Protein AF-A0A7I0RZ20-F1 (afdb_monomer)

Foldseek 3Di:
DLLVCLVVLVLQVNLVVLLVCCLVPVPLCSLVDCSNVSNCVPPSSVVSCQLRPFDQDPLLVLLLVLLVLLLVLLVVLQPDPQFANLLSNLVSLLSNLLSVVSNLVSCVSRVVCLVVLLSVCVSLLVLLCNLLSVLVSLCCQEQVDDDDPCSCVSSVSSVVVCVVCVVVNPDDSVVSSSCSSVVVVVVVLVSLVSSLVSLVVSLVSSVVSLVVSCVVDDPPPPDLNVLSVVLSVLSVVLSVLSVVQSVCVVVVNRDPVSVVVNSVSSSCNSVSSSVCCVPPVHSSGHHDVVNVVVVPPPPDDPDDDDDPDDLVVPCPPPPQDVVNLVLLVVQLCCCCVPVVVLLALPDDLQVSCVSSVHHSVSSQSSCCVPVVDGPVLVSLVSLLVVLLVVLLDPPLDDDDSQVSCNRSRHPGDVVNQVSNCVVPVDGPVVVSVVSVVD

Mean predicted aligned error: 14.96 Å

Solvent-accessible surface area (backbone atoms only — not comparable to full-atom values): 24244 Å² total; per-residue (Å²): 108,31,69,59,28,25,75,67,63,37,47,68,62,13,44,51,42,47,53,54,46,31,62,74,69,70,47,59,65,64,78,73,42,73,84,43,60,82,35,54,85,38,72,63,38,46,54,52,45,67,70,56,43,74,46,89,50,72,66,30,53,50,25,40,52,49,12,54,51,23,42,52,43,24,55,56,49,64,72,50,90,77,35,38,66,65,30,21,45,33,52,17,52,47,37,34,53,52,12,53,48,28,38,51,49,20,31,55,74,20,36,47,38,69,80,42,24,76,55,66,70,64,60,57,41,60,53,51,45,51,21,54,34,55,29,51,26,49,41,22,34,64,62,54,56,75,92,53,84,72,59,58,60,69,47,47,63,30,55,54,43,43,62,70,42,44,69,64,72,69,46,55,57,68,58,40,32,46,39,63,67,69,63,63,58,78,63,50,59,59,52,48,52,52,37,45,52,46,36,50,55,29,48,51,52,42,51,55,54,51,56,54,49,60,74,76,44,75,88,81,62,79,61,70,58,52,57,57,49,47,54,50,49,54,49,50,49,41,52,52,54,50,44,54,44,48,56,27,46,79,68,75,62,59,51,71,69,55,57,53,51,53,52,49,44,51,49,53,48,47,52,49,53,48,50,43,52,69,79,40,56,48,66,72,20,48,49,36,64,72,40,61,56,65,74,44,86,70,82,72,80,86,77,84,79,95,79,90,73,73,75,73,71,82,56,78,83,54,93,67,49,69,72,56,44,52,50,49,50,52,50,49,47,46,40,50,75,73,68,38,50,47,36,44,62,83,65,44,66,62,58,53,10,58,76,66,73,54,51,51,68,60,47,52,46,43,38,37,73,75,66,72,31,54,72,69,54,51,38,47,54,53,26,47,54,52,38,54,52,61,74,64,44,95,68,75,88,77,74,53,70,62,57,46,36,46,64,31,18,41,89,47,66,69,63,39,45,53,50,38,24,71,77,65,78,41,43,63,68,58,53,52,53,58,65,74,78,107

Nearest PDB structures (foldseek):
  6k41-assembly1_R  TM=5.000E-01  e=3.229E+00  Bos taurus

Secondary structure (DSSP, 8-state):
-HHHHHHTT-HHHHHHHHHHHHHHH--GGGGG-GGGGGGTTSHHHHHHHHHHS----HHHHHHHHHHHHHHHHHHHHHT-TTS-HHHHHHHHHHHHHHHHHHHHHHHHHTTGGGT-GGGTTTTGGGGGGHHHHHHHHHHHHHH-----GGGGGGGHHHHHHHHHHHHHHTS-HHHHHHHHHHT--TTHHHHHHHHHHHHHHHHHHHHHHHHHHHHHS-TT-TTHHHHHHHHHHHHHHHHHHHHHHHHHHHTT---HHHHHHHHHHHHHHHHHHHHHHHH-TTTTT---HHHHHHHTT-----------SSGGGTTTT-S--HHHHHHHHHHHHHHHHTS-GGG-TT--HHHHHHHHTS-HHHHHHHHHHHHSS-HHHHHHHHHHHHHHHHTTSS-TTS--HHHHHHHTT-S-HHHHHHHHHHHHSS-HHHHHHHHH--

Structure (mmCIF, N/CA/C/O backbone):
data_AF-A0A7I0RZ20-F1
#
_entry.id   AF-A0A7I0RZ20-F1
#
loop_
_atom_site.group_PDB
_atom_site.id
_atom_site.type_symbol
_atom_site.label_atom_id
_atom_site.label_alt_id
_atom_site.label_comp_id
_atom_site.label_asym_id
_atom_site.label_entity_id
_atom_site.label_seq_id
_atom_site.pdbx_PDB_ins_code
_atom_site.Cartn_x
_atom_site.Cartn_y
_atom_site.Cartn_z
_atom_site.occupancy
_atom_site.B_iso_or_equiv
_atom_site.auth_seq_id
_atom_site.auth_comp_id
_atom_site.auth_asym_id
_atom_site.auth_atom_id
_atom_site.pdbx_PDB_model_num
ATOM 1 N N . MET A 1 1 ? -29.928 2.072 39.505 1.00 90.00 1 MET A N 1
ATOM 2 C CA . MET A 1 1 ? -28.701 1.443 40.051 1.00 90.00 1 MET A CA 1
ATOM 3 C C . MET A 1 1 ? -27.445 2.287 39.848 1.00 90.00 1 MET A C 1
ATOM 5 O O . MET A 1 1 ? -26.808 2.582 40.847 1.00 90.00 1 MET A O 1
ATOM 9 N N . ALA A 1 2 ? -27.105 2.728 38.627 1.00 90.81 2 ALA A N 1
ATOM 10 C CA . ALA A 1 2 ? -25.933 3.589 38.373 1.00 90.81 2 ALA A CA 1
ATOM 11 C C . ALA A 1 2 ? -25.833 4.795 39.330 1.00 90.81 2 ALA A C 1
ATOM 13 O O . ALA A 1 2 ? -24.852 4.931 40.055 1.00 90.81 2 ALA A O 1
ATOM 14 N N . LEU A 1 3 ? -26.902 5.597 39.417 1.00 91.06 3 LEU A N 1
ATOM 15 C CA . LEU A 1 3 ? -26.992 6.759 40.315 1.00 91.06 3 LEU A CA 1
ATOM 16 C C . LEU A 1 3 ? -26.842 6.395 41.803 1.00 91.06 3 LEU A C 1
ATOM 18 O O . LEU A 1 3 ? -26.229 7.131 42.570 1.00 91.06 3 LEU A O 1
ATOM 22 N N . TYR A 1 4 ? -27.383 5.245 42.218 1.00 93.25 4 TYR A N 1
ATOM 23 C CA . TYR A 1 4 ? -27.291 4.771 43.601 1.00 93.25 4 TYR A CA 1
ATOM 24 C C . TYR A 1 4 ? -25.837 4.482 43.992 1.00 93.25 4 TYR A C 1
ATOM 26 O O . TYR A 1 4 ? -25.363 4.982 45.010 1.00 93.25 4 TYR A O 1
ATOM 34 N N . TYR A 1 5 ? -25.112 3.726 43.161 1.00 93.81 5 TYR A N 1
ATOM 35 C CA . TYR A 1 5 ? -23.712 3.390 43.428 1.00 93.81 5 TYR A CA 1
ATOM 36 C C . TYR A 1 5 ? -22.777 4.590 43.266 1.00 93.81 5 TYR A C 1
ATOM 38 O O . TYR A 1 5 ? -21.840 4.716 44.047 1.00 93.81 5 TYR A O 1
ATOM 46 N N . ALA A 1 6 ? -23.068 5.509 42.339 1.00 91.19 6 ALA A N 1
ATOM 47 C CA . ALA A 1 6 ? -22.331 6.765 42.215 1.00 91.19 6 ALA A CA 1
ATOM 48 C C . ALA A 1 6 ? -22.461 7.630 43.480 1.00 91.19 6 ALA A C 1
ATOM 50 O O . ALA A 1 6 ? -21.471 8.150 43.985 1.00 91.19 6 ALA A O 1
ATOM 51 N N . ASN A 1 7 ? -23.665 7.718 44.056 1.00 91.38 7 ASN A N 1
ATOM 52 C CA . ASN A 1 7 ? -23.895 8.433 45.314 1.00 91.38 7 ASN A CA 1
ATOM 53 C C . ASN A 1 7 ? -23.230 7.780 46.530 1.00 91.38 7 ASN A C 1
ATOM 55 O O . ASN A 1 7 ? -22.967 8.472 47.512 1.00 91.38 7 ASN A O 1
ATOM 59 N N . LYS A 1 8 ? -22.984 6.469 46.463 1.00 92.50 8 LYS A N 1
ATOM 60 C CA . LYS A 1 8 ? -22.237 5.692 47.459 1.00 92.50 8 LYS A CA 1
ATOM 61 C C . LYS A 1 8 ? -20.729 5.643 47.179 1.00 92.50 8 LYS A C 1
ATOM 63 O O . LYS A 1 8 ? -20.048 4.880 47.851 1.00 92.50 8 LYS A O 1
ATOM 68 N N . GLU A 1 9 ? -20.237 6.393 46.187 1.00 88.31 9 GLU A N 1
ATOM 69 C CA . GLU A 1 9 ? -18.821 6.424 45.773 1.00 88.31 9 GLU A CA 1
ATOM 70 C C . GLU A 1 9 ? -18.261 5.034 45.409 1.00 88.31 9 GLU A C 1
ATOM 72 O O . GLU A 1 9 ? -17.060 4.784 45.428 1.00 88.31 9 GLU A O 1
ATOM 77 N N . ASN A 1 10 ? -19.140 4.105 45.019 1.00 92.56 10 ASN A N 1
ATOM 78 C CA . ASN A 1 10 ? -18.745 2.794 44.522 1.00 92.56 10 ASN A CA 1
ATOM 79 C C . ASN A 1 10 ? -18.546 2.863 43.003 1.00 92.56 10 ASN A C 1
ATOM 81 O O . ASN A 1 10 ? -19.432 2.523 42.213 1.00 92.56 10 ASN A O 1
ATOM 85 N N . GLU A 1 11 ? -17.371 3.349 42.612 1.00 92.75 11 GLU A N 1
ATOM 86 C CA . GLU A 1 11 ? -17.004 3.694 41.235 1.00 92.75 11 GLU A CA 1
ATOM 87 C C . GLU A 1 11 ? -17.151 2.518 40.258 1.00 92.75 11 GLU A C 1
ATOM 89 O O . GLU A 1 11 ? -17.714 2.682 39.176 1.00 92.75 11 GLU A O 1
ATOM 94 N N . LEU A 1 12 ? -16.695 1.319 40.638 1.00 93.50 12 LEU A N 1
ATOM 95 C CA . LEU A 1 12 ? -16.703 0.136 39.768 1.00 93.50 12 LEU A CA 1
ATOM 96 C C . LEU A 1 12 ? -18.126 -0.321 39.433 1.00 93.50 12 LEU A C 1
ATOM 98 O O . LEU A 1 12 ? -18.443 -0.557 38.265 1.00 93.50 12 LEU A O 1
ATOM 102 N N . LEU A 1 13 ? -18.999 -0.428 40.442 1.00 94.44 13 LEU A N 1
ATOM 103 C CA . LEU A 1 13 ? -20.393 -0.809 40.215 1.00 94.44 13 LEU A CA 1
ATOM 104 C C . LEU A 1 13 ? -21.152 0.297 39.490 1.00 94.44 13 LEU A C 1
ATOM 106 O O . LEU A 1 13 ? -21.918 -0.009 38.578 1.00 94.44 13 LEU A O 1
ATOM 110 N N . ALA A 1 14 ? -20.915 1.565 39.837 1.00 94.62 14 ALA A N 1
ATOM 111 C CA . ALA A 1 14 ? -21.507 2.688 39.122 1.00 94.62 14 ALA A CA 1
ATOM 112 C C . ALA A 1 14 ? -21.163 2.630 37.626 1.00 94.62 14 ALA A C 1
ATOM 114 O O . ALA A 1 14 ? -22.077 2.597 36.804 1.00 94.62 14 ALA A O 1
ATOM 115 N N . CYS A 1 15 ? -19.877 2.497 37.278 1.00 94.75 15 CYS A N 1
ATOM 116 C CA . CYS A 1 15 ? -19.421 2.378 35.891 1.00 94.75 15 CYS A CA 1
ATOM 117 C C . CYS A 1 15 ? -20.023 1.158 35.183 1.00 94.75 15 CYS A C 1
ATOM 119 O O . CYS A 1 15 ? -20.486 1.284 34.055 1.00 94.75 15 CYS A O 1
ATOM 121 N N . LYS A 1 16 ? -20.110 -0.002 35.849 1.00 95.00 16 LYS A N 1
ATOM 122 C CA . LYS A 1 16 ? -20.750 -1.202 35.281 1.00 95.00 16 LYS A CA 1
ATOM 123 C C . LYS A 1 16 ? -22.221 -0.966 34.917 1.00 95.00 16 LYS A C 1
ATOM 125 O O . LYS A 1 16 ? -22.675 -1.395 33.862 1.00 95.00 16 LYS A O 1
ATOM 130 N N . TYR A 1 17 ? -22.983 -0.293 35.780 1.00 95.38 17 TYR A N 1
ATOM 131 C CA . TYR A 1 17 ? -24.391 0.000 35.494 1.00 95.38 17 TYR A CA 1
ATOM 132 C C . TYR A 1 17 ? -24.572 1.101 34.445 1.00 95.38 17 TYR A C 1
ATOM 134 O O . TYR A 1 17 ? -25.558 1.058 33.715 1.00 95.38 17 TYR A O 1
ATOM 142 N N . ILE A 1 18 ? -23.649 2.064 34.366 1.00 94.81 18 ILE A N 1
ATOM 143 C CA . ILE A 1 18 ? -23.620 3.065 33.291 1.00 94.81 18 ILE A CA 1
ATOM 144 C C . ILE A 1 18 ? -23.370 2.370 31.946 1.00 94.81 18 ILE A C 1
ATOM 146 O O . ILE A 1 18 ? -24.138 2.567 31.011 1.00 94.81 18 ILE A O 1
ATOM 150 N N . ASP A 1 19 ? -22.359 1.501 31.875 1.00 94.12 19 ASP A N 1
ATOM 151 C CA . ASP A 1 19 ? -22.013 0.720 30.682 1.00 94.12 19 ASP A CA 1
ATOM 152 C C . ASP A 1 19 ? -23.194 -0.133 30.187 1.00 94.12 19 ASP A C 1
ATOM 154 O O . ASP A 1 19 ? -23.574 -0.069 29.019 1.00 94.12 19 ASP A O 1
ATOM 158 N N . ASN A 1 20 ? -23.847 -0.864 31.098 1.00 93.50 20 ASN A N 1
ATOM 159 C CA . ASN A 1 20 ? -25.036 -1.657 30.777 1.00 93.50 20 ASN A CA 1
ATOM 160 C C . ASN A 1 20 ? -26.205 -0.801 30.267 1.00 93.50 20 ASN A C 1
ATOM 162 O O . ASN A 1 20 ? -26.919 -1.227 29.361 1.00 93.50 20 ASN A O 1
ATOM 166 N N . TYR A 1 21 ? -26.418 0.385 30.850 1.00 94.06 21 TYR A N 1
ATOM 167 C CA . TYR A 1 21 ? -27.465 1.297 30.392 1.00 94.06 21 TYR A CA 1
ATOM 168 C C . TYR A 1 21 ? -27.199 1.747 28.955 1.00 94.06 21 TYR A C 1
ATOM 170 O O . TYR A 1 21 ? -28.091 1.623 28.127 1.00 94.06 21 TYR A O 1
ATOM 178 N N . ILE A 1 22 ? -25.977 2.192 28.647 1.00 93.06 22 ILE A N 1
ATOM 179 C CA . ILE A 1 22 ? -25.603 2.685 27.311 1.00 93.06 22 ILE A CA 1
ATOM 180 C C . ILE A 1 22 ? -25.721 1.583 26.260 1.00 93.06 22 ILE A C 1
ATOM 182 O O . ILE A 1 22 ? -26.263 1.824 25.185 1.00 93.06 22 ILE A O 1
ATOM 186 N N . LYS A 1 23 ? -25.275 0.362 26.578 1.00 91.38 23 LYS A N 1
ATOM 187 C CA . LYS A 1 23 ? -25.455 -0.816 25.713 1.00 91.38 23 LYS A CA 1
ATOM 188 C C . LYS A 1 23 ? -26.922 -1.036 25.345 1.00 91.38 23 LYS A C 1
ATOM 190 O O . LYS A 1 23 ? -27.240 -1.252 24.181 1.00 91.38 23 LYS A O 1
ATOM 195 N N . TYR A 1 24 ? -27.818 -0.914 26.320 1.00 90.12 24 TYR A N 1
ATOM 196 C CA . TYR A 1 24 ? -29.247 -1.130 26.111 1.00 90.12 24 TYR A CA 1
ATOM 197 C C . TYR A 1 24 ? -29.951 0.041 25.403 1.00 90.12 24 TYR A C 1
ATOM 199 O O . TYR A 1 24 ? -30.755 -0.180 24.503 1.00 90.12 24 TYR A O 1
ATOM 207 N N . SER A 1 25 ? -29.675 1.284 25.807 1.00 91.31 25 SER A N 1
ATOM 208 C CA . SER A 1 25 ? -30.408 2.474 25.350 1.00 91.31 25 SER A CA 1
ATOM 209 C C . SER A 1 25 ? -29.786 3.166 24.137 1.00 91.31 25 SER A C 1
ATOM 211 O O . SER A 1 25 ? -30.460 3.963 23.490 1.00 91.31 25 SER A O 1
ATOM 213 N N . SER A 1 26 ? -28.505 2.902 23.850 1.00 90.38 26 SER A N 1
ATOM 214 C CA . SER A 1 26 ? -27.681 3.670 22.902 1.00 90.38 26 SER A CA 1
ATOM 215 C C . SER A 1 26 ? -27.588 5.173 23.230 1.00 90.38 26 SER A C 1
ATOM 217 O O . SER A 1 26 ? -27.216 5.978 22.379 1.00 90.38 26 SER A O 1
ATOM 219 N N . ASP A 1 27 ? -27.897 5.563 24.471 1.00 91.06 27 ASP A N 1
ATOM 220 C CA . ASP A 1 27 ? -27.810 6.943 24.949 1.00 91.06 27 ASP A CA 1
ATOM 221 C C . ASP A 1 27 ? -26.431 7.227 25.561 1.00 91.06 27 ASP A C 1
ATOM 223 O O . ASP A 1 27 ? -26.195 7.070 26.762 1.00 91.06 27 ASP A O 1
ATOM 227 N N . PHE A 1 28 ? -25.505 7.674 24.711 1.00 91.00 28 PHE A N 1
ATOM 228 C CA . PHE A 1 28 ? -24.142 8.041 25.108 1.00 91.00 28 PHE A CA 1
ATOM 229 C C . PHE A 1 28 ? -24.079 9.284 26.004 1.00 91.00 28 PHE A C 1
ATOM 231 O O . PHE A 1 28 ? -23.112 9.456 26.751 1.00 91.00 28 PHE A O 1
ATOM 238 N N . SER A 1 29 ? -25.100 10.149 25.954 1.0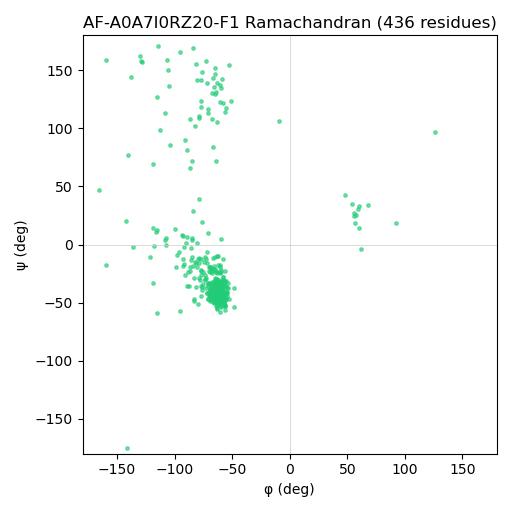0 89.12 29 SER A N 1
ATOM 239 C CA . SER A 1 29 ? -25.133 11.384 26.746 1.00 89.12 29 SER A CA 1
ATOM 240 C C . SER A 1 29 ? -25.240 11.099 28.244 1.00 89.12 29 SER A C 1
ATOM 242 O O . SER A 1 29 ? -24.793 11.907 29.061 1.00 89.12 29 SER A O 1
ATOM 244 N N . PHE A 1 30 ? -25.717 9.907 28.612 1.00 92.19 30 PHE A N 1
ATOM 245 C CA . PHE A 1 30 ? -25.838 9.474 29.997 1.00 92.19 30 PHE A CA 1
ATOM 246 C C . PHE A 1 30 ? -24.519 9.563 30.774 1.00 92.19 30 PHE A C 1
ATOM 248 O O . PHE A 1 30 ? -24.528 9.960 31.936 1.00 92.19 30 PHE A O 1
ATOM 255 N N . VAL A 1 31 ? -23.374 9.292 30.134 1.00 90.75 31 VAL A N 1
ATOM 256 C CA . VAL A 1 31 ? -22.045 9.417 30.769 1.00 90.75 31 VAL A CA 1
ATOM 257 C C . VAL A 1 31 ? -21.745 10.851 31.196 1.00 90.75 31 VAL A C 1
ATOM 259 O O . VAL A 1 31 ? -21.110 11.072 32.219 1.00 90.75 31 VAL A O 1
ATOM 262 N N . SER A 1 32 ? -22.214 11.835 30.430 1.00 88.12 32 SER A N 1
ATOM 263 C CA . SER A 1 32 ? -21.936 13.253 30.679 1.00 88.12 32 SER A CA 1
ATOM 264 C C . SER A 1 32 ? -22.811 13.884 31.767 1.00 88.12 32 SER A C 1
ATOM 266 O O . SER A 1 32 ? -22.669 15.071 32.046 1.00 88.12 32 SER A O 1
ATOM 268 N N . ASN A 1 33 ? -23.702 13.114 32.396 1.00 89.62 33 ASN A N 1
ATOM 269 C CA . ASN A 1 33 ? -24.637 13.632 33.386 1.00 89.62 33 ASN A CA 1
ATOM 270 C C . ASN A 1 33 ? -23.924 14.093 34.677 1.00 89.62 33 ASN A C 1
ATOM 272 O O . ASN A 1 33 ? -23.169 13.337 35.294 1.00 89.62 33 ASN A O 1
ATOM 276 N N . ASP A 1 34 ? -24.227 15.312 35.137 1.00 88.00 34 ASP A N 1
ATOM 277 C CA . ASP A 1 34 ? -23.611 15.938 36.321 1.00 88.00 34 ASP A CA 1
ATOM 278 C C . ASP A 1 34 ? -23.827 15.162 37.631 1.00 88.00 34 ASP A C 1
ATOM 280 O O . ASP A 1 34 ? -23.059 15.299 38.592 1.00 88.00 34 ASP A O 1
ATOM 284 N N . THR A 1 35 ? -24.828 14.281 37.667 1.00 88.88 35 THR A N 1
ATOM 285 C CA . THR A 1 35 ? -25.075 13.372 38.798 1.00 88.88 35 THR A CA 1
ATOM 286 C C . THR A 1 35 ? -23.913 12.411 39.078 1.00 88.88 35 THR A C 1
ATOM 288 O O . THR A 1 35 ? -23.814 11.892 40.190 1.00 88.88 35 THR A O 1
ATOM 291 N N . PHE A 1 36 ? -22.993 12.213 38.126 1.00 91.56 36 PHE A N 1
ATOM 292 C CA . PHE A 1 36 ? -21.786 11.398 38.298 1.00 91.56 36 PHE A CA 1
ATOM 293 C C . PHE A 1 36 ? -20.547 12.186 38.757 1.00 91.56 36 PHE A C 1
ATOM 295 O O . PHE A 1 36 ? -19.461 11.615 38.862 1.00 91.56 36 PHE A O 1
ATOM 302 N N . SER A 1 37 ? -20.689 13.473 39.097 1.00 88.81 37 SER A N 1
ATOM 303 C CA . SER A 1 37 ? -19.597 14.347 39.569 1.00 88.81 37 SER A CA 1
ATOM 304 C C . SER A 1 37 ? -18.722 13.734 40.673 1.00 88.81 37 SER A C 1
ATOM 306 O O . SER A 1 37 ? -17.502 13.883 40.624 1.00 88.81 37 SER A O 1
ATOM 308 N N . LYS A 1 38 ? -19.312 12.980 41.611 1.00 90.75 38 LYS A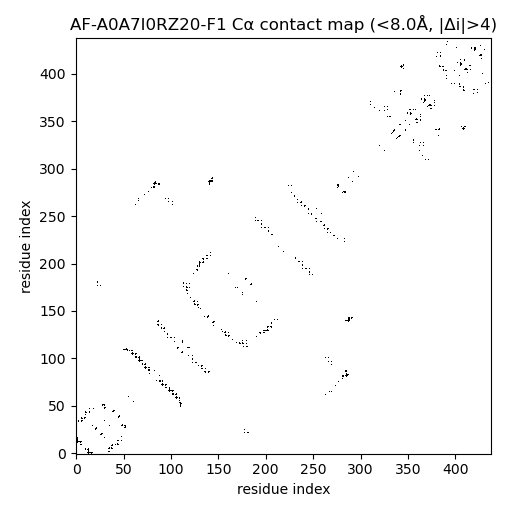 N 1
ATOM 309 C CA . LYS A 1 38 ? -18.594 12.317 42.719 1.00 90.75 38 LYS A CA 1
ATOM 310 C C . LYS A 1 38 ? -17.584 11.256 42.279 1.00 90.75 38 LYS A C 1
ATOM 312 O O . LYS A 1 38 ? -16.590 11.053 42.960 1.00 90.75 38 LYS A O 1
ATOM 317 N N . ILE A 1 39 ? -17.828 10.590 41.150 1.00 91.94 39 ILE A N 1
ATOM 318 C CA . ILE A 1 39 ? -16.973 9.508 40.632 1.00 91.94 39 ILE A CA 1
ATOM 319 C C . ILE A 1 39 ? -16.171 9.936 39.395 1.00 91.94 39 ILE A C 1
ATOM 321 O O . ILE A 1 39 ? -15.395 9.147 38.856 1.00 91.94 39 ILE A O 1
ATOM 325 N N . LYS A 1 40 ? -16.331 11.187 38.940 1.00 90.56 40 LYS A N 1
ATOM 326 C CA . LYS A 1 40 ? -15.781 11.699 37.675 1.00 90.56 40 LYS A CA 1
ATOM 327 C C . LYS A 1 40 ? -14.250 11.711 37.627 1.00 90.56 40 LYS A C 1
ATOM 329 O O . LYS A 1 40 ? -13.648 11.570 36.566 1.00 90.56 40 LYS A O 1
ATOM 334 N N . THR A 1 41 ? -13.595 11.866 38.775 1.00 91.56 41 THR A N 1
ATOM 335 C CA . THR A 1 41 ? -12.127 11.877 38.874 1.00 91.56 41 THR A CA 1
ATOM 336 C C . THR A 1 41 ? -11.510 10.478 38.821 1.00 91.56 41 THR A C 1
ATOM 338 O O . THR A 1 41 ? -10.308 10.368 38.548 1.00 91.56 41 THR A O 1
ATOM 341 N N . SER A 1 42 ? -12.316 9.430 39.021 1.00 93.69 42 SER A N 1
ATOM 342 C CA . SER A 1 42 ? -11.864 8.043 39.089 1.00 93.69 42 SER A CA 1
ATOM 343 C C . SER A 1 42 ? -11.282 7.526 37.775 1.00 93.69 42 SER A C 1
ATOM 345 O O . SER A 1 42 ? -11.654 7.937 36.672 1.00 93.69 42 SER A O 1
ATOM 347 N N . THR A 1 43 ? -10.367 6.564 37.882 1.00 92.69 43 THR A N 1
ATOM 348 C CA . THR A 1 43 ? -9.769 5.906 36.712 1.00 92.69 43 THR A CA 1
ATOM 349 C C . THR A 1 43 ? -10.794 5.069 35.944 1.00 92.69 43 THR A C 1
ATOM 351 O O . THR A 1 43 ? -10.749 5.030 34.714 1.00 92.69 43 THR A O 1
ATOM 354 N N . ALA A 1 44 ? -11.736 4.434 36.648 1.00 91.94 44 ALA A N 1
ATOM 355 C CA . ALA A 1 44 ? -12.819 3.657 36.053 1.00 91.94 44 ALA A CA 1
ATOM 356 C C . ALA A 1 44 ? -13.767 4.541 35.228 1.00 91.94 44 ALA A C 1
ATOM 358 O O . ALA A 1 44 ? -14.052 4.214 34.075 1.00 91.94 44 ALA A O 1
ATOM 359 N N . PHE A 1 45 ? -14.188 5.688 35.768 1.00 93.25 45 PHE A N 1
ATOM 360 C CA . PHE A 1 45 ? -15.088 6.598 35.061 1.00 93.25 45 PHE A CA 1
ATOM 361 C C . PHE A 1 45 ? -14.412 7.246 33.850 1.00 93.25 45 PHE A C 1
ATOM 363 O O . PHE A 1 45 ? -14.992 7.271 32.771 1.00 93.25 45 PHE A O 1
ATOM 370 N N . LYS A 1 46 ? -13.141 7.656 33.971 1.00 91.75 46 LYS A N 1
ATOM 371 C CA . LYS A 1 46 ? -12.360 8.175 32.831 1.00 91.75 46 LYS A CA 1
ATOM 372 C C . LYS A 1 46 ? -12.206 7.161 31.695 1.00 91.75 46 LYS A C 1
ATOM 374 O O . LYS A 1 46 ? -12.221 7.543 30.526 1.00 91.75 46 LYS A O 1
ATOM 379 N N . LYS A 1 47 ? -12.056 5.865 32.008 1.00 89.94 47 LYS A N 1
ATOM 380 C CA . LYS A 1 47 ? -12.056 4.802 30.985 1.00 89.94 47 LYS A CA 1
ATOM 381 C C . LYS A 1 47 ? -13.401 4.724 30.263 1.00 89.94 47 LYS A C 1
ATOM 383 O O . LYS A 1 47 ? -13.419 4.532 29.053 1.00 89.94 47 LYS A O 1
ATOM 388 N N . LEU A 1 48 ? -14.499 4.900 30.992 1.00 91.25 48 LEU A N 1
ATOM 389 C CA . LEU A 1 48 ? -15.848 4.867 30.440 1.00 91.25 48 LEU A CA 1
ATOM 390 C C . LEU A 1 48 ? -16.154 6.109 29.584 1.00 91.25 48 LEU A C 1
ATOM 392 O O . LEU A 1 48 ? -16.673 5.967 28.481 1.00 91.25 48 LEU A O 1
ATOM 396 N N . GLU A 1 49 ? -15.748 7.307 30.021 1.00 91.94 49 GLU A N 1
ATOM 397 C CA . GLU A 1 49 ? -15.785 8.525 29.194 1.00 91.94 49 GLU A CA 1
ATOM 398 C C . GLU A 1 49 ? -15.013 8.325 27.887 1.00 91.94 49 GLU A C 1
ATOM 400 O O . GLU A 1 49 ? -15.530 8.619 26.814 1.00 91.94 49 GLU A O 1
ATOM 405 N N . LYS A 1 50 ? -13.803 7.755 27.957 1.00 88.94 50 LYS A N 1
ATOM 406 C CA . LYS A 1 50 ? -12.981 7.471 26.773 1.00 88.94 50 LYS A CA 1
ATOM 407 C C . LYS A 1 50 ? -13.644 6.486 25.803 1.00 88.94 50 LYS A C 1
ATOM 409 O O . LYS A 1 50 ? -13.376 6.572 24.607 1.00 88.94 50 LYS A O 1
ATOM 414 N N . LEU A 1 51 ? -14.465 5.562 26.302 1.00 88.75 51 LEU A N 1
ATOM 415 C CA . LEU A 1 51 ? -15.132 4.540 25.493 1.00 88.75 51 LEU A CA 1
ATOM 416 C C . LEU A 1 51 ? -16.317 5.103 24.691 1.00 88.75 51 LEU A C 1
ATOM 418 O O . LEU A 1 51 ? -16.563 4.643 23.582 1.00 88.75 51 LEU A O 1
ATOM 422 N N . TYR A 1 52 ? -17.035 6.089 25.238 1.00 91.12 52 TYR A N 1
ATOM 423 C CA . TYR A 1 52 ? -18.319 6.537 24.680 1.00 91.12 52 TYR A CA 1
ATOM 424 C C . TYR A 1 52 ? -18.355 7.992 24.227 1.00 91.12 52 TYR A C 1
ATOM 426 O O . TYR A 1 52 ? -19.069 8.325 23.281 1.00 91.12 52 TYR A O 1
ATOM 434 N N . LEU A 1 53 ? -17.621 8.882 24.894 1.00 91.56 53 LEU A N 1
ATOM 435 C CA . LEU A 1 53 ? -17.659 10.297 24.556 1.00 91.56 53 LEU A CA 1
ATOM 436 C C . LEU A 1 53 ? -16.768 10.582 23.353 1.00 91.56 53 LEU A C 1
ATOM 438 O O . LEU A 1 53 ? -15.668 10.040 23.208 1.00 91.56 53 LEU A O 1
ATOM 442 N N . LYS A 1 54 ? -17.250 11.480 22.496 1.00 92.31 54 LYS A N 1
ATOM 443 C CA . LYS A 1 54 ? -16.475 11.999 21.374 1.00 92.31 54 LYS A CA 1
ATOM 444 C C . LYS A 1 54 ? -15.278 12.766 21.924 1.00 92.31 54 LYS A C 1
ATOM 446 O O . LYS A 1 54 ? -15.428 13.626 22.792 1.00 92.31 54 LYS A O 1
ATOM 451 N N . LYS A 1 55 ? -14.093 12.487 21.396 1.00 88.50 55 LYS A N 1
ATOM 452 C CA . LYS A 1 55 ? -12.862 13.201 21.753 1.00 88.50 55 LYS A CA 1
ATOM 453 C C . LYS A 1 55 ? -12.052 13.481 20.507 1.00 88.50 55 LYS A C 1
ATOM 455 O O . LYS A 1 55 ? -12.004 12.652 19.611 1.00 88.50 55 LYS A O 1
ATOM 460 N N . ILE A 1 56 ? -11.392 14.629 20.460 1.00 89.31 56 ILE A N 1
ATOM 461 C CA . ILE A 1 56 ? -10.377 14.914 19.448 1.00 89.31 56 ILE A CA 1
ATOM 462 C C . ILE A 1 56 ? -9.042 14.881 20.173 1.00 89.31 56 ILE A C 1
ATOM 464 O O . ILE A 1 56 ? -8.787 15.710 21.044 1.00 89.31 56 ILE A O 1
ATOM 468 N N . ASP A 1 57 ? -8.212 13.899 19.840 1.00 89.12 57 ASP A N 1
ATOM 469 C CA . ASP A 1 57 ? -6.851 13.803 20.348 1.00 89.12 57 ASP A CA 1
ATOM 470 C C . ASP A 1 57 ? -5.822 13.967 19.222 1.00 89.12 57 ASP A C 1
ATOM 472 O O . ASP A 1 57 ? -6.146 14.028 18.030 1.00 89.12 57 ASP A O 1
ATOM 476 N N . ILE A 1 58 ? -4.554 14.082 19.617 1.00 93.12 58 ILE A N 1
ATOM 477 C CA . ILE A 1 58 ? -3.443 14.289 18.685 1.00 93.12 58 ILE A CA 1
ATOM 478 C C . ILE A 1 58 ? -3.328 13.147 17.666 1.00 93.12 58 ILE A C 1
ATOM 480 O O . ILE A 1 58 ? -2.958 13.387 16.520 1.00 93.12 58 ILE A O 1
ATOM 484 N N . TRP A 1 59 ? -3.689 11.917 18.044 1.00 93.88 59 TRP A N 1
ATOM 485 C CA . TRP A 1 59 ? -3.605 10.755 17.163 1.00 93.88 59 TRP A CA 1
ATOM 486 C C . TRP A 1 59 ? -4.662 10.802 16.070 1.00 93.88 59 TRP A C 1
ATOM 488 O O . TRP A 1 59 ? -4.343 10.540 14.911 1.00 93.88 59 TRP A O 1
ATOM 498 N N . ALA A 1 60 ? -5.887 11.202 16.408 1.00 94.38 60 ALA A N 1
ATOM 499 C CA . ALA A 1 60 ? -6.935 11.435 15.426 1.00 94.38 60 ALA A CA 1
ATOM 500 C C . ALA A 1 60 ? -6.543 12.521 14.414 1.00 94.38 60 ALA A C 1
ATOM 502 O O . ALA A 1 60 ? -6.672 12.318 13.206 1.00 94.38 60 ALA A O 1
ATOM 503 N N . LEU A 1 61 ? -6.003 13.649 14.894 1.00 95.81 61 LEU A N 1
ATOM 504 C CA . LEU A 1 61 ? -5.537 14.739 14.030 1.00 95.81 61 LEU A CA 1
ATOM 505 C C . LEU A 1 61 ? -4.394 14.291 13.110 1.00 95.81 61 LEU A C 1
ATOM 507 O O . LEU A 1 61 ? -4.415 14.594 11.918 1.00 95.81 61 LEU A O 1
ATOM 511 N N . LEU A 1 62 ? -3.432 13.522 13.633 1.00 96.06 62 LEU A N 1
ATOM 512 C CA . LEU A 1 62 ? -2.346 12.941 12.839 1.00 96.06 62 LEU A CA 1
ATOM 513 C C . LEU A 1 62 ? -2.873 11.983 11.762 1.00 96.06 62 LEU A C 1
ATOM 515 O O . LEU A 1 62 ? -2.424 12.055 10.619 1.00 96.06 62 LEU A O 1
ATOM 519 N N . CYS A 1 63 ? -3.838 11.125 12.102 1.00 96.44 63 CYS A N 1
ATOM 520 C CA . CYS A 1 63 ? -4.455 10.176 11.174 1.00 96.44 63 CYS A CA 1
ATOM 521 C C . CYS A 1 63 ? -5.243 10.874 10.052 1.00 96.44 63 CYS A C 1
ATOM 523 O O . CYS A 1 63 ? -5.157 10.460 8.892 1.00 96.44 63 CYS A O 1
ATOM 525 N N . LEU A 1 64 ? -5.968 11.952 10.366 1.00 96.69 64 LEU A N 1
ATOM 526 C CA . LEU A 1 64 ? -6.641 12.779 9.360 1.00 96.69 64 LEU A CA 1
ATOM 527 C C . LEU A 1 64 ? -5.628 13.482 8.459 1.00 96.69 64 LEU A C 1
ATOM 529 O O . LEU A 1 64 ? -5.717 13.381 7.236 1.00 96.69 64 LEU A O 1
ATOM 533 N N . TYR A 1 65 ? -4.636 14.148 9.057 1.00 96.69 65 TYR A N 1
ATOM 534 C CA . TYR A 1 65 ? -3.600 14.867 8.321 1.00 96.69 65 TYR A CA 1
ATOM 535 C C . TYR A 1 65 ? -2.863 13.944 7.348 1.00 96.69 65 TYR A C 1
ATOM 537 O O . TYR A 1 65 ? -2.794 14.235 6.153 1.00 96.69 65 TYR A O 1
ATOM 545 N N . ILE A 1 66 ? -2.369 12.794 7.823 1.00 96.94 66 ILE A N 1
ATOM 546 C CA . ILE A 1 66 ? -1.662 11.847 6.958 1.00 96.94 66 ILE A CA 1
ATOM 547 C C . ILE A 1 66 ? -2.589 11.213 5.916 1.00 96.94 66 ILE A C 1
ATOM 549 O O . ILE A 1 66 ? -2.155 10.952 4.795 1.00 96.94 66 ILE A O 1
ATOM 553 N N . GLY A 1 67 ? -3.866 11.012 6.256 1.00 97.62 67 GLY A N 1
ATOM 554 C CA . GLY A 1 67 ? -4.890 10.549 5.331 1.00 97.62 67 GLY A CA 1
ATOM 555 C C . GLY A 1 67 ? -4.998 11.477 4.123 1.00 97.62 67 GLY A C 1
ATOM 556 O O . GLY A 1 67 ? -4.778 11.039 2.992 1.00 97.62 67 GLY A O 1
ATOM 557 N N . PHE A 1 68 ? -5.230 12.770 4.361 1.00 97.94 68 PHE A N 1
ATOM 558 C CA . PHE A 1 68 ? -5.330 13.779 3.302 1.00 97.94 68 PHE A CA 1
ATOM 559 C C . PHE A 1 68 ? -4.018 13.981 2.536 1.00 97.94 68 PHE A C 1
ATOM 561 O O . PHE A 1 68 ? -4.030 14.037 1.305 1.00 97.94 68 PHE A O 1
ATOM 568 N N . VAL A 1 69 ? -2.876 14.025 3.232 1.00 97.31 69 VAL A N 1
ATOM 569 C CA . VAL A 1 69 ? -1.554 14.113 2.589 1.00 97.31 69 VAL A CA 1
ATOM 570 C C . VAL A 1 69 ? -1.316 12.914 1.672 1.00 97.31 69 VAL A C 1
ATOM 572 O O . VAL A 1 69 ? -0.869 13.084 0.539 1.00 97.31 69 VAL A O 1
ATOM 575 N N . GLY A 1 70 ? -1.650 11.702 2.112 1.00 97.75 70 GLY A N 1
ATOM 576 C CA . GLY A 1 70 ? -1.516 10.509 1.285 1.00 97.75 70 GLY A CA 1
ATOM 577 C C . GLY A 1 70 ? -2.463 10.507 0.079 1.00 97.75 70 GLY A C 1
ATOM 578 O O . GLY A 1 70 ? -2.036 10.120 -1.007 1.00 97.75 70 GLY A O 1
ATOM 579 N N . MET A 1 71 ? -3.692 11.031 0.201 1.00 97.88 71 MET A N 1
ATOM 580 C CA . MET A 1 71 ? -4.592 11.199 -0.952 1.00 97.88 71 MET A CA 1
ATOM 581 C C . MET A 1 71 ? -3.987 12.147 -1.989 1.00 97.88 71 MET A C 1
ATOM 583 O O . MET A 1 71 ? -3.971 11.835 -3.180 1.00 97.88 71 MET A O 1
ATOM 587 N N . PHE A 1 72 ? -3.424 13.271 -1.541 1.00 96.94 72 PHE A N 1
ATOM 588 C CA . PHE A 1 72 ? -2.708 14.194 -2.417 1.00 96.94 72 PHE A CA 1
ATOM 589 C C . PHE A 1 72 ? -1.504 13.521 -3.095 1.00 96.94 72 PHE A C 1
ATOM 591 O O . PHE A 1 72 ? -1.358 13.609 -4.316 1.00 96.94 72 PHE A O 1
ATOM 598 N N . ILE A 1 73 ? -0.679 12.786 -2.338 1.00 95.19 73 ILE A N 1
ATOM 599 C CA . ILE A 1 73 ? 0.458 12.028 -2.882 1.00 95.19 73 ILE A CA 1
ATOM 600 C C . ILE A 1 73 ? -0.021 11.031 -3.945 1.00 95.19 73 ILE A C 1
ATOM 602 O O . ILE A 1 73 ? 0.548 10.992 -5.034 1.00 95.19 73 ILE A O 1
ATOM 606 N N . ALA A 1 74 ? -1.079 10.263 -3.678 1.00 96.44 74 ALA A N 1
ATOM 607 C CA . ALA A 1 74 ? -1.634 9.301 -4.627 1.00 96.44 74 ALA A CA 1
ATOM 608 C C . ALA A 1 74 ? -2.011 9.959 -5.967 1.00 96.44 74 ALA A C 1
ATOM 610 O O . ALA A 1 74 ? -1.675 9.439 -7.032 1.00 96.44 74 ALA A O 1
ATOM 611 N N . ILE A 1 75 ? -2.627 11.142 -5.929 1.00 94.94 75 ILE A N 1
ATOM 612 C CA . ILE A 1 75 ? -2.962 11.910 -7.135 1.00 94.94 75 ILE A CA 1
ATOM 613 C C . ILE A 1 75 ? -1.683 12.332 -7.872 1.00 94.94 75 ILE A C 1
ATOM 615 O O . ILE A 1 75 ? -1.517 12.023 -9.054 1.00 94.94 75 ILE A O 1
ATOM 619 N N . VAL A 1 76 ? -0.740 12.975 -7.176 1.00 92.19 76 VAL A N 1
ATOM 620 C CA . VAL A 1 76 ? 0.505 13.499 -7.769 1.00 92.19 76 VAL A CA 1
ATOM 621 C C . VAL A 1 76 ? 1.341 12.401 -8.432 1.00 92.19 76 VAL A C 1
ATOM 623 O O . VAL A 1 76 ? 1.924 12.627 -9.496 1.00 92.19 76 VAL A O 1
ATOM 626 N N . LEU A 1 77 ? 1.374 11.193 -7.858 1.00 90.62 77 LEU A N 1
ATOM 627 C CA . LEU A 1 77 ? 2.147 10.067 -8.392 1.00 90.62 77 LEU A CA 1
ATOM 628 C C . LEU A 1 77 ? 1.762 9.701 -9.837 1.00 90.62 77 LEU A C 1
ATOM 630 O O . LEU A 1 77 ? 2.634 9.226 -10.572 1.00 90.62 77 LEU A O 1
ATOM 634 N N . ASN A 1 78 ? 0.516 9.955 -10.254 1.00 90.19 78 ASN A N 1
ATOM 635 C CA . ASN A 1 78 ? -0.003 9.630 -11.588 1.00 90.19 78 ASN A CA 1
ATOM 636 C C . ASN A 1 78 ? 0.319 10.681 -12.668 1.00 90.19 78 ASN A C 1
ATOM 638 O O . ASN A 1 78 ? 0.290 10.357 -13.854 1.00 90.19 78 ASN A O 1
ATOM 642 N N . PHE A 1 79 ? 0.678 11.914 -12.297 1.00 86.44 79 PHE A N 1
ATOM 643 C CA . PHE A 1 79 ? 0.965 13.003 -13.250 1.00 86.44 79 PHE A CA 1
ATOM 644 C C . PHE A 1 79 ? 2.450 13.135 -13.625 1.00 86.44 79 PHE A C 1
ATOM 646 O O . PHE A 1 79 ? 2.867 14.087 -14.291 1.00 86.44 79 PHE A O 1
ATOM 653 N N . ARG A 1 80 ? 3.283 12.180 -13.212 1.00 79.56 80 ARG A N 1
ATOM 654 C CA . ARG A 1 80 ? 4.732 12.229 -13.434 1.00 79.56 80 ARG A CA 1
ATOM 655 C C . ARG A 1 80 ? 5.084 11.852 -14.877 1.00 79.56 80 ARG A C 1
ATOM 657 O O . ARG A 1 80 ? 4.764 10.770 -15.352 1.00 79.56 80 ARG A O 1
ATOM 664 N N . LYS A 1 81 ? 5.794 12.749 -15.576 1.00 64.06 81 LYS A N 1
ATOM 665 C CA . LYS A 1 81 ? 6.118 12.611 -17.014 1.00 64.06 81 LYS A CA 1
ATOM 666 C C . LYS A 1 81 ? 7.141 11.511 -17.350 1.00 64.06 81 LYS A C 1
ATOM 668 O O . LYS A 1 81 ? 7.176 11.076 -18.494 1.00 64.06 81 LYS A O 1
ATOM 673 N N . LYS A 1 82 ? 7.986 11.091 -16.400 1.00 65.06 82 LYS A N 1
ATOM 674 C CA . LYS A 1 82 ? 9.125 10.171 -16.630 1.00 65.06 82 LYS A CA 1
ATOM 675 C C . LYS A 1 82 ? 9.008 8.816 -15.913 1.00 65.06 82 LYS A C 1
ATOM 677 O O . LYS A 1 82 ? 9.981 8.072 -15.854 1.00 65.06 82 LYS A O 1
ATOM 682 N N . SER A 1 83 ? 7.837 8.477 -15.372 1.00 74.12 83 SER A N 1
ATOM 683 C CA . SER A 1 83 ? 7.618 7.219 -14.647 1.00 74.12 83 SER A CA 1
ATOM 684 C C . SER A 1 83 ? 6.807 6.210 -15.462 1.00 74.12 83 SER A C 1
ATOM 686 O O . SER A 1 83 ? 5.941 6.581 -16.256 1.00 74.12 83 SER A O 1
ATOM 688 N N . ASP A 1 84 ? 7.042 4.913 -15.233 1.00 85.00 84 ASP A N 1
ATOM 689 C CA . ASP A 1 84 ? 6.133 3.872 -15.712 1.00 85.00 84 ASP A CA 1
ATOM 690 C C . ASP A 1 84 ? 4.724 4.114 -15.143 1.00 85.00 84 ASP A C 1
ATOM 692 O O . ASP A 1 84 ? 4.526 4.203 -13.922 1.00 85.00 84 ASP A O 1
ATOM 696 N N . LYS A 1 85 ? 3.744 4.260 -16.043 1.00 87.94 85 LYS A N 1
ATOM 697 C CA . LYS A 1 85 ? 2.365 4.624 -15.687 1.00 87.94 85 LYS A CA 1
ATOM 698 C C . LYS A 1 85 ? 1.691 3.542 -14.848 1.00 87.94 85 LYS A C 1
ATOM 700 O O . LYS A 1 85 ? 0.971 3.862 -13.912 1.00 87.94 85 LYS A O 1
ATOM 705 N N . ILE A 1 86 ? 1.964 2.271 -15.145 1.00 91.31 86 ILE A N 1
ATOM 706 C CA . ILE A 1 86 ? 1.365 1.133 -14.443 1.00 91.31 86 ILE A CA 1
ATOM 707 C C . ILE A 1 86 ? 1.932 1.029 -13.024 1.00 91.31 86 ILE A C 1
ATOM 709 O O . ILE A 1 86 ? 1.168 0.933 -12.069 1.00 91.31 86 ILE A O 1
ATOM 713 N N . ALA A 1 87 ? 3.254 1.114 -12.858 1.00 91.56 87 ALA A N 1
ATOM 714 C CA . ALA A 1 87 ? 3.887 1.135 -11.541 1.00 91.56 87 ALA A CA 1
ATOM 715 C C . ALA A 1 87 ? 3.382 2.315 -10.700 1.00 91.56 87 ALA A C 1
ATOM 717 O O . ALA A 1 87 ? 3.020 2.131 -9.539 1.00 91.56 87 ALA A O 1
ATOM 718 N N . SER A 1 88 ? 3.299 3.506 -11.305 1.00 92.00 88 SER A N 1
ATOM 719 C CA . SER A 1 88 ? 2.782 4.715 -10.652 1.00 92.00 88 SER A CA 1
ATOM 720 C C . SER A 1 88 ? 1.333 4.540 -10.199 1.00 92.00 88 SER A C 1
ATOM 722 O O . SER A 1 88 ? 1.012 4.876 -9.062 1.00 92.00 88 SER A O 1
ATOM 724 N N . PHE A 1 89 ? 0.490 3.946 -11.045 1.00 94.31 89 PHE A N 1
ATOM 725 C CA . PHE A 1 89 ? -0.891 3.630 -10.707 1.00 94.31 89 PHE A CA 1
ATOM 726 C C . PHE A 1 89 ? -0.974 2.655 -9.525 1.00 94.31 89 PHE A C 1
ATOM 728 O O . PHE A 1 89 ? -1.622 2.967 -8.530 1.00 94.31 89 PHE A O 1
ATOM 735 N N . LEU A 1 90 ? -0.257 1.527 -9.567 1.00 96.19 90 LEU A N 1
ATOM 736 C CA . LEU A 1 90 ? -0.291 0.512 -8.504 1.00 96.19 90 LEU A CA 1
ATOM 737 C C . LEU A 1 90 ? 0.108 1.075 -7.135 1.00 96.19 90 LEU A C 1
ATOM 739 O O . LEU A 1 90 ? -0.602 0.862 -6.151 1.00 96.19 90 LEU A O 1
ATOM 743 N N . ILE A 1 91 ? 1.220 1.818 -7.070 1.00 95.62 91 ILE A N 1
ATOM 744 C CA . ILE A 1 91 ? 1.662 2.422 -5.809 1.00 95.62 91 ILE A CA 1
ATOM 745 C C . ILE A 1 91 ? 0.727 3.556 -5.370 1.00 95.62 91 ILE A C 1
ATOM 747 O O . ILE A 1 91 ? 0.494 3.714 -4.175 1.00 95.62 91 ILE A O 1
ATOM 751 N N . SER A 1 92 ? 0.131 4.302 -6.309 1.00 96.25 92 SER A N 1
ATOM 752 C CA . SER A 1 92 ? -0.848 5.345 -5.979 1.00 96.25 92 SER A CA 1
ATOM 753 C C . SER A 1 92 ? -2.125 4.780 -5.365 1.00 96.25 92 SER A C 1
ATOM 755 O O . SER A 1 92 ? -2.587 5.302 -4.355 1.00 96.25 92 SER A O 1
ATOM 757 N N . VAL A 1 93 ? -2.653 3.679 -5.913 1.00 98.00 93 VAL A N 1
ATOM 758 C CA . VAL A 1 93 ? -3.835 3.002 -5.371 1.00 98.00 93 VAL A CA 1
ATOM 759 C C . VAL A 1 93 ? -3.517 2.483 -3.975 1.00 98.00 93 VAL A C 1
ATOM 761 O O . VAL A 1 93 ? -4.307 2.683 -3.061 1.00 98.00 93 VAL A O 1
ATOM 764 N N . LEU A 1 94 ? -2.336 1.894 -3.769 1.00 97.94 94 LEU A N 1
ATOM 765 C CA . LEU A 1 94 ? -1.931 1.425 -2.446 1.00 97.94 94 LEU A CA 1
ATOM 766 C C . LEU A 1 94 ? -1.881 2.563 -1.412 1.00 97.94 94 LEU A C 1
ATOM 768 O O . LEU A 1 94 ? -2.435 2.418 -0.324 1.00 97.94 94 LEU A O 1
ATOM 772 N N . VAL A 1 95 ? -1.253 3.696 -1.749 1.00 97.81 95 VAL A N 1
ATOM 773 C CA . VAL A 1 95 ? -1.205 4.877 -0.868 1.00 97.81 95 VAL A CA 1
ATOM 774 C C . VAL A 1 95 ? -2.612 5.409 -0.594 1.00 97.81 95 VAL A C 1
ATOM 776 O O . VAL A 1 95 ? -2.939 5.686 0.555 1.00 97.81 95 VAL A O 1
ATOM 779 N N . PHE A 1 96 ? -3.462 5.490 -1.618 1.00 98.19 96 PHE A N 1
ATOM 780 C CA . PHE A 1 96 ? -4.844 5.943 -1.481 1.00 98.19 96 PHE A CA 1
ATOM 781 C C . PHE A 1 96 ? -5.664 5.059 -0.530 1.00 98.19 96 PHE A C 1
ATOM 783 O O . PHE A 1 96 ? -6.393 5.574 0.317 1.00 98.19 96 PHE A O 1
ATOM 790 N N . LEU A 1 97 ? -5.513 3.733 -0.609 1.00 97.69 97 LEU A N 1
ATOM 791 C CA . LEU A 1 97 ? -6.208 2.822 0.301 1.00 97.69 97 LEU A CA 1
ATOM 792 C C . LEU A 1 97 ? -5.716 2.967 1.751 1.00 97.69 97 LEU A C 1
ATOM 794 O O . LEU A 1 97 ? -6.533 3.021 2.669 1.00 97.69 97 LEU A O 1
ATOM 798 N N . TYR A 1 98 ? -4.404 3.117 1.971 1.00 97.00 98 TYR A N 1
ATOM 799 C CA . TYR A 1 98 ? -3.880 3.431 3.307 1.00 97.00 98 TYR A CA 1
ATOM 800 C C . TYR A 1 98 ? -4.363 4.783 3.831 1.00 97.00 98 TYR A C 1
ATOM 802 O O . TYR A 1 98 ? -4.600 4.914 5.031 1.00 97.00 98 TYR A O 1
ATOM 810 N N . SER A 1 99 ? -4.545 5.771 2.955 1.00 97.38 99 SER A N 1
ATOM 811 C CA . SER A 1 99 ? -5.128 7.058 3.322 1.00 97.38 99 SER A CA 1
ATOM 812 C C . SER A 1 99 ? -6.570 6.936 3.797 1.00 97.38 99 SER A C 1
ATOM 814 O O . SER A 1 99 ? -6.899 7.498 4.839 1.00 97.38 99 SER A O 1
ATOM 816 N N . ILE A 1 100 ? -7.417 6.184 3.082 1.00 96.50 100 ILE A N 1
ATOM 817 C CA . ILE A 1 100 ? -8.797 5.911 3.517 1.00 96.50 100 ILE A CA 1
ATOM 818 C C . ILE A 1 100 ? -8.787 5.213 4.878 1.00 96.50 100 ILE A C 1
ATOM 820 O O . ILE A 1 100 ? -9.492 5.636 5.790 1.00 96.50 100 ILE A O 1
ATOM 824 N N . TYR A 1 101 ? -7.945 4.191 5.037 1.00 95.94 101 TYR A N 1
ATOM 825 C CA . TYR A 1 101 ? -7.831 3.460 6.296 1.00 95.94 101 TYR A CA 1
ATOM 826 C C . TYR A 1 101 ? -7.357 4.355 7.452 1.00 95.94 101 TYR A C 1
ATOM 828 O O . TYR A 1 101 ? -7.861 4.243 8.564 1.00 95.94 101 TYR A O 1
ATOM 836 N N . SER A 1 102 ? -6.437 5.290 7.198 1.00 95.62 102 SER A N 1
ATOM 837 C CA . SER A 1 102 ? -6.003 6.271 8.198 1.00 95.62 102 SER A CA 1
ATOM 838 C C . SER A 1 102 ? -7.145 7.196 8.634 1.00 95.62 102 SER A C 1
ATOM 840 O O . SER A 1 102 ? -7.310 7.458 9.823 1.00 95.62 102 SER A O 1
ATOM 842 N N . ILE A 1 103 ? -7.978 7.656 7.698 1.00 95.06 103 ILE A N 1
ATOM 843 C CA . ILE A 1 103 ? -9.158 8.475 8.020 1.00 95.06 103 ILE A CA 1
ATOM 844 C C . ILE A 1 103 ? -10.180 7.659 8.823 1.00 95.06 103 ILE A C 1
ATOM 846 O O . ILE A 1 103 ? -10.721 8.161 9.805 1.00 95.06 103 ILE A O 1
ATOM 850 N N . GLU A 1 104 ? -10.404 6.391 8.470 1.00 94.75 104 GLU A N 1
ATOM 851 C CA . GLU A 1 104 ? -11.279 5.496 9.239 1.00 94.75 104 GLU A CA 1
ATOM 852 C C . GLU A 1 104 ? -10.762 5.280 10.669 1.00 94.75 104 GLU A C 1
ATOM 854 O O . GLU A 1 104 ? -11.537 5.356 11.620 1.00 94.75 104 GLU A O 1
ATOM 859 N N . ILE A 1 105 ? -9.449 5.103 10.854 1.00 94.31 105 ILE A N 1
ATOM 860 C CA . ILE A 1 105 ? -8.838 5.032 12.190 1.00 94.31 105 ILE A CA 1
ATOM 861 C C . ILE A 1 105 ? -9.124 6.304 12.993 1.00 94.31 105 ILE A C 1
ATOM 863 O O . ILE A 1 105 ? -9.422 6.213 14.184 1.00 94.31 105 ILE A O 1
ATOM 867 N N . ALA A 1 106 ? -9.071 7.483 12.369 1.00 94.94 106 ALA A N 1
ATOM 868 C CA . ALA A 1 106 ? -9.409 8.722 13.059 1.00 94.94 106 ALA A CA 1
ATOM 869 C C . ALA A 1 106 ? -10.863 8.715 13.558 1.00 94.94 106 ALA A C 1
ATOM 871 O O . ALA A 1 106 ? -11.108 9.128 14.689 1.00 94.94 106 ALA A O 1
ATOM 872 N N . LEU A 1 107 ? -11.815 8.190 12.776 1.00 93.75 107 LEU A N 1
ATOM 873 C CA . LEU A 1 107 ? -13.213 8.042 13.209 1.00 93.75 107 LEU A CA 1
ATOM 874 C C . LEU A 1 107 ? -13.351 7.105 14.416 1.00 93.75 107 LEU A C 1
ATOM 876 O O . LEU A 1 107 ? -14.150 7.377 15.308 1.00 93.75 107 LEU A O 1
ATOM 880 N N . VAL A 1 108 ? -12.553 6.035 14.466 1.00 91.75 108 VAL A N 1
ATOM 881 C CA . VAL A 1 108 ? -12.541 5.086 15.591 1.00 91.75 108 VAL A CA 1
ATOM 882 C C . VAL A 1 108 ? -11.925 5.708 16.847 1.00 91.75 108 VAL A C 1
ATOM 884 O O . VAL A 1 108 ? -12.513 5.629 17.916 1.00 91.75 108 VAL A O 1
ATOM 887 N N . ILE A 1 109 ? -10.771 6.378 16.740 1.00 91.94 109 ILE A N 1
ATOM 888 C CA . ILE A 1 109 ? -10.087 7.003 17.894 1.00 91.94 109 ILE A CA 1
ATOM 889 C C . ILE A 1 109 ? -10.955 8.079 18.560 1.00 91.94 109 ILE A C 1
ATOM 891 O O . ILE A 1 109 ? -10.871 8.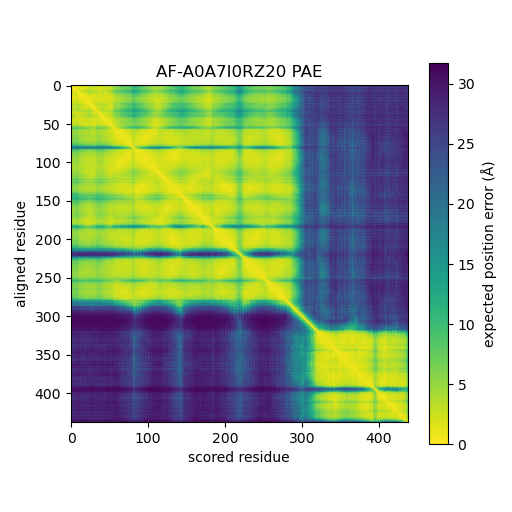300 19.771 1.00 91.94 109 ILE A O 1
ATOM 895 N N . THR A 1 110 ? -11.768 8.759 17.756 1.00 93.50 110 THR A N 1
ATOM 896 C CA . THR A 1 110 ? -12.616 9.874 18.181 1.00 93.50 110 THR A CA 1
ATOM 897 C C . THR A 1 110 ? -14.020 9.453 18.611 1.00 93.50 110 THR A C 1
ATOM 899 O O . THR A 1 110 ? -14.795 10.316 19.020 1.00 93.50 110 THR A O 1
ATOM 902 N N . ASN A 1 111 ? -14.350 8.158 18.530 1.00 93.19 111 ASN A N 1
ATOM 903 C CA . ASN A 1 111 ? -15.687 7.592 18.738 1.00 93.19 111 ASN A CA 1
ATOM 904 C C . ASN A 1 111 ? -16.772 8.125 17.773 1.00 93.19 111 ASN A C 1
ATOM 906 O O . ASN A 1 111 ? -17.963 7.907 17.993 1.00 93.19 111 ASN A O 1
ATOM 910 N N . TYR A 1 112 ? -16.400 8.794 16.672 1.00 92.81 112 TYR A N 1
ATOM 911 C CA . TYR A 1 112 ? -17.360 9.215 15.639 1.00 92.81 112 TYR A CA 1
ATOM 912 C C . TYR A 1 112 ? -17.959 8.026 14.873 1.00 92.81 112 TYR A C 1
ATOM 914 O O . TYR A 1 112 ? -19.049 8.138 14.317 1.00 92.81 112 TYR A O 1
ATOM 922 N N . ASN A 1 113 ? -17.306 6.863 14.888 1.00 92.19 113 ASN A N 1
ATOM 923 C CA . ASN A 1 113 ? -17.881 5.613 14.385 1.00 92.19 113 ASN A CA 1
ATOM 924 C C . ASN A 1 113 ? -19.180 5.201 15.114 1.00 92.19 113 ASN A C 1
ATOM 926 O O . ASN A 1 113 ? -19.992 4.497 14.523 1.00 92.19 113 ASN A O 1
ATOM 930 N N . LEU A 1 114 ? -19.407 5.653 16.356 1.00 92.38 114 LEU A N 1
ATOM 931 C CA . LEU A 1 114 ? -20.666 5.424 17.079 1.00 92.38 114 LEU A CA 1
ATOM 932 C C . LEU A 1 114 ? -21.827 6.275 16.529 1.00 92.38 114 LEU A C 1
ATOM 934 O O . LEU A 1 114 ? -22.978 5.858 16.592 1.00 92.38 114 LEU A O 1
ATOM 938 N N . GLU A 1 115 ? -21.536 7.452 15.966 1.00 91.12 115 GLU A N 1
ATOM 939 C CA . GLU A 1 115 ? -22.526 8.318 15.301 1.00 91.12 115 GLU A CA 1
ATOM 940 C C . GLU A 1 115 ? -22.785 7.895 13.852 1.00 91.12 115 GLU A C 1
ATOM 942 O O . GLU A 1 115 ? -23.896 8.045 13.344 1.00 91.12 115 GLU A O 1
ATOM 947 N N . TYR A 1 116 ? -21.783 7.292 13.207 1.00 92.62 116 TYR A N 1
ATOM 948 C CA . TYR A 1 116 ? -21.877 6.764 11.848 1.00 92.62 116 TYR A CA 1
ATOM 949 C C . TYR A 1 116 ? -21.635 5.244 11.811 1.00 92.62 116 TYR A C 1
ATOM 951 O O . TYR A 1 116 ? -20.643 4.806 11.229 1.00 92.62 116 TYR A O 1
ATOM 959 N N . PRO A 1 117 ? -22.546 4.400 12.343 1.00 93.56 117 PRO A N 1
ATOM 960 C CA . PRO A 1 117 ? -22.326 2.952 12.466 1.00 93.56 117 PRO A CA 1
ATOM 961 C C . PRO A 1 117 ? -22.089 2.231 11.135 1.00 93.56 117 PRO A C 1
ATOM 963 O O . PRO A 1 117 ? -21.489 1.160 11.090 1.00 93.56 117 PRO A O 1
ATOM 966 N N . ASN A 1 118 ? -22.530 2.826 10.024 1.00 93.25 118 ASN A N 1
ATOM 967 C CA . ASN A 1 118 ? -22.253 2.328 8.677 1.00 93.25 118 ASN A CA 1
ATOM 968 C C . ASN A 1 118 ? -20.762 2.366 8.297 1.00 93.25 118 ASN A C 1
ATOM 970 O O . ASN A 1 118 ? -20.391 1.760 7.295 1.00 93.25 118 ASN A O 1
ATOM 974 N N . SER A 1 119 ? -19.903 3.026 9.082 1.00 92.56 119 SER A N 1
ATOM 975 C CA . SER A 1 119 ? -18.451 2.951 8.911 1.00 92.56 119 SER A CA 1
ATOM 976 C C . SER A 1 119 ? -17.858 1.610 9.366 1.00 92.56 119 SER A C 1
ATOM 978 O O . SER A 1 119 ? -16.686 1.356 9.103 1.00 92.56 119 SER A O 1
ATOM 980 N N . LEU A 1 120 ? -18.626 0.756 10.058 1.00 92.25 120 LEU A N 1
ATOM 981 C CA . LEU A 1 120 ? -18.170 -0.544 10.551 1.00 92.25 120 LEU A CA 1
ATOM 982 C C . LEU A 1 120 ? -17.609 -1.410 9.408 1.00 92.25 120 LEU A C 1
ATOM 984 O O . LEU A 1 120 ? -18.325 -1.791 8.483 1.00 92.25 120 LEU A O 1
ATOM 988 N N . TYR A 1 121 ? -16.316 -1.737 9.500 1.00 92.19 121 TYR A N 1
ATOM 989 C CA . TYR A 1 121 ? -15.561 -2.519 8.512 1.00 92.19 121 TYR A CA 1
ATOM 990 C C . TYR A 1 121 ? -15.559 -1.933 7.091 1.00 92.19 121 TYR A C 1
ATOM 992 O O . TYR A 1 121 ? -15.376 -2.678 6.122 1.00 92.19 121 TYR A O 1
ATOM 1000 N N . PHE A 1 122 ? -15.741 -0.621 6.931 1.00 91.81 122 PHE A N 1
ATOM 1001 C CA . PHE A 1 122 ? -15.877 0.004 5.615 1.00 91.81 122 PHE A CA 1
ATOM 1002 C C . PHE A 1 122 ? -14.664 -0.250 4.703 1.00 91.81 122 PHE A C 1
ATOM 1004 O O . PHE A 1 122 ? -14.837 -0.660 3.555 1.00 91.81 122 PHE A O 1
ATOM 1011 N N . SER A 1 123 ? -13.432 -0.084 5.196 1.00 93.19 123 SER A N 1
ATOM 1012 C CA . SER A 1 123 ? -12.220 -0.338 4.397 1.00 93.19 123 SER A CA 1
ATOM 1013 C C . SER A 1 123 ? -11.682 -1.770 4.493 1.00 93.19 123 SER A C 1
ATOM 1015 O O . SER A 1 123 ? -10.665 -2.082 3.861 1.00 93.19 123 SER A O 1
ATOM 1017 N N . ALA A 1 124 ? -12.335 -2.668 5.241 1.00 93.38 124 ALA A N 1
ATOM 1018 C CA . ALA A 1 124 ? -11.788 -3.992 5.548 1.00 93.38 124 ALA A CA 1
ATOM 1019 C C . ALA A 1 124 ? -11.515 -4.831 4.287 1.00 93.38 124 ALA A C 1
ATOM 1021 O O . ALA A 1 124 ? -10.455 -5.457 4.183 1.00 93.38 124 ALA A O 1
ATOM 1022 N N . TRP A 1 125 ? -12.405 -4.773 3.290 1.00 93.62 125 TRP A N 1
ATOM 1023 C CA . TRP A 1 125 ? -12.218 -5.438 1.995 1.00 93.62 125 TRP A CA 1
ATOM 1024 C C . TRP A 1 125 ? -10.955 -4.963 1.267 1.00 93.62 125 TRP A C 1
ATOM 1026 O O . TRP A 1 125 ? -10.235 -5.768 0.671 1.00 93.62 125 TRP A O 1
ATOM 1036 N N . SER A 1 126 ? -10.643 -3.666 1.349 1.00 94.44 126 SER A N 1
ATOM 1037 C CA . SER A 1 126 ? -9.523 -3.071 0.619 1.00 94.44 126 SER A CA 1
ATOM 1038 C C . SER A 1 126 ? -8.170 -3.541 1.153 1.00 94.44 126 SER A C 1
ATOM 1040 O O . SER A 1 126 ? -7.189 -3.597 0.413 1.00 94.44 126 SER A O 1
ATOM 1042 N N . SER A 1 127 ? -8.125 -3.979 2.414 1.00 93.25 127 SER A N 1
ATOM 1043 C CA . SER A 1 127 ? -6.904 -4.474 3.045 1.00 93.25 127 SER A CA 1
ATOM 1044 C C . SER A 1 127 ? -6.341 -5.742 2.393 1.00 93.25 127 SER A C 1
ATOM 1046 O O . SER A 1 127 ? -5.130 -5.971 2.435 1.00 93.25 127 SER A O 1
ATOM 1048 N N . MET A 1 128 ? -7.186 -6.522 1.705 1.00 96.81 128 MET A N 1
ATOM 1049 C CA . MET A 1 128 ? -6.756 -7.683 0.920 1.00 96.81 128 MET A CA 1
ATOM 1050 C C . MET A 1 128 ? -5.965 -7.294 -0.337 1.00 96.81 128 MET A C 1
ATOM 1052 O O . MET A 1 128 ? -5.218 -8.124 -0.855 1.00 96.81 128 MET A O 1
ATOM 1056 N N . LEU A 1 129 ? -6.074 -6.045 -0.810 1.00 96.94 129 LEU A N 1
ATOM 1057 C CA . LEU A 1 129 ? -5.323 -5.532 -1.963 1.00 96.94 129 LEU A CA 1
ATOM 1058 C C . LEU A 1 129 ? -3.903 -5.080 -1.611 1.00 96.94 129 LEU A C 1
ATOM 1060 O O . LEU A 1 129 ? -3.082 -4.933 -2.516 1.00 96.94 129 LEU A O 1
ATOM 1064 N N . TYR A 1 130 ? -3.579 -4.888 -0.330 1.00 97.19 130 TYR A N 1
ATOM 1065 C CA . TYR A 1 130 ? -2.311 -4.268 0.071 1.00 97.19 130 TYR A CA 1
ATOM 1066 C C . TYR A 1 130 ? -1.101 -5.091 -0.384 1.00 97.19 130 TYR A C 1
ATOM 1068 O O . TYR A 1 130 ? -0.188 -4.571 -1.024 1.00 97.19 130 TYR A O 1
ATOM 1076 N N . GLY A 1 131 ? -1.133 -6.399 -0.116 1.00 97.00 131 GLY A N 1
ATOM 1077 C CA . GLY A 1 131 ? -0.117 -7.348 -0.570 1.00 97.00 131 GLY A CA 1
ATOM 1078 C C . GLY A 1 131 ? -0.001 -7.424 -2.101 1.00 97.00 131 GLY A C 1
ATOM 1079 O O . GLY A 1 131 ? 1.085 -7.155 -2.620 1.00 97.00 131 GLY A O 1
ATOM 1080 N N . PRO A 1 132 ? -1.086 -7.749 -2.837 1.00 97.56 132 PRO A N 1
ATOM 1081 C CA . PRO A 1 132 ? -1.063 -7.833 -4.296 1.00 97.56 132 PRO A CA 1
ATOM 1082 C C . PRO A 1 132 ? -0.561 -6.558 -4.981 1.00 97.56 132 PRO A C 1
ATOM 1084 O O . PRO A 1 132 ? 0.301 -6.643 -5.855 1.00 97.56 132 PRO A O 1
ATOM 1087 N N . LEU A 1 133 ? -1.052 -5.378 -4.582 1.00 97.88 133 LEU A N 1
ATOM 1088 C CA . LEU A 1 133 ? -0.642 -4.102 -5.179 1.00 97.88 133 LEU A CA 1
ATOM 1089 C C . LEU A 1 133 ? 0.853 -3.853 -4.978 1.00 97.88 133 LEU A C 1
ATOM 1091 O O . LEU A 1 133 ? 1.554 -3.520 -5.935 1.00 97.88 133 LEU A O 1
ATOM 1095 N N . PHE A 1 134 ? 1.356 -4.074 -3.760 1.00 97.44 134 PHE A N 1
ATOM 1096 C CA . PHE A 1 134 ? 2.775 -3.920 -3.452 1.00 97.44 134 PHE A CA 1
ATOM 1097 C C . PHE A 1 134 ? 3.641 -4.923 -4.228 1.00 97.44 134 PHE A C 1
ATOM 1099 O O . PHE A 1 134 ? 4.671 -4.557 -4.799 1.00 97.44 134 PHE A O 1
ATOM 1106 N N . TYR A 1 135 ? 3.192 -6.177 -4.323 1.00 97.50 135 TYR A N 1
ATOM 1107 C CA . TYR A 1 135 ? 3.870 -7.211 -5.097 1.00 97.50 135 TYR A CA 1
ATOM 1108 C C . TYR A 1 135 ? 3.935 -6.880 -6.584 1.00 97.50 135 TYR A C 1
ATOM 1110 O O . TYR A 1 135 ? 5.022 -6.906 -7.157 1.00 97.50 135 TYR A O 1
ATOM 1118 N N . PHE A 1 136 ? 2.810 -6.542 -7.216 1.00 96.88 136 PHE A N 1
ATOM 1119 C CA . PHE A 1 136 ? 2.788 -6.217 -8.640 1.00 96.88 136 PHE A CA 1
ATOM 1120 C C . PHE A 1 136 ? 3.537 -4.929 -8.957 1.00 96.88 136 PHE A C 1
ATOM 1122 O O . PHE A 1 136 ? 4.185 -4.861 -10.001 1.00 96.88 136 PHE A O 1
ATOM 1129 N N . TYR A 1 137 ? 3.521 -3.949 -8.052 1.00 95.56 137 TYR A N 1
ATOM 1130 C CA . TYR A 1 137 ? 4.372 -2.770 -8.159 1.00 95.56 137 TYR A CA 1
ATOM 1131 C C . TYR A 1 137 ? 5.848 -3.181 -8.261 1.00 95.56 137 TYR A C 1
ATOM 1133 O O . TYR A 1 137 ? 6.523 -2.838 -9.232 1.00 95.56 137 TYR A O 1
ATOM 1141 N N . PHE A 1 138 ? 6.329 -4.007 -7.326 1.00 93.31 138 PHE A N 1
ATOM 1142 C CA . PHE A 1 138 ? 7.702 -4.511 -7.340 1.00 93.31 138 PHE A CA 1
ATOM 1143 C C . PHE A 1 138 ? 8.008 -5.398 -8.551 1.00 93.31 138 PHE A C 1
ATOM 1145 O O . PHE A 1 138 ? 9.057 -5.261 -9.183 1.00 93.31 138 PHE A O 1
ATOM 1152 N N . LYS A 1 139 ? 7.067 -6.260 -8.939 1.00 92.75 139 LYS A N 1
ATOM 1153 C CA . LYS A 1 139 ? 7.143 -7.094 -10.144 1.00 92.75 139 LYS A CA 1
ATOM 1154 C C . LYS A 1 139 ? 7.294 -6.236 -11.404 1.00 92.75 139 LYS A C 1
ATOM 1156 O O . LYS A 1 139 ? 8.108 -6.554 -12.268 1.00 92.75 139 LYS A O 1
ATOM 1161 N N . ARG A 1 140 ? 6.583 -5.109 -11.494 1.00 90.69 140 ARG A N 1
ATOM 1162 C CA . ARG A 1 140 ? 6.683 -4.162 -12.610 1.00 90.69 140 ARG A CA 1
ATOM 1163 C C . ARG A 1 140 ? 8.052 -3.484 -12.659 1.00 90.69 140 ARG A C 1
ATOM 1165 O O . ARG A 1 140 ? 8.686 -3.494 -13.705 1.00 90.69 140 ARG A O 1
ATOM 1172 N N . ILE A 1 141 ? 8.544 -2.938 -11.550 1.00 85.50 141 ILE A N 1
ATOM 1173 C CA . ILE A 1 141 ? 9.794 -2.154 -11.564 1.00 85.50 141 ILE A CA 1
ATOM 1174 C C . ILE A 1 141 ? 11.067 -3.016 -11.617 1.00 85.50 141 ILE A C 1
ATOM 1176 O O . ILE A 1 141 ? 12.074 -2.581 -12.176 1.00 85.50 141 ILE A O 1
ATOM 1180 N N . ILE A 1 142 ? 11.051 -4.232 -11.053 1.00 84.50 142 ILE A N 1
ATOM 1181 C CA . ILE A 1 142 ? 12.230 -5.114 -11.025 1.00 84.50 142 ILE A CA 1
ATOM 1182 C C . ILE A 1 142 ? 12.360 -5.885 -12.336 1.00 84.50 142 ILE A C 1
ATOM 1184 O O . ILE A 1 142 ? 13.444 -5.923 -12.914 1.00 84.50 142 ILE A O 1
ATOM 1188 N N . ILE A 1 143 ? 11.270 -6.504 -12.803 1.00 82.81 143 ILE A N 1
ATOM 1189 C CA . ILE A 1 143 ? 11.298 -7.408 -13.964 1.00 82.81 143 ILE A CA 1
ATOM 1190 C C . ILE A 1 143 ? 10.477 -6.909 -15.160 1.00 82.81 143 ILE A C 1
ATOM 1192 O O . ILE A 1 143 ? 10.261 -7.684 -16.086 1.00 82.81 143 ILE A O 1
ATOM 1196 N N . GLY A 1 144 ? 9.998 -5.657 -15.156 1.00 82.31 144 GLY A N 1
ATOM 1197 C CA . GLY A 1 144 ? 9.219 -5.073 -16.263 1.00 82.31 144 GLY A CA 1
ATOM 1198 C C . GLY A 1 144 ? 7.930 -5.828 -16.573 1.00 82.31 144 GLY A C 1
ATOM 1199 O O . GLY A 1 144 ? 7.519 -5.886 -17.725 1.00 82.31 144 GLY A O 1
ATOM 1200 N N . TYR A 1 145 ? 7.318 -6.458 -15.568 1.00 87.75 145 TYR A N 1
ATOM 1201 C CA . TYR A 1 145 ? 6.199 -7.372 -15.780 1.00 87.75 145 TYR A CA 1
ATOM 1202 C C . TYR A 1 145 ? 4.988 -6.705 -16.442 1.00 87.75 145 TYR A C 1
ATOM 1204 O O . TYR A 1 145 ? 4.572 -5.614 -16.048 1.00 87.75 145 TYR A O 1
ATOM 1212 N N . GLU A 1 146 ? 4.384 -7.396 -17.403 1.00 89.81 146 GLU A N 1
ATOM 1213 C CA . GLU A 1 146 ? 3.111 -7.031 -18.024 1.00 89.81 146 GLU A CA 1
ATOM 1214 C C . GLU A 1 146 ? 1.995 -7.936 -17.506 1.00 89.81 146 GLU A C 1
ATOM 1216 O O . GLU A 1 146 ? 2.171 -9.152 -17.388 1.00 89.81 146 GLU A O 1
ATOM 1221 N N . PHE A 1 147 ? 0.850 -7.333 -17.189 1.00 91.81 147 PHE A N 1
ATOM 1222 C CA . PHE A 1 147 ? -0.292 -8.045 -16.629 1.00 91.81 147 PHE A CA 1
ATOM 1223 C C . PHE A 1 147 ? -0.880 -9.044 -17.626 1.00 91.81 147 PHE A C 1
ATOM 1225 O O . PHE A 1 147 ? -1.103 -8.746 -18.798 1.00 91.81 147 PHE A O 1
ATOM 1232 N N . ARG A 1 148 ? -1.178 -10.238 -17.125 1.00 93.69 148 ARG A N 1
ATOM 1233 C CA . ARG A 1 148 ? -1.842 -11.334 -17.827 1.00 93.69 148 ARG A CA 1
ATOM 1234 C C . ARG A 1 148 ? -3.272 -11.466 -17.318 1.00 93.69 148 ARG A C 1
ATOM 1236 O O . ARG A 1 148 ? -3.572 -11.107 -16.185 1.00 93.69 148 ARG A O 1
ATOM 1243 N N . LYS A 1 149 ? -4.148 -12.085 -18.116 1.00 93.25 149 LYS A N 1
ATOM 1244 C CA . LYS A 1 149 ? -5.559 -12.310 -17.742 1.00 93.25 149 LYS A CA 1
ATOM 1245 C C . LYS A 1 149 ? -5.715 -13.028 -16.394 1.00 93.25 149 LYS A C 1
ATOM 1247 O O . LYS A 1 149 ? -6.590 -12.671 -15.620 1.00 93.25 149 LYS A O 1
ATOM 1252 N N . TYR A 1 150 ? -4.838 -13.983 -16.086 1.00 93.62 150 TYR A N 1
ATOM 1253 C CA . TYR A 1 150 ? -4.875 -14.731 -14.825 1.00 93.62 150 TYR A CA 1
ATOM 1254 C C . TYR A 1 150 ? -4.458 -13.912 -13.597 1.00 93.62 150 TYR A C 1
ATOM 1256 O O . TYR A 1 150 ? -4.772 -14.316 -12.482 1.00 93.62 150 TYR A O 1
ATOM 1264 N N . ASP A 1 151 ? -3.809 -12.753 -13.765 1.00 93.88 151 ASP A N 1
ATOM 1265 C CA . ASP A 1 151 ? -3.443 -11.909 -12.622 1.00 93.88 151 ASP A CA 1
ATOM 1266 C C . ASP A 1 151 ? -4.683 -11.342 -11.906 1.00 93.88 151 ASP A C 1
ATOM 1268 O O . ASP A 1 151 ? -4.607 -10.983 -10.732 1.00 93.88 151 ASP A O 1
ATOM 1272 N N . ILE A 1 152 ? -5.851 -11.339 -12.564 1.00 93.56 152 ILE A N 1
ATOM 1273 C CA . ILE A 1 152 ? -7.129 -10.968 -11.942 1.00 93.56 152 ILE A CA 1
ATOM 1274 C C . ILE A 1 152 ? -7.504 -11.892 -10.773 1.00 93.56 152 ILE A C 1
ATOM 1276 O O . ILE A 1 152 ? -8.217 -11.474 -9.863 1.00 93.56 152 ILE A O 1
ATOM 1280 N N . LEU A 1 153 ? -6.978 -13.125 -10.745 1.00 95.62 153 LEU A N 1
ATOM 1281 C CA . LEU A 1 153 ? -7.221 -14.078 -9.660 1.00 95.62 153 LEU A CA 1
ATOM 1282 C C . LEU A 1 153 ? -6.660 -13.588 -8.319 1.00 95.62 153 LEU A C 1
ATOM 1284 O O . LEU A 1 153 ? -7.170 -13.969 -7.269 1.00 95.62 153 LEU A O 1
ATOM 1288 N N . HIS A 1 154 ? -5.680 -12.679 -8.325 1.00 95.56 154 HIS A N 1
ATOM 1289 C CA . HIS A 1 154 ? -5.203 -12.032 -7.100 1.00 95.56 154 HIS A CA 1
ATOM 1290 C C . HIS A 1 154 ? -6.259 -11.111 -6.453 1.00 95.56 154 HIS A C 1
ATOM 1292 O O . HIS A 1 154 ? -6.091 -10.720 -5.300 1.00 95.56 154 HIS A O 1
ATOM 1298 N N . GLY A 1 155 ? -7.356 -10.801 -7.158 1.00 95.38 155 GLY A N 1
ATOM 1299 C CA . GLY A 1 155 ? -8.538 -10.120 -6.624 1.00 95.38 155 GLY A CA 1
ATOM 1300 C C . GLY A 1 155 ? -9.558 -11.046 -5.949 1.00 95.38 155 GLY A C 1
ATOM 1301 O O . GLY A 1 155 ? -10.446 -10.555 -5.257 1.00 95.38 155 GLY A O 1
ATOM 1302 N N . VAL A 1 156 ? -9.436 -12.374 -6.077 1.00 96.62 156 VAL A N 1
ATOM 1303 C CA . VAL A 1 156 ? -10.365 -13.334 -5.445 1.00 96.62 156 VAL A CA 1
ATOM 1304 C C . VAL A 1 156 ? -10.457 -13.152 -3.922 1.00 96.62 156 VAL A C 1
ATOM 1306 O O . VAL A 1 156 ? -11.580 -13.105 -3.422 1.00 96.62 156 VAL A O 1
ATOM 1309 N N . PRO A 1 157 ? -9.353 -12.960 -3.165 1.00 96.75 157 PRO A N 1
ATOM 1310 C CA . PRO A 1 157 ? -9.438 -12.703 -1.725 1.00 96.75 157 PRO A CA 1
ATOM 1311 C C . PRO A 1 157 ? -10.277 -11.471 -1.360 1.00 96.75 157 PRO A C 1
ATOM 1313 O O . PRO A 1 157 ? -10.915 -11.457 -0.312 1.00 96.75 157 PRO A O 1
ATOM 1316 N N . VAL A 1 158 ? -10.319 -10.452 -2.227 1.00 97.25 158 VAL A N 1
ATOM 1317 C CA . VAL A 1 158 ? -11.165 -9.266 -2.025 1.00 97.25 158 VAL A CA 1
ATOM 1318 C C . VAL A 1 158 ? -12.635 -9.641 -2.148 1.00 97.25 158 VAL A C 1
ATOM 1320 O O . VAL A 1 158 ? -13.422 -9.292 -1.277 1.00 97.25 158 VAL A O 1
ATOM 1323 N N . ILE A 1 159 ? -12.998 -10.386 -3.195 1.00 97.31 159 ILE A N 1
ATOM 1324 C CA . ILE A 1 159 ? -14.378 -10.838 -3.416 1.00 97.31 159 ILE A CA 1
ATOM 1325 C C . ILE A 1 159 ? -14.831 -11.721 -2.250 1.00 97.31 159 ILE A C 1
ATOM 1327 O O . ILE A 1 159 ? -15.908 -11.503 -1.708 1.00 97.31 159 ILE A O 1
ATOM 1331 N N . VAL A 1 160 ? -13.990 -12.663 -1.812 1.00 97.31 160 VAL A N 1
ATOM 1332 C CA . VAL A 1 160 ? -14.275 -13.514 -0.644 1.00 97.31 160 VAL A CA 1
ATOM 1333 C C . VAL A 1 160 ? -14.476 -12.669 0.617 1.00 97.31 160 VAL A C 1
ATOM 1335 O O . VAL A 1 160 ? -15.426 -12.907 1.357 1.00 97.31 160 VAL A O 1
ATOM 1338 N N . CYS A 1 161 ? -13.638 -11.653 0.843 1.00 96.88 161 CYS A N 1
ATOM 1339 C CA . CYS A 1 161 ? -13.776 -10.740 1.979 1.00 96.88 161 CYS A CA 1
ATOM 1340 C C . CYS A 1 161 ? -15.080 -9.922 1.914 1.00 96.88 161 CYS A C 1
ATOM 1342 O O . CYS A 1 161 ? -15.775 -9.797 2.916 1.00 96.88 161 CYS A O 1
ATOM 1344 N N . ILE A 1 162 ? -15.462 -9.423 0.733 1.00 96.56 162 ILE A N 1
ATOM 1345 C CA . ILE A 1 162 ? -16.733 -8.707 0.535 1.00 96.56 162 ILE A CA 1
ATOM 1346 C C . ILE A 1 162 ? -17.924 -9.631 0.805 1.00 96.56 162 ILE A C 1
ATOM 1348 O O . ILE A 1 162 ? -18.840 -9.238 1.519 1.00 96.56 162 ILE A O 1
ATOM 1352 N N . LEU A 1 163 ? -17.908 -10.859 0.280 1.00 97.00 163 LEU A N 1
ATOM 1353 C CA . LEU A 1 163 ? -18.969 -11.842 0.522 1.00 97.00 163 LEU A CA 1
ATOM 1354 C C . LEU A 1 163 ? -19.078 -12.207 2.007 1.00 97.00 163 LEU A C 1
ATOM 1356 O O . LEU A 1 163 ? -20.184 -12.324 2.525 1.00 97.00 163 LEU A O 1
ATOM 1360 N N . PHE A 1 164 ? -17.944 -12.330 2.700 1.00 96.00 164 PHE A N 1
ATOM 1361 C CA . PHE A 1 164 ? -17.899 -12.556 4.144 1.00 96.00 164 PHE A CA 1
ATOM 1362 C C . PHE A 1 164 ? -18.482 -11.380 4.947 1.00 96.00 164 PHE A C 1
ATOM 1364 O O . PHE A 1 164 ? -19.142 -11.599 5.957 1.00 96.00 164 PHE A O 1
ATOM 1371 N N . LEU A 1 165 ? -18.278 -10.140 4.493 1.00 95.56 165 LEU A N 1
ATOM 1372 C CA . LEU A 1 165 ? -18.795 -8.928 5.144 1.00 95.56 165 LEU A CA 1
ATOM 1373 C C . LEU A 1 165 ? -20.228 -8.564 4.734 1.00 95.56 165 LEU A C 1
ATOM 1375 O O . LEU A 1 165 ? -20.859 -7.741 5.397 1.00 95.56 165 LEU A O 1
ATOM 1379 N N . LEU A 1 166 ? -20.763 -9.179 3.677 1.00 95.44 166 LEU A N 1
ATOM 1380 C CA . LEU A 1 166 ? -22.089 -8.880 3.141 1.00 95.44 166 LEU A CA 1
ATOM 1381 C C . LEU A 1 166 ? -23.218 -8.969 4.190 1.00 95.44 166 LEU A C 1
ATOM 1383 O O . LEU A 1 166 ? -24.058 -8.062 4.197 1.00 95.44 166 LEU A O 1
ATOM 1387 N N . PRO A 1 167 ? -23.246 -9.966 5.105 1.00 94.12 167 PRO A N 1
ATOM 1388 C CA . PRO A 1 167 ? -24.244 -10.007 6.172 1.00 94.12 167 PRO A CA 1
ATOM 1389 C C . PRO A 1 167 ? -24.189 -8.767 7.069 1.00 94.12 167 PRO A C 1
ATOM 1391 O O . PRO A 1 167 ? -25.229 -8.188 7.356 1.00 94.12 167 PRO A O 1
ATOM 1394 N N . ILE A 1 168 ? -22.988 -8.302 7.437 1.00 93.31 168 ILE A N 1
ATOM 1395 C CA . ILE A 1 168 ? -22.806 -7.103 8.271 1.00 93.31 168 ILE A CA 1
ATOM 1396 C C . ILE A 1 168 ? -23.201 -5.845 7.503 1.00 93.31 168 ILE A C 1
ATOM 1398 O O . ILE A 1 168 ? -23.889 -4.982 8.041 1.00 93.31 168 ILE A O 1
ATOM 1402 N N . TYR A 1 169 ? -22.792 -5.719 6.240 1.00 94.12 169 TYR A N 1
ATOM 1403 C CA . TYR A 1 169 ? -23.129 -4.548 5.431 1.00 94.12 169 TYR A CA 1
ATOM 1404 C C . TYR A 1 169 ? -24.637 -4.386 5.235 1.00 94.12 169 TYR A C 1
ATOM 1406 O O . TYR A 1 169 ? -25.119 -3.251 5.214 1.00 94.12 169 TYR A O 1
ATOM 1414 N N . SER A 1 170 ? -25.367 -5.502 5.186 1.00 95.31 170 SER A N 1
ATOM 1415 C CA . SER A 1 170 ? -26.825 -5.539 5.041 1.00 95.31 170 SER A CA 1
ATOM 1416 C C . SER A 1 170 ? -27.587 -5.208 6.330 1.00 95.31 170 SER A C 1
ATOM 1418 O O . SER A 1 170 ? -28.789 -4.963 6.267 1.00 95.31 170 SER A O 1
ATOM 1420 N N . LEU A 1 171 ? -26.919 -5.175 7.491 1.00 95.31 171 LEU A N 1
ATOM 1421 C CA . LEU A 1 171 ? -27.568 -4.835 8.756 1.00 95.31 171 LEU A CA 1
ATOM 1422 C C . LEU A 1 171 ? -28.040 -3.367 8.786 1.00 95.31 171 LEU A C 1
ATOM 1424 O O . LEU A 1 171 ? -27.325 -2.473 8.302 1.00 95.31 171 LEU A O 1
ATOM 1428 N N . PRO A 1 172 ? -29.196 -3.086 9.417 1.00 95.88 172 PRO A N 1
ATOM 1429 C CA . PRO A 1 172 ? -29.598 -1.741 9.807 1.00 95.88 172 PRO A CA 1
ATOM 1430 C C . PRO A 1 172 ? -28.525 -1.018 10.632 1.00 95.88 172 PRO A C 1
ATOM 1432 O O . PRO A 1 172 ? -27.726 -1.631 11.342 1.00 95.88 172 PRO A O 1
ATOM 1435 N N . SER A 1 173 ? -28.537 0.318 10.589 1.00 93.94 173 SER A N 1
ATOM 1436 C CA . SER A 1 173 ? -27.575 1.141 11.341 1.00 93.94 173 SER A CA 1
ATOM 1437 C C . SER A 1 173 ? -27.630 0.888 12.854 1.00 93.94 173 SER A C 1
ATOM 1439 O O . SER A 1 173 ? -26.595 0.941 13.513 1.00 93.94 173 SER A O 1
ATOM 1441 N N . GLN A 1 174 ? -28.816 0.589 13.396 1.00 92.06 174 GLN A N 1
ATOM 1442 C CA . GLN A 1 174 ? -29.013 0.298 14.819 1.00 92.06 174 GLN A CA 1
ATOM 1443 C C . GLN A 1 174 ? -28.292 -0.993 15.244 1.00 92.06 174 GLN A C 1
ATOM 1445 O O . GLN A 1 174 ? -27.634 -1.021 16.280 1.00 92.06 174 GLN A O 1
ATOM 1450 N N . ASP A 1 175 ? -28.347 -2.040 14.420 1.00 92.31 175 ASP A N 1
ATOM 1451 C CA . ASP A 1 175 ? -27.716 -3.329 14.728 1.00 92.31 175 ASP A CA 1
ATOM 1452 C C . ASP A 1 175 ? -26.189 -3.239 14.608 1.00 92.31 175 ASP A C 1
ATOM 1454 O O . ASP A 1 175 ? -25.454 -3.773 15.437 1.00 92.31 175 ASP A O 1
ATOM 1458 N N . LYS A 1 176 ? -25.688 -2.474 13.628 1.00 93.88 176 LYS A N 1
ATOM 1459 C CA . LYS A 1 176 ? -24.255 -2.145 13.524 1.00 93.88 176 LYS A CA 1
ATOM 1460 C C . LYS A 1 176 ? -23.759 -1.377 14.750 1.00 93.88 176 LYS A C 1
ATOM 1462 O O . LYS A 1 176 ? -22.662 -1.643 15.237 1.00 93.88 176 LYS A O 1
ATOM 1467 N N . LEU A 1 177 ? -24.567 -0.445 15.260 1.00 93.56 177 LEU A N 1
ATOM 1468 C CA . LEU A 1 177 ? -24.263 0.300 16.479 1.00 93.56 177 LEU A CA 1
ATOM 1469 C C . LEU A 1 177 ? -24.182 -0.632 17.692 1.00 93.56 177 LEU A C 1
ATOM 1471 O O . LEU A 1 177 ? -23.252 -0.522 18.486 1.00 93.56 177 LEU A O 1
ATOM 1475 N N . GLN A 1 178 ? -25.102 -1.589 17.799 1.00 91.50 178 GLN A N 1
ATOM 1476 C CA . GLN A 1 178 ? -25.069 -2.592 18.860 1.00 91.50 178 GLN A CA 1
ATOM 1477 C C . GLN A 1 178 ? -23.792 -3.438 18.814 1.00 91.50 178 GLN A C 1
ATOM 1479 O O . GLN A 1 178 ? -23.156 -3.613 19.851 1.00 91.50 178 GLN A O 1
ATOM 1484 N N . ILE A 1 179 ? -23.336 -3.869 17.633 1.00 91.94 179 ILE A N 1
ATOM 1485 C CA . ILE A 1 179 ? -22.050 -4.580 17.477 1.00 91.94 179 ILE A CA 1
ATOM 1486 C C . ILE A 1 179 ? -20.869 -3.721 17.964 1.00 91.94 179 ILE A C 1
ATOM 1488 O O . ILE A 1 179 ? -19.991 -4.211 18.676 1.00 91.94 179 ILE A O 1
ATOM 1492 N N . LEU A 1 180 ? -20.854 -2.428 17.616 1.00 90.81 180 LEU A N 1
ATOM 1493 C CA . LEU A 1 180 ? -19.809 -1.490 18.040 1.00 90.81 180 LEU A CA 1
ATOM 1494 C C . LEU A 1 180 ? -19.782 -1.291 19.564 1.00 90.81 180 LEU A C 1
ATOM 1496 O O . LEU A 1 180 ? -18.707 -1.308 20.159 1.00 90.81 180 LEU A O 1
ATOM 1500 N N . ILE A 1 181 ? -20.947 -1.122 20.200 1.00 89.94 181 ILE A N 1
ATOM 1501 C CA . ILE A 1 181 ? -21.063 -0.837 21.640 1.00 89.94 181 ILE A CA 1
ATOM 1502 C C . ILE A 1 181 ? -20.825 -2.091 22.500 1.00 89.94 181 ILE A C 1
ATOM 1504 O O . ILE A 1 181 ? -20.193 -2.030 23.557 1.00 89.94 181 ILE A O 1
ATOM 1508 N N . THR A 1 182 ? -21.326 -3.248 22.064 1.00 85.31 182 THR A N 1
ATOM 1509 C CA . THR A 1 182 ? -21.129 -4.527 22.772 1.00 85.31 182 THR A CA 1
ATOM 1510 C C . THR A 1 182 ? -19.705 -5.060 22.636 1.00 85.31 182 THR A C 1
ATOM 1512 O O . THR A 1 182 ? -19.310 -5.928 23.415 1.00 85.31 182 THR A O 1
ATOM 1515 N N . ASN A 1 183 ? -18.907 -4.490 21.724 1.00 76.44 183 ASN A N 1
ATOM 1516 C CA . ASN A 1 183 ? -17.533 -4.898 21.446 1.00 76.44 183 ASN A CA 1
ATOM 1517 C C . ASN A 1 183 ? -17.468 -6.367 20.970 1.00 76.44 183 ASN A C 1
ATOM 1519 O O . ASN A 1 183 ? -16.506 -7.089 21.246 1.00 76.44 183 ASN A O 1
ATOM 1523 N N . GLU A 1 184 ? -18.499 -6.818 20.248 1.00 77.88 184 GLU A N 1
ATOM 1524 C CA . GLU A 1 184 ? -18.603 -8.165 19.679 1.00 77.88 184 GLU A CA 1
ATOM 1525 C C . GLU A 1 184 ? -17.889 -8.250 18.322 1.00 77.88 184 GLU A C 1
ATOM 1527 O O . GLU A 1 184 ? -18.483 -8.372 17.251 1.00 77.88 184 GLU A O 1
ATOM 1532 N N . TRP A 1 185 ? -16.557 -8.211 18.359 1.00 72.69 185 TRP A N 1
ATOM 1533 C CA . TRP A 1 185 ? -15.690 -8.234 17.174 1.00 72.69 185 TRP A CA 1
ATOM 1534 C C . TRP A 1 185 ? -15.504 -9.635 16.566 1.00 72.69 185 TRP A C 1
ATOM 1536 O O . TRP A 1 185 ? -14.408 -9.987 16.125 1.00 72.69 185 TRP A O 1
ATOM 1546 N N . SER A 1 186 ? -16.560 -10.449 16.521 1.00 76.50 186 SER A N 1
ATOM 1547 C CA . SER A 1 186 ? -16.513 -11.853 16.071 1.00 76.50 186 SER A CA 1
ATOM 1548 C C . SER A 1 186 ? -15.885 -12.028 14.680 1.00 76.50 186 SER A C 1
ATOM 1550 O O . SER A 1 186 ? -15.163 -12.992 14.429 1.00 76.50 186 SER A O 1
ATOM 1552 N N . HIS A 1 187 ? -16.084 -11.053 13.791 1.00 87.75 187 HIS A N 1
ATOM 1553 C CA . HIS A 1 187 ? -15.540 -11.061 12.433 1.00 87.75 187 HIS A CA 1
ATOM 1554 C C . HIS A 1 187 ? -14.117 -10.484 12.356 1.00 87.75 187 HIS A C 1
ATOM 1556 O O . HIS A 1 187 ? -13.365 -10.823 11.439 1.00 87.75 187 HIS A O 1
ATOM 1562 N N . ALA A 1 188 ? -13.707 -9.651 13.320 1.00 89.06 188 ALA A N 1
ATOM 1563 C CA . ALA A 1 188 ? -12.416 -8.963 13.280 1.00 89.06 188 ALA A CA 1
ATOM 1564 C C . ALA A 1 188 ? -11.239 -9.933 13.322 1.00 89.06 188 ALA A C 1
ATOM 1566 O O . ALA A 1 188 ? -10.283 -9.749 12.576 1.00 89.06 188 ALA A O 1
ATOM 1567 N N . THR A 1 189 ? -11.323 -10.998 14.124 1.00 90.94 189 THR A N 1
ATOM 1568 C CA . THR A 1 189 ? -10.263 -12.010 14.216 1.00 90.94 189 THR A CA 1
ATOM 1569 C C . THR A 1 189 ? -9.969 -12.641 12.854 1.00 90.94 189 THR A C 1
ATOM 1571 O O . THR A 1 189 ? -8.811 -12.727 12.445 1.00 90.94 189 THR A O 1
ATOM 1574 N N . ILE A 1 190 ? -11.012 -13.013 12.105 1.00 93.75 190 ILE A N 1
ATOM 1575 C CA . ILE A 1 190 ? -10.873 -13.603 10.765 1.00 93.75 190 ILE A CA 1
ATOM 1576 C C . ILE A 1 190 ? -10.285 -12.580 9.784 1.00 93.75 190 ILE A C 1
ATOM 1578 O O . ILE A 1 190 ? -9.369 -12.906 9.024 1.00 93.75 190 ILE A O 1
ATOM 1582 N N . LEU A 1 191 ? -10.754 -11.329 9.816 1.00 95.06 191 LEU A N 1
ATOM 1583 C CA . LEU A 1 191 ? -10.231 -10.249 8.968 1.00 95.06 191 LEU A CA 1
ATOM 1584 C C . LEU A 1 191 ? -8.754 -9.956 9.260 1.00 95.06 191 LEU A C 1
ATOM 1586 O O . LEU A 1 191 ? -7.953 -9.781 8.343 1.00 95.06 191 LEU A O 1
ATOM 1590 N N . PHE A 1 192 ? -8.372 -9.941 10.534 1.00 94.50 192 PHE A N 1
ATOM 1591 C CA . PHE A 1 192 ? -7.007 -9.670 10.961 1.00 94.50 192 PHE A CA 1
ATOM 1592 C C . PHE A 1 192 ? -6.046 -10.787 10.562 1.00 94.50 192 PHE A C 1
ATOM 1594 O O . PHE A 1 192 ? -5.000 -10.518 9.966 1.00 94.50 192 PHE A O 1
ATOM 1601 N N . ILE A 1 193 ? -6.422 -12.045 10.808 1.00 95.44 193 ILE A N 1
ATOM 1602 C CA . ILE A 1 193 ? -5.620 -13.204 10.404 1.00 95.44 193 ILE A CA 1
ATOM 1603 C C . ILE A 1 193 ? -5.497 -13.258 8.879 1.00 95.44 193 ILE A C 1
ATOM 1605 O O . ILE A 1 193 ? -4.387 -13.362 8.359 1.00 95.44 193 ILE A O 1
ATOM 1609 N N . SER A 1 194 ? -6.607 -13.138 8.143 1.00 96.12 194 SER A N 1
ATOM 1610 C CA . SER A 1 194 ? -6.589 -13.191 6.673 1.00 96.12 194 SER A CA 1
ATOM 1611 C C . SER A 1 194 ? -5.744 -12.071 6.061 1.00 96.12 194 SER A C 1
ATOM 1613 O O . SER A 1 194 ? -4.957 -12.326 5.143 1.00 96.12 194 SER A O 1
ATOM 1615 N N . LYS A 1 195 ? -5.813 -10.852 6.614 1.00 96.56 195 LYS A N 1
ATOM 1616 C CA . LYS A 1 195 ? -4.969 -9.726 6.194 1.00 96.56 195 LYS A CA 1
ATOM 1617 C C . LYS A 1 195 ? -3.498 -10.021 6.449 1.00 96.56 195 LYS A C 1
ATOM 1619 O O . LYS A 1 195 ? -2.676 -9.809 5.558 1.00 96.56 195 LYS A O 1
ATOM 1624 N N . TRP A 1 196 ? -3.158 -10.525 7.634 1.00 97.06 196 TRP A N 1
ATOM 1625 C CA . TRP A 1 196 ? -1.776 -10.849 7.979 1.00 97.06 196 TRP A CA 1
ATOM 1626 C C . TRP A 1 196 ? -1.202 -11.957 7.088 1.00 97.06 196 TRP A C 1
ATOM 1628 O O . TRP A 1 196 ? -0.080 -11.826 6.594 1.00 97.06 196 TRP A O 1
ATOM 1638 N N . VAL A 1 197 ? -1.987 -13.001 6.808 1.00 97.50 197 VAL A N 1
ATOM 1639 C CA . VAL A 1 197 ? -1.614 -14.085 5.887 1.00 97.50 197 VAL A CA 1
ATOM 1640 C C . VAL A 1 197 ? -1.380 -13.541 4.477 1.00 97.50 197 VAL A C 1
ATOM 1642 O O . VAL A 1 197 ? -0.322 -13.793 3.901 1.00 97.50 197 VAL A O 1
ATOM 1645 N N . SER A 1 198 ? -2.312 -12.745 3.940 1.00 97.50 198 SER A N 1
ATOM 1646 C CA . SER A 1 198 ? -2.165 -12.113 2.622 1.00 97.50 198 SER A CA 1
ATOM 1647 C C . SER A 1 198 ? -0.887 -11.271 2.550 1.00 97.50 198 SER A C 1
ATOM 1649 O O . SER A 1 198 ? -0.028 -11.499 1.695 1.00 97.50 198 SER A O 1
ATOM 1651 N N . LEU A 1 199 ? -0.699 -10.356 3.505 1.00 97.62 199 LEU A N 1
ATOM 1652 C CA . LEU A 1 199 ? 0.488 -9.507 3.587 1.00 97.62 199 LEU A CA 1
ATOM 1653 C C . LEU A 1 199 ? 1.788 -10.321 3.639 1.00 97.62 199 LEU A C 1
ATOM 1655 O O . LEU A 1 199 ? 2.739 -9.989 2.933 1.00 97.62 199 LEU A O 1
ATOM 1659 N N . SER A 1 200 ? 1.817 -11.402 4.418 1.00 97.88 200 SER A N 1
ATOM 1660 C CA . SER A 1 200 ? 2.995 -12.262 4.576 1.00 97.88 200 SER A CA 1
ATOM 1661 C C . SER A 1 200 ? 3.333 -13.030 3.296 1.00 97.88 200 SER A C 1
ATOM 1663 O O . SER A 1 200 ? 4.501 -13.084 2.904 1.00 97.88 200 SER A O 1
ATOM 1665 N N . ILE A 1 201 ? 2.326 -13.568 2.596 1.00 97.88 201 ILE A N 1
ATOM 1666 C CA . ILE A 1 201 ? 2.510 -14.273 1.317 1.00 97.88 201 ILE A CA 1
ATOM 1667 C C . ILE A 1 201 ? 3.139 -13.334 0.282 1.00 97.88 201 ILE A C 1
ATOM 1669 O O . ILE A 1 201 ? 4.188 -13.648 -0.289 1.00 97.88 201 ILE A O 1
ATOM 1673 N N . TYR A 1 202 ? 2.541 -12.161 0.063 1.00 98.25 202 TYR A N 1
ATOM 1674 C CA . TYR A 1 202 ? 3.051 -11.208 -0.926 1.00 98.25 202 TYR A CA 1
ATOM 1675 C C . TYR A 1 202 ? 4.362 -10.555 -0.489 1.00 98.25 202 TYR A C 1
ATOM 1677 O O . TYR A 1 202 ? 5.237 -10.341 -1.327 1.00 98.25 202 TYR A O 1
ATOM 1685 N N . GLY A 1 203 ? 4.554 -10.310 0.809 1.00 97.31 203 GLY A N 1
ATOM 1686 C CA . GLY A 1 203 ? 5.826 -9.853 1.366 1.00 97.31 203 GLY A CA 1
ATOM 1687 C C . GLY A 1 203 ? 6.960 -10.835 1.065 1.00 97.31 203 GLY A C 1
ATOM 1688 O O . GLY A 1 203 ? 8.005 -10.436 0.551 1.00 97.31 203 GLY A O 1
ATOM 1689 N N . GLY A 1 204 ? 6.725 -12.135 1.264 1.00 97.06 204 GLY A N 1
ATOM 1690 C CA . GLY A 1 204 ? 7.668 -13.189 0.888 1.00 97.06 204 GLY A CA 1
ATOM 1691 C C . GLY A 1 204 ? 7.960 -13.228 -0.616 1.00 97.06 204 GLY A C 1
ATOM 1692 O O . GLY A 1 204 ? 9.114 -13.388 -1.019 1.00 97.06 204 GLY A O 1
ATOM 1693 N N . MET A 1 205 ? 6.948 -13.030 -1.468 1.00 97.00 205 MET A N 1
ATOM 1694 C CA . MET A 1 205 ? 7.141 -12.943 -2.923 1.00 97.00 205 MET A CA 1
ATOM 1695 C C . MET A 1 205 ? 7.980 -11.724 -3.336 1.00 97.00 205 MET A C 1
ATOM 1697 O O . MET A 1 205 ? 8.838 -11.851 -4.211 1.00 97.00 205 MET A O 1
ATOM 1701 N N . VAL A 1 206 ? 7.778 -10.566 -2.697 1.00 96.25 206 VAL A N 1
ATOM 1702 C CA . VAL A 1 206 ? 8.584 -9.354 -2.929 1.00 96.25 206 VAL A CA 1
ATOM 1703 C C . VAL A 1 206 ? 10.029 -9.561 -2.487 1.00 96.25 206 VAL A C 1
ATOM 1705 O O . VAL A 1 206 ? 10.940 -9.250 -3.251 1.00 96.25 206 VAL A O 1
ATOM 1708 N N . LEU A 1 207 ? 10.260 -10.147 -1.308 1.00 94.25 207 LEU A N 1
ATOM 1709 C CA . LEU A 1 207 ? 11.610 -10.457 -0.827 1.00 94.25 207 LEU A CA 1
ATOM 1710 C C . LEU A 1 207 ? 12.347 -11.411 -1.773 1.00 94.25 207 LEU A C 1
ATOM 1712 O O . LEU A 1 207 ? 13.508 -11.181 -2.103 1.00 94.25 207 LEU A O 1
ATOM 1716 N N . ARG A 1 208 ? 11.670 -12.453 -2.274 1.00 92.44 208 ARG A N 1
ATOM 1717 C CA . ARG A 1 208 ? 12.243 -13.367 -3.278 1.00 92.44 208 ARG A CA 1
ATOM 1718 C C . ARG A 1 208 ? 12.633 -12.636 -4.561 1.00 92.44 208 ARG A C 1
ATOM 1720 O O . ARG A 1 208 ? 13.698 -12.904 -5.113 1.00 92.44 208 ARG A O 1
ATOM 1727 N N . LEU A 1 209 ? 11.782 -11.724 -5.029 1.00 89.75 209 LEU A N 1
ATOM 1728 C CA . LEU A 1 209 ? 12.035 -10.932 -6.229 1.00 89.75 209 LEU A CA 1
ATOM 1729 C C . LEU A 1 209 ? 13.232 -9.987 -6.043 1.00 89.75 209 LEU A C 1
ATOM 1731 O O . LEU A 1 209 ? 14.102 -9.925 -6.909 1.00 89.75 209 LEU A O 1
ATOM 1735 N N . PHE A 1 210 ? 13.296 -9.306 -4.900 1.00 87.25 210 PHE A N 1
ATOM 1736 C CA . PHE A 1 210 ? 14.372 -8.381 -4.557 1.00 87.25 210 PHE A CA 1
ATOM 1737 C C . PHE A 1 210 ? 15.719 -9.093 -4.384 1.00 87.25 210 PHE A C 1
ATOM 1739 O O . PHE A 1 210 ? 16.709 -8.694 -4.988 1.00 87.25 210 PHE A O 1
ATOM 1746 N N . ASN A 1 211 ? 15.745 -10.214 -3.658 1.00 86.38 211 ASN A N 1
ATOM 1747 C CA . ASN A 1 211 ? 16.965 -10.999 -3.456 1.00 86.38 211 ASN A CA 1
ATOM 1748 C C . ASN A 1 211 ? 17.508 -11.585 -4.767 1.00 86.38 211 ASN A C 1
ATOM 1750 O O . ASN A 1 211 ? 18.713 -11.788 -4.903 1.00 86.38 211 ASN A O 1
ATOM 1754 N N . LYS A 1 212 ? 16.631 -11.889 -5.734 1.00 83.12 212 LYS A N 1
ATOM 1755 C CA . LYS A 1 212 ? 17.055 -12.321 -7.069 1.00 83.12 212 LYS A CA 1
ATOM 1756 C C . LYS A 1 212 ? 17.722 -11.177 -7.837 1.00 83.12 212 LYS A C 1
ATOM 1758 O O . LYS A 1 212 ? 18.766 -11.395 -8.437 1.00 83.12 212 LYS A O 1
ATOM 1763 N N . GLU A 1 213 ? 17.153 -9.973 -7.782 1.00 78.31 213 GLU A N 1
ATOM 1764 C CA . GLU A 1 213 ? 17.747 -8.778 -8.395 1.00 78.31 213 GLU A CA 1
ATOM 1765 C C . GLU A 1 213 ? 19.120 -8.453 -7.786 1.00 78.31 213 GLU A C 1
ATOM 1767 O O . GLU A 1 213 ? 20.076 -8.239 -8.524 1.00 78.31 213 GLU A O 1
ATOM 1772 N N . GLU A 1 214 ? 19.246 -8.468 -6.455 1.00 71.19 214 GLU A N 1
ATOM 1773 C CA . GLU A 1 214 ? 20.491 -8.116 -5.752 1.00 71.19 214 GLU A CA 1
ATOM 1774 C C . GLU A 1 214 ? 21.641 -9.098 -6.035 1.00 71.19 214 GLU A C 1
ATOM 1776 O O . GLU A 1 214 ? 22.801 -8.700 -6.053 1.00 71.19 214 GLU A O 1
ATOM 1781 N N . LYS A 1 215 ? 21.337 -10.371 -6.322 1.00 66.00 215 LYS A N 1
ATOM 1782 C CA . LYS A 1 215 ? 22.343 -11.357 -6.758 1.00 66.00 215 LYS A CA 1
ATOM 1783 C C . LYS A 1 215 ? 22.821 -11.145 -8.198 1.00 66.00 215 LYS A C 1
ATOM 1785 O O . LYS A 1 215 ? 23.922 -11.566 -8.531 1.00 66.00 215 LYS A O 1
ATOM 1790 N N . GLU A 1 216 ? 21.997 -10.543 -9.054 1.00 62.53 216 GLU A N 1
ATOM 1791 C CA . GLU A 1 216 ? 22.274 -10.353 -10.487 1.00 62.53 216 GLU A CA 1
ATOM 1792 C C . GLU A 1 216 ? 22.859 -8.960 -10.816 1.00 62.53 216 GLU A C 1
ATOM 1794 O O . GLU A 1 216 ? 23.211 -8.690 -11.974 1.00 62.53 216 GLU A O 1
ATOM 1799 N N . VAL A 1 217 ? 22.935 -8.053 -9.836 1.00 61.75 217 VAL A N 1
ATOM 1800 C CA . VAL A 1 217 ? 23.408 -6.669 -9.990 1.00 61.75 217 VAL A CA 1
ATOM 1801 C C . VAL A 1 217 ? 24.694 -6.468 -9.189 1.00 61.75 217 VAL A C 1
ATOM 1803 O O . VAL A 1 217 ? 24.741 -6.750 -7.997 1.00 61.75 217 VAL A O 1
ATOM 1806 N N . ASP A 1 218 ? 25.730 -5.959 -9.856 1.00 50.62 218 ASP A N 1
ATOM 1807 C CA . ASP A 1 218 ? 27.024 -5.665 -9.239 1.00 50.62 218 ASP A CA 1
ATOM 1808 C C . ASP A 1 218 ? 26.869 -4.636 -8.101 1.00 50.62 218 ASP A C 1
ATOM 1810 O O . ASP A 1 218 ? 26.155 -3.635 -8.248 1.00 50.62 218 ASP A O 1
ATOM 1814 N N . LYS A 1 219 ? 27.506 -4.891 -6.950 1.00 49.12 219 LYS A N 1
ATOM 1815 C CA . LYS A 1 219 ? 27.225 -4.219 -5.659 1.00 49.12 219 LYS A CA 1
ATOM 1816 C C . LYS A 1 219 ? 27.503 -2.704 -5.642 1.00 49.12 219 LYS A C 1
ATOM 1818 O O . LYS A 1 219 ? 27.086 -2.024 -4.705 1.00 49.12 219 LYS A O 1
ATOM 1823 N N . ASP A 1 220 ? 28.141 -2.156 -6.674 1.00 38.22 220 ASP A N 1
ATOM 1824 C CA . ASP A 1 220 ? 28.595 -0.760 -6.723 1.00 38.22 220 ASP A CA 1
ATOM 1825 C C . ASP A 1 220 ? 27.553 0.273 -7.213 1.00 38.22 220 ASP A C 1
ATOM 1827 O O . ASP A 1 220 ? 27.793 1.483 -7.158 1.00 38.22 220 ASP A O 1
ATOM 1831 N N . LEU A 1 221 ? 26.339 -0.136 -7.611 1.00 48.34 221 LEU A N 1
ATOM 1832 C CA . LEU A 1 221 ? 25.266 0.778 -8.060 1.00 48.34 221 LEU A CA 1
ATOM 1833 C C . LEU A 1 221 ? 24.414 1.319 -6.886 1.00 48.34 221 LEU A C 1
ATOM 1835 O O . LEU A 1 221 ? 23.216 1.072 -6.742 1.00 48.34 221 LEU A O 1
ATOM 1839 N N . ASN A 1 222 ? 25.058 2.114 -6.033 1.00 49.66 222 ASN A N 1
ATOM 1840 C CA . ASN A 1 222 ? 24.656 2.434 -4.656 1.00 49.66 222 ASN A CA 1
ATOM 1841 C C . ASN A 1 222 ? 23.496 3.447 -4.430 1.00 49.66 222 ASN A C 1
ATOM 1843 O O . ASN A 1 222 ? 23.365 3.982 -3.326 1.00 49.66 222 ASN A O 1
ATOM 1847 N N . GLY A 1 223 ? 22.628 3.726 -5.413 1.00 55.97 223 GLY A N 1
ATOM 1848 C CA . GLY A 1 223 ? 21.543 4.729 -5.292 1.00 55.97 223 GLY A CA 1
ATOM 1849 C C . GLY A 1 223 ? 20.118 4.163 -5.354 1.00 55.97 223 GLY A C 1
ATOM 1850 O O . GLY A 1 223 ? 19.340 4.303 -4.411 1.00 55.97 223 GLY A O 1
ATOM 1851 N N . LEU A 1 224 ? 19.773 3.488 -6.457 1.00 62.03 224 LEU A N 1
ATOM 1852 C CA . LEU A 1 224 ? 18.428 2.936 -6.686 1.00 62.03 224 LEU A CA 1
ATOM 1853 C C . LEU A 1 224 ? 18.132 1.685 -5.838 1.00 62.03 224 LEU A C 1
ATOM 1855 O O . LEU A 1 224 ? 16.992 1.459 -5.451 1.00 62.03 224 LEU A O 1
ATOM 1859 N N . GLY A 1 225 ? 19.144 0.888 -5.491 1.00 72.50 225 GLY A N 1
ATOM 1860 C CA . GLY A 1 225 ? 18.946 -0.251 -4.586 1.00 72.50 225 GLY A CA 1
ATOM 1861 C C . GLY A 1 225 ? 18.545 0.178 -3.169 1.00 72.50 225 GLY A C 1
ATOM 1862 O O . GLY A 1 225 ? 17.768 -0.508 -2.508 1.00 72.50 225 GLY A O 1
ATOM 1863 N N . LYS A 1 226 ? 19.019 1.349 -2.710 1.00 80.25 226 LYS A N 1
ATOM 1864 C CA . LYS A 1 226 ? 18.788 1.829 -1.338 1.00 80.25 226 LYS A CA 1
ATOM 1865 C C . LYS A 1 226 ? 17.316 2.114 -1.063 1.00 80.25 226 LYS A C 1
ATOM 1867 O O . LYS A 1 226 ? 16.798 1.647 -0.057 1.00 80.25 226 LYS A O 1
ATOM 1872 N N . TRP A 1 227 ? 16.625 2.833 -1.949 1.00 84.69 227 TRP A N 1
ATOM 1873 C CA . TRP A 1 227 ? 15.213 3.151 -1.713 1.00 84.69 227 TRP A CA 1
ATOM 1874 C C . TRP A 1 227 ? 14.321 1.907 -1.814 1.00 84.69 227 TRP A C 1
ATOM 1876 O O . TRP A 1 227 ? 13.427 1.758 -0.986 1.00 84.69 227 TRP A O 1
ATOM 1886 N N . LYS A 1 228 ? 14.600 0.983 -2.757 1.00 87.06 228 LYS A N 1
ATOM 1887 C CA . LYS A 1 228 ? 13.901 -0.313 -2.872 1.00 87.06 228 LYS A CA 1
ATOM 1888 C C . LYS A 1 228 ? 14.050 -1.132 -1.591 1.00 87.06 228 LYS A C 1
ATOM 1890 O O . LYS A 1 228 ? 13.075 -1.668 -1.080 1.00 87.06 228 LYS A O 1
ATOM 1895 N N . ARG A 1 229 ? 15.264 -1.186 -1.039 1.00 88.88 229 ARG A N 1
ATOM 1896 C CA . ARG A 1 229 ? 15.523 -1.859 0.235 1.00 88.88 229 ARG A CA 1
ATOM 1897 C C . ARG A 1 229 ? 14.774 -1.191 1.385 1.00 88.88 229 ARG A C 1
ATOM 1899 O O . ARG A 1 229 ? 14.154 -1.884 2.178 1.00 88.88 229 ARG A O 1
ATOM 1906 N N . ASN A 1 230 ? 14.790 0.137 1.457 1.00 91.50 230 ASN A N 1
ATOM 1907 C CA . ASN A 1 230 ? 14.136 0.879 2.534 1.00 91.50 230 ASN A CA 1
ATOM 1908 C C . ASN A 1 230 ? 12.610 0.716 2.518 1.00 91.50 230 ASN A C 1
ATOM 1910 O O . ASN A 1 230 ? 12.032 0.444 3.562 1.00 91.50 230 ASN A O 1
ATOM 1914 N N . ILE A 1 231 ? 11.950 0.824 1.358 1.00 93.00 231 ILE A N 1
ATOM 1915 C CA . ILE A 1 231 ? 10.496 0.598 1.265 1.00 93.00 231 ILE A CA 1
ATOM 1916 C C . ILE A 1 231 ? 10.140 -0.858 1.607 1.00 93.00 231 ILE A C 1
ATOM 1918 O O . ILE A 1 231 ? 9.159 -1.083 2.308 1.00 93.00 231 ILE A O 1
ATOM 1922 N N . ILE A 1 232 ? 10.950 -1.842 1.189 1.00 93.81 232 ILE A N 1
ATOM 1923 C CA . ILE A 1 232 ? 10.762 -3.253 1.564 1.00 93.81 232 ILE A CA 1
ATOM 1924 C C . ILE A 1 232 ? 10.963 -3.445 3.069 1.00 93.81 232 ILE A C 1
ATOM 1926 O O . ILE A 1 232 ? 10.208 -4.188 3.684 1.00 93.81 232 ILE A O 1
ATOM 1930 N N . PHE A 1 233 ? 11.939 -2.768 3.677 1.00 94.25 233 PHE A N 1
ATOM 1931 C CA . PHE A 1 233 ? 12.190 -2.827 5.116 1.00 94.25 233 PHE A CA 1
ATOM 1932 C C . PHE A 1 233 ? 11.045 -2.203 5.921 1.00 94.25 233 PHE A C 1
ATOM 1934 O O . PHE A 1 233 ? 10.555 -2.826 6.857 1.00 94.25 233 PHE A O 1
ATOM 1941 N N . ILE A 1 234 ? 10.567 -1.018 5.524 1.00 95.06 234 ILE A N 1
ATOM 1942 C CA . ILE A 1 234 ? 9.402 -0.361 6.138 1.00 95.06 234 ILE A CA 1
ATOM 1943 C C . ILE A 1 234 ? 8.171 -1.265 6.019 1.00 95.06 234 ILE A C 1
ATOM 1945 O O . ILE A 1 234 ? 7.462 -1.479 7.001 1.00 95.06 234 ILE A O 1
ATOM 1949 N N . TRP A 1 235 ? 7.947 -1.848 4.839 1.00 95.44 235 TRP A N 1
ATOM 1950 C CA . TRP A 1 235 ? 6.841 -2.770 4.605 1.00 95.44 235 TRP A CA 1
ATOM 1951 C C . TRP A 1 235 ? 6.966 -4.055 5.431 1.00 95.44 235 TRP A C 1
ATOM 1953 O O . TRP A 1 235 ? 6.010 -4.472 6.073 1.00 95.44 235 TRP A O 1
ATOM 1963 N N . GLY A 1 236 ? 8.150 -4.665 5.477 1.00 95.81 236 GLY A N 1
ATOM 1964 C CA . GLY A 1 236 ? 8.424 -5.846 6.296 1.00 95.81 236 GLY A CA 1
ATOM 1965 C C . GLY A 1 236 ? 8.218 -5.572 7.785 1.00 95.81 236 GLY A C 1
ATOM 1966 O O . GLY A 1 236 ? 7.574 -6.366 8.466 1.00 95.81 236 GLY A O 1
ATOM 1967 N N . GLY A 1 237 ? 8.675 -4.413 8.268 1.00 94.50 237 GLY A N 1
ATOM 1968 C CA . GLY A 1 237 ? 8.409 -3.935 9.623 1.00 94.50 237 GLY A CA 1
ATOM 1969 C C . GLY A 1 237 ? 6.913 -3.791 9.902 1.00 94.50 237 GLY A C 1
ATOM 1970 O O . GLY A 1 237 ? 6.444 -4.277 10.926 1.00 94.50 237 GLY A O 1
ATOM 1971 N N . HIS A 1 238 ? 6.144 -3.220 8.967 1.00 94.88 238 HIS A N 1
ATOM 1972 C CA . HIS A 1 238 ? 4.682 -3.147 9.066 1.00 94.88 238 HIS A CA 1
ATOM 1973 C C . HIS A 1 238 ? 4.036 -4.537 9.168 1.00 94.88 238 HIS A C 1
ATOM 1975 O O . HIS A 1 238 ? 3.181 -4.741 10.024 1.00 94.88 238 HIS A O 1
ATOM 1981 N N . ILE A 1 239 ? 4.461 -5.511 8.352 1.00 96.62 239 ILE A N 1
ATOM 1982 C CA . ILE A 1 239 ? 3.932 -6.888 8.392 1.00 96.62 239 ILE A CA 1
ATOM 1983 C C . ILE A 1 239 ? 4.226 -7.557 9.737 1.00 96.62 239 ILE A C 1
ATOM 1985 O O . ILE A 1 239 ? 3.333 -8.171 10.321 1.00 96.62 239 ILE A O 1
ATOM 1989 N N . ILE A 1 240 ? 5.465 -7.449 10.227 1.00 95.25 240 ILE A N 1
ATOM 1990 C CA . ILE A 1 240 ? 5.880 -8.039 11.507 1.00 95.25 240 ILE A CA 1
ATOM 1991 C C . ILE A 1 240 ? 5.087 -7.406 12.649 1.00 95.25 240 ILE A C 1
ATOM 1993 O O . ILE A 1 240 ? 4.510 -8.117 13.468 1.00 95.25 240 ILE A O 1
ATOM 1997 N N . PHE A 1 241 ? 5.013 -6.077 12.674 1.00 94.25 241 PHE A N 1
ATOM 1998 C CA . PHE A 1 241 ? 4.316 -5.345 13.721 1.00 94.25 241 PHE A CA 1
ATOM 1999 C C . PHE A 1 241 ? 2.805 -5.621 13.705 1.00 94.25 241 PHE A C 1
ATOM 2001 O O . PHE A 1 241 ? 2.202 -5.836 14.756 1.00 94.25 241 PHE A O 1
ATOM 2008 N N . TYR A 1 242 ? 2.204 -5.722 12.514 1.00 95.38 242 TYR A N 1
ATOM 2009 C CA . TYR A 1 242 ? 0.821 -6.169 12.356 1.00 95.38 242 TYR A CA 1
ATOM 2010 C C . TYR A 1 242 ? 0.631 -7.600 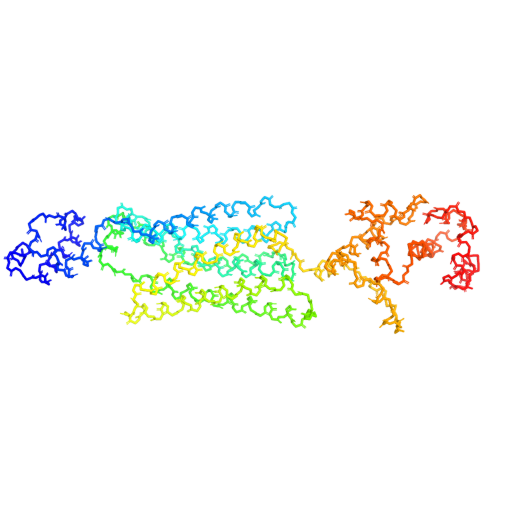12.874 1.00 95.38 242 TYR A C 1
ATOM 2012 O O . TYR A 1 242 ? -0.308 -7.845 13.620 1.00 95.38 242 TYR A O 1
ATOM 2020 N N . GLY A 1 243 ? 1.544 -8.527 12.570 1.00 95.50 243 GLY A N 1
ATOM 2021 C CA . GLY A 1 243 ? 1.506 -9.895 13.098 1.00 95.50 243 GLY A CA 1
ATOM 2022 C C . GLY A 1 243 ? 1.557 -9.961 14.625 1.00 95.50 243 GLY A C 1
ATOM 2023 O O . GLY A 1 243 ? 0.753 -10.666 15.230 1.00 95.50 243 GLY A O 1
ATOM 2024 N N . ILE A 1 244 ? 2.440 -9.177 15.255 1.00 94.62 244 ILE A N 1
ATOM 2025 C CA . ILE A 1 244 ? 2.515 -9.051 16.721 1.00 94.62 244 ILE A CA 1
ATOM 2026 C C . ILE A 1 244 ? 1.175 -8.564 17.281 1.00 94.62 244 ILE A C 1
ATOM 2028 O O . ILE A 1 244 ? 0.652 -9.158 18.223 1.00 94.62 244 ILE A O 1
ATOM 2032 N N . TYR A 1 245 ? 0.589 -7.528 16.673 1.00 93.88 245 TYR A N 1
ATOM 2033 C CA . TYR A 1 245 ? -0.723 -7.029 17.075 1.00 93.88 245 TYR A CA 1
ATOM 2034 C C . TYR A 1 245 ? -1.812 -8.102 16.950 1.00 93.88 245 TYR A C 1
ATOM 2036 O O . TYR A 1 245 ? -2.575 -8.288 17.891 1.00 93.88 245 TYR A O 1
ATOM 2044 N N . VAL A 1 246 ? -1.865 -8.846 15.838 1.00 94.19 246 VAL A N 1
ATOM 2045 C CA . VAL A 1 246 ? -2.857 -9.919 15.639 1.00 94.19 246 VAL A CA 1
ATOM 2046 C C . VAL A 1 246 ? -2.714 -11.015 16.694 1.00 94.19 246 VAL A C 1
ATOM 2048 O O . VAL A 1 246 ? -3.714 -11.429 17.278 1.00 94.19 246 VAL A O 1
ATOM 2051 N N . ILE A 1 247 ? -1.488 -11.458 16.983 1.00 94.31 247 ILE A N 1
ATOM 2052 C CA . ILE A 1 247 ? -1.232 -12.480 18.006 1.00 94.31 247 ILE A CA 1
ATOM 2053 C C . ILE A 1 247 ? -1.708 -11.989 19.376 1.00 94.31 247 ILE A C 1
ATOM 2055 O O . ILE A 1 247 ? -2.422 -12.706 20.072 1.00 94.31 247 ILE A O 1
ATOM 2059 N N . LEU A 1 248 ? -1.358 -10.764 19.765 1.00 93.25 248 LEU A N 1
ATOM 2060 C CA . LEU A 1 248 ? -1.751 -10.219 21.065 1.00 93.25 248 LEU A CA 1
ATOM 2061 C C . LEU A 1 248 ? -3.257 -9.946 21.147 1.00 93.25 248 LEU A C 1
ATOM 2063 O O . LEU A 1 248 ? -3.854 -10.176 22.196 1.00 93.25 248 LEU A O 1
ATOM 2067 N N . PHE A 1 249 ? -3.886 -9.546 20.041 1.00 90.06 249 PHE A N 1
ATOM 2068 C CA . PHE A 1 249 ? -5.332 -9.351 19.951 1.00 90.06 249 PHE A CA 1
ATOM 2069 C C . PHE A 1 249 ? -6.086 -10.659 20.208 1.00 90.06 249 PHE A C 1
ATOM 2071 O O . PHE A 1 249 ? -6.979 -10.689 21.047 1.00 90.06 249 PHE A O 1
ATOM 2078 N N . ILE A 1 250 ? -5.673 -11.758 19.567 1.00 90.94 250 ILE A N 1
ATOM 2079 C CA . ILE A 1 250 ? -6.286 -13.085 19.756 1.00 90.94 250 ILE A CA 1
ATOM 2080 C C . ILE A 1 250 ? -6.167 -13.562 21.210 1.00 90.94 250 ILE A C 1
ATOM 2082 O O . ILE A 1 250 ? -7.075 -14.206 21.728 1.00 90.94 250 ILE A O 1
ATOM 2086 N N . ASN A 1 251 ? -5.061 -13.231 21.878 1.00 90.31 251 ASN A N 1
ATOM 2087 C CA . ASN A 1 251 ? -4.819 -13.609 23.269 1.00 90.31 251 ASN A CA 1
ATOM 2088 C C . ASN A 1 251 ? -5.440 -12.635 24.291 1.00 90.31 251 ASN A C 1
ATOM 2090 O O . ASN A 1 251 ? -5.206 -12.796 25.484 1.00 90.31 251 ASN A O 1
ATOM 2094 N N . ASN A 1 252 ? -6.212 -11.628 23.857 1.00 88.06 252 ASN A N 1
ATOM 2095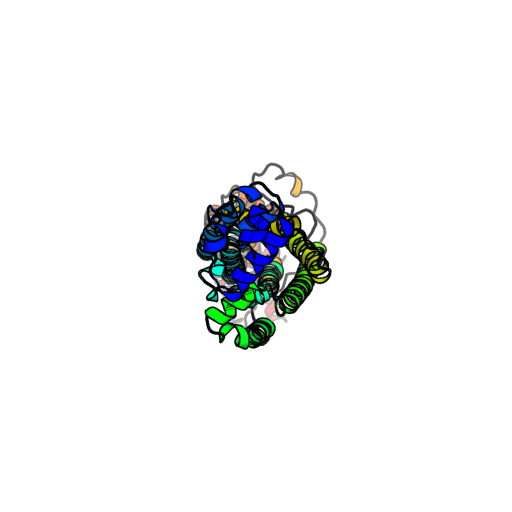 C CA . ASN A 1 252 ? -6.739 -10.549 24.708 1.00 88.06 252 ASN A CA 1
ATOM 2096 C C . ASN A 1 252 ? -5.649 -9.781 25.491 1.00 88.06 252 ASN A C 1
ATOM 2098 O O . ASN A 1 252 ? -5.908 -9.228 26.557 1.00 88.06 252 ASN A O 1
ATOM 2102 N N . LEU A 1 253 ? -4.427 -9.739 24.951 1.00 87.75 253 LEU A N 1
ATOM 2103 C CA . LEU A 1 253 ? -3.258 -9.034 25.495 1.00 87.75 253 LEU A CA 1
ATOM 2104 C C . LEU A 1 253 ? -2.892 -7.787 24.674 1.00 87.75 253 LEU A C 1
ATOM 2106 O O . LEU A 1 253 ? -1.861 -7.162 24.918 1.00 87.75 253 LEU A O 1
ATOM 2110 N N . ALA A 1 254 ? -3.682 -7.441 23.654 1.00 82.44 254 ALA A N 1
ATOM 2111 C CA . ALA A 1 254 ? -3.414 -6.271 22.829 1.00 82.44 254 ALA A CA 1
ATOM 2112 C C . ALA A 1 254 ? -3.596 -4.983 23.638 1.00 82.44 254 ALA A C 1
ATOM 2114 O O . ALA A 1 254 ? -4.711 -4.557 23.933 1.00 82.44 254 ALA A O 1
ATOM 2115 N N . GLU A 1 255 ? -2.476 -4.343 23.953 1.00 84.69 255 GLU A N 1
ATOM 2116 C CA . GLU A 1 255 ? -2.455 -3.020 24.561 1.00 84.69 255 GLU A CA 1
ATOM 2117 C C . GLU A 1 255 ? -2.641 -1.902 23.526 1.00 84.69 255 GLU A C 1
ATOM 2119 O O . GLU A 1 255 ? -2.274 -2.028 22.353 1.00 84.69 255 GLU A O 1
ATOM 2124 N N . GLU A 1 256 ? -3.140 -0.749 23.983 1.00 83.62 256 GLU A N 1
ATOM 2125 C CA . GLU A 1 256 ? -3.338 0.434 23.136 1.00 83.62 256 GLU A CA 1
ATOM 2126 C C . GLU A 1 256 ? -2.046 0.892 22.442 1.00 83.62 256 GLU A C 1
ATOM 2128 O O . GLU A 1 256 ? -2.081 1.359 21.305 1.00 83.62 256 GLU A O 1
ATOM 2133 N N . ILE A 1 257 ? -0.888 0.726 23.090 1.00 85.69 257 ILE A N 1
ATOM 2134 C CA . ILE A 1 257 ? 0.403 1.140 22.529 1.00 85.69 257 ILE A CA 1
ATOM 2135 C C . ILE A 1 257 ? 0.732 0.424 21.214 1.00 85.69 257 ILE A C 1
ATOM 2137 O O . ILE A 1 257 ? 1.297 1.025 20.298 1.00 85.69 257 ILE A O 1
ATOM 2141 N N . LEU A 1 258 ? 0.313 -0.836 21.076 1.00 87.56 258 LEU A N 1
ATOM 2142 C CA . LEU A 1 258 ? 0.505 -1.606 19.851 1.00 87.56 258 LEU A CA 1
ATOM 2143 C C . LEU A 1 258 ? -0.396 -1.092 18.736 1.00 87.56 258 LEU A C 1
ATOM 2145 O O . LEU A 1 258 ? 0.030 -1.029 17.589 1.00 87.56 258 LEU A O 1
ATOM 2149 N N . PHE A 1 259 ? -1.613 -0.656 19.056 1.00 88.06 259 PHE A N 1
ATOM 2150 C CA . PHE A 1 259 ? -2.483 -0.028 18.068 1.00 88.06 259 PHE A CA 1
ATOM 2151 C C . PHE A 1 259 ? -1.859 1.264 17.512 1.00 88.06 259 PHE A C 1
ATOM 2153 O O . PHE A 1 259 ? -1.781 1.435 16.293 1.00 88.06 259 PHE A O 1
ATOM 2160 N N . TYR A 1 260 ? -1.306 2.126 18.373 1.00 90.81 260 TYR A N 1
ATOM 2161 C CA . TYR A 1 260 ? -0.613 3.344 17.928 1.00 90.81 260 TYR A CA 1
ATOM 2162 C C . TYR A 1 260 ? 0.657 3.053 17.120 1.00 90.81 260 TYR A C 1
ATOM 2164 O O . TYR A 1 260 ? 0.944 3.756 16.150 1.00 90.81 260 TYR A O 1
ATOM 2172 N N . GLY A 1 261 ? 1.395 1.985 17.433 1.00 91.00 261 GLY A N 1
ATOM 2173 C CA . GLY A 1 261 ? 2.534 1.574 16.609 1.00 91.00 261 GLY A CA 1
ATOM 2174 C C . GLY A 1 261 ? 2.139 1.206 15.169 1.00 91.00 261 GLY A C 1
ATOM 2175 O O . GLY A 1 261 ? 2.889 1.490 14.231 1.00 91.00 261 GLY A O 1
ATOM 2176 N N . LEU A 1 262 ? 0.934 0.654 14.952 1.00 91.25 262 LEU A N 1
ATOM 2177 C CA . LEU A 1 262 ? 0.437 0.350 13.605 1.00 91.25 262 LEU A CA 1
ATOM 2178 C C . LEU A 1 262 ? 0.189 1.639 12.829 1.00 91.25 262 LEU A C 1
ATOM 2180 O O . LEU A 1 262 ? 0.581 1.738 11.667 1.00 91.25 262 LEU A O 1
ATOM 2184 N N . ILE A 1 263 ? -0.398 2.639 13.486 1.00 92.88 263 ILE A N 1
ATOM 2185 C CA . ILE A 1 263 ? -0.617 3.972 12.918 1.00 92.88 263 ILE A CA 1
ATOM 2186 C C . ILE A 1 263 ? 0.718 4.584 12.493 1.00 92.88 263 ILE A C 1
ATOM 2188 O O . ILE A 1 263 ? 0.866 5.007 11.347 1.00 92.88 263 ILE A O 1
ATOM 2192 N N . VAL A 1 264 ? 1.723 4.551 13.374 1.00 94.44 264 VAL A N 1
ATOM 2193 C CA . VAL A 1 264 ? 3.069 5.056 13.069 1.00 94.44 264 VAL A CA 1
ATOM 2194 C C . VAL A 1 264 ? 3.671 4.336 11.863 1.00 94.44 264 VAL A C 1
ATOM 2196 O O . VAL A 1 264 ? 4.220 4.989 10.981 1.00 94.44 264 VAL A O 1
ATOM 2199 N N . SER A 1 265 ? 3.527 3.011 11.758 1.00 93.62 265 SER A N 1
ATOM 2200 C CA . SER A 1 265 ? 4.052 2.266 10.604 1.00 93.62 265 SER A CA 1
ATOM 2201 C C . SER A 1 265 ? 3.412 2.689 9.270 1.00 93.62 265 SER A C 1
ATOM 2203 O O . SER A 1 265 ? 4.110 2.790 8.259 1.00 93.62 265 SER A O 1
ATOM 2205 N N . ILE A 1 266 ? 2.112 3.011 9.271 1.00 93.31 266 ILE A N 1
ATOM 2206 C CA . ILE A 1 266 ? 1.383 3.508 8.093 1.00 93.31 266 ILE A CA 1
ATOM 2207 C C . ILE A 1 266 ? 1.839 4.922 7.741 1.00 93.31 266 ILE A C 1
ATOM 2209 O O . ILE A 1 266 ? 2.114 5.204 6.575 1.00 93.31 266 ILE A O 1
ATOM 2213 N N . ILE A 1 267 ? 1.977 5.792 8.745 1.00 94.56 267 ILE A N 1
ATOM 2214 C CA . ILE A 1 267 ? 2.504 7.149 8.569 1.00 94.56 267 ILE A CA 1
ATOM 2215 C C . ILE A 1 267 ? 3.897 7.090 7.946 1.00 94.56 267 ILE A C 1
ATOM 2217 O O . ILE A 1 267 ? 4.132 7.720 6.917 1.00 94.56 267 ILE A O 1
ATOM 2221 N N . CYS A 1 268 ? 4.801 6.290 8.515 1.00 94.94 268 CYS A N 1
ATOM 2222 C CA . CYS A 1 268 ? 6.148 6.097 7.990 1.00 94.94 268 CYS A CA 1
ATOM 2223 C C . CYS A 1 268 ? 6.123 5.631 6.532 1.00 94.94 268 CYS A C 1
ATOM 2225 O O . CYS A 1 268 ? 6.894 6.140 5.722 1.00 94.94 268 CYS A O 1
ATOM 2227 N N . PHE A 1 269 ? 5.222 4.712 6.175 1.00 95.19 269 PHE A N 1
ATOM 2228 C CA . PHE A 1 269 ? 5.067 4.260 4.796 1.00 95.19 269 PHE A CA 1
ATOM 2229 C C . PHE A 1 269 ? 4.617 5.394 3.861 1.00 95.19 269 PHE A C 1
ATOM 2231 O O . PHE A 1 269 ? 5.313 5.681 2.888 1.00 95.19 269 PHE A O 1
ATOM 2238 N N . ILE A 1 270 ? 3.511 6.083 4.168 1.00 95.88 270 ILE A N 1
ATOM 2239 C CA . ILE A 1 270 ? 2.967 7.168 3.330 1.00 95.88 270 ILE A CA 1
ATOM 2240 C C . ILE A 1 270 ? 3.986 8.306 3.174 1.00 95.88 270 ILE A C 1
ATOM 2242 O O . ILE A 1 270 ? 4.265 8.739 2.052 1.00 95.88 270 ILE A O 1
ATOM 2246 N N . VAL A 1 271 ? 4.585 8.758 4.282 1.00 95.38 271 VAL A N 1
ATOM 2247 C CA . VAL A 1 271 ? 5.602 9.822 4.276 1.00 95.38 271 VAL A CA 1
ATOM 2248 C C . VAL A 1 271 ? 6.816 9.397 3.457 1.00 95.38 271 VAL A C 1
ATOM 2250 O O . VAL A 1 271 ? 7.317 10.190 2.662 1.00 95.38 271 VAL A O 1
ATOM 2253 N N . TYR A 1 272 ? 7.277 8.151 3.595 1.00 94.81 272 TYR A N 1
ATOM 2254 C CA . TYR A 1 272 ? 8.434 7.667 2.846 1.00 94.81 272 TYR A CA 1
ATOM 2255 C C . TYR A 1 272 ? 8.178 7.622 1.335 1.00 94.81 272 TYR A C 1
ATOM 2257 O O . TYR A 1 272 ? 9.046 8.021 0.555 1.00 94.81 272 TYR A O 1
ATOM 2265 N N . ILE A 1 273 ? 6.981 7.201 0.905 1.00 93.81 273 ILE A N 1
ATOM 2266 C CA . ILE A 1 273 ? 6.596 7.254 -0.513 1.00 93.81 273 ILE A CA 1
ATOM 2267 C C . ILE A 1 273 ? 6.594 8.697 -1.021 1.00 93.81 273 ILE A C 1
ATOM 2269 O O . ILE A 1 273 ? 7.166 8.961 -2.079 1.00 93.81 273 ILE A O 1
ATOM 2273 N N . GLY A 1 274 ? 6.006 9.629 -0.264 1.00 91.31 274 GLY A N 1
ATOM 2274 C CA . GLY A 1 274 ? 6.015 11.054 -0.603 1.00 91.31 274 GLY A CA 1
ATOM 2275 C C . GLY A 1 274 ? 7.431 11.626 -0.706 1.00 91.31 274 GLY A C 1
ATOM 2276 O O . GLY A 1 274 ? 7.768 12.282 -1.691 1.00 91.31 274 GLY A O 1
ATOM 2277 N N . TYR A 1 275 ? 8.291 11.306 0.262 1.00 91.38 275 TYR A N 1
ATOM 2278 C CA . TYR A 1 275 ? 9.696 11.710 0.281 1.00 91.38 275 TYR A CA 1
ATOM 2279 C C . TYR A 1 275 ? 10.453 11.214 -0.956 1.00 91.38 275 TYR A C 1
ATOM 2281 O O . TYR A 1 275 ? 11.119 12.003 -1.625 1.00 91.38 275 TYR A O 1
ATOM 2289 N N . ILE A 1 276 ? 10.330 9.929 -1.309 1.00 88.19 276 ILE A N 1
ATOM 2290 C CA . ILE A 1 276 ? 10.994 9.390 -2.504 1.00 88.19 276 ILE A CA 1
ATOM 2291 C C . ILE A 1 276 ? 10.415 9.998 -3.780 1.00 88.19 276 ILE A C 1
ATOM 2293 O O . ILE A 1 276 ? 11.176 10.306 -4.694 1.00 88.19 276 ILE A O 1
ATOM 2297 N N . ALA A 1 277 ? 9.101 10.218 -3.842 1.00 85.81 277 ALA A N 1
ATOM 2298 C CA . ALA A 1 277 ? 8.472 10.872 -4.984 1.00 85.81 277 ALA A CA 1
ATOM 2299 C C . ALA A 1 277 ? 9.004 12.292 -5.217 1.00 85.81 277 ALA A C 1
ATOM 2301 O O . ALA A 1 277 ? 9.105 12.704 -6.371 1.00 85.81 277 ALA A O 1
ATOM 2302 N N . TYR A 1 278 ? 9.372 12.998 -4.146 1.00 85.06 278 TYR A N 1
ATOM 2303 C CA . TYR A 1 278 ? 9.972 14.327 -4.199 1.00 85.06 278 TYR A CA 1
ATOM 2304 C C . TYR A 1 278 ? 11.475 14.295 -4.525 1.00 85.06 278 TYR A C 1
ATOM 2306 O O . TYR A 1 278 ? 11.920 14.971 -5.448 1.00 85.06 278 TYR A O 1
ATOM 2314 N N . VAL A 1 279 ? 12.264 13.497 -3.795 1.00 82.00 279 VAL A N 1
ATOM 2315 C CA . VAL A 1 279 ? 13.738 13.497 -3.890 1.00 82.00 279 VAL A CA 1
ATOM 2316 C C . VAL A 1 279 ? 14.251 12.776 -5.131 1.00 82.00 279 VAL A C 1
ATOM 2318 O O . VAL A 1 279 ? 15.258 13.176 -5.711 1.00 82.00 279 VAL A O 1
ATOM 2321 N N . ASN A 1 280 ? 13.592 11.692 -5.538 1.00 74.38 280 ASN A N 1
ATOM 2322 C CA . ASN A 1 280 ? 14.000 10.911 -6.698 1.00 74.38 280 ASN A CA 1
ATOM 2323 C C . ASN A 1 280 ? 12.765 10.464 -7.496 1.00 74.38 280 ASN A C 1
ATOM 2325 O O . ASN A 1 280 ? 12.356 9.304 -7.405 1.00 74.38 280 ASN A O 1
ATOM 2329 N N . PRO A 1 281 ? 12.159 11.370 -8.288 1.00 70.50 281 PRO A N 1
ATOM 2330 C CA . PRO A 1 281 ? 10.918 11.092 -9.011 1.00 70.50 281 PRO A CA 1
ATOM 2331 C C . PRO A 1 281 ? 11.005 9.868 -9.933 1.00 70.50 281 PRO A C 1
ATOM 2333 O O . PRO A 1 281 ? 10.018 9.147 -10.091 1.00 70.50 281 PRO A O 1
ATOM 2336 N N . ASP A 1 282 ? 12.193 9.605 -10.487 1.00 68.56 282 ASP A N 1
ATOM 2337 C CA . ASP A 1 282 ? 12.453 8.479 -11.384 1.00 68.56 282 ASP A CA 1
ATOM 2338 C C . ASP A 1 282 ? 12.543 7.140 -10.628 1.00 68.56 282 ASP A C 1
ATOM 2340 O O . ASP A 1 282 ? 12.275 6.088 -11.204 1.00 68.56 282 ASP A O 1
ATOM 2344 N N . ALA A 1 283 ? 12.859 7.139 -9.327 1.00 72.25 283 ALA A N 1
ATOM 2345 C CA . ALA A 1 283 ? 13.007 5.918 -8.533 1.00 72.25 283 ALA A CA 1
ATOM 2346 C C . ALA A 1 283 ? 11.742 5.044 -8.548 1.00 72.25 283 ALA A C 1
ATOM 2348 O O . ALA A 1 283 ? 11.817 3.859 -8.855 1.00 72.25 283 ALA A O 1
ATOM 2349 N N . LEU A 1 284 ? 10.571 5.632 -8.294 1.00 68.62 284 LEU A N 1
ATOM 2350 C CA . LEU A 1 284 ? 9.295 4.907 -8.161 1.00 68.62 284 LEU A CA 1
ATOM 2351 C C . LEU A 1 284 ? 8.731 4.363 -9.488 1.00 68.62 284 LEU A C 1
ATOM 2353 O O . LEU A 1 284 ? 7.702 3.694 -9.482 1.00 68.62 284 LEU A O 1
ATOM 2357 N N . GLY A 1 285 ? 9.345 4.686 -10.628 1.00 61.66 285 GLY A N 1
ATOM 2358 C CA . GLY A 1 285 ? 8.830 4.316 -11.950 1.00 61.66 285 GLY A CA 1
ATOM 2359 C C . GLY A 1 285 ? 9.873 3.796 -12.932 1.00 61.66 285 GLY A C 1
ATOM 2360 O O . GLY A 1 285 ? 9.502 3.438 -14.048 1.00 61.66 285 GLY A O 1
ATOM 2361 N N . ARG A 1 286 ? 11.158 3.754 -12.562 1.00 65.75 286 ARG A N 1
ATOM 2362 C CA . ARG A 1 286 ? 12.225 3.271 -13.441 1.00 65.75 286 ARG A CA 1
ATOM 2363 C C . ARG A 1 286 ? 12.234 1.746 -13.460 1.00 65.75 286 ARG A C 1
ATOM 2365 O O . ARG A 1 286 ? 12.641 1.102 -12.494 1.00 65.75 286 ARG A O 1
ATOM 2372 N N . ILE A 1 287 ? 11.813 1.180 -14.588 1.00 59.59 287 ILE A N 1
ATOM 2373 C CA . ILE A 1 287 ? 11.985 -0.245 -14.883 1.00 59.59 287 ILE A CA 1
ATOM 2374 C C . ILE A 1 287 ? 13.489 -0.545 -14.957 1.00 59.59 287 ILE A C 1
ATOM 2376 O O . ILE A 1 287 ? 14.260 0.247 -15.507 1.00 59.59 287 ILE A O 1
ATOM 2380 N N . ASN A 1 288 ? 13.914 -1.679 -14.392 1.00 56.66 288 ASN A N 1
ATOM 2381 C CA . ASN A 1 288 ? 15.292 -2.153 -14.497 1.00 56.66 288 ASN A CA 1
ATOM 2382 C C . ASN A 1 288 ? 15.745 -2.168 -15.970 1.00 56.66 288 ASN A C 1
ATOM 2384 O O . ASN A 1 288 ? 15.123 -2.807 -16.822 1.00 56.66 288 ASN A O 1
ATOM 2388 N N . SER A 1 289 ? 16.845 -1.470 -16.266 1.00 44.62 289 SER A N 1
ATOM 2389 C CA . SER A 1 289 ? 17.355 -1.304 -17.628 1.00 44.62 289 SER A CA 1
ATOM 2390 C C . SER A 1 289 ? 17.666 -2.643 -18.299 1.00 44.62 289 SER A C 1
ATOM 2392 O O . SER A 1 289 ? 17.393 -2.778 -19.487 1.00 44.62 289 SER A O 1
ATOM 2394 N N . LYS A 1 290 ? 18.114 -3.672 -17.555 1.00 44.41 290 LYS A N 1
ATOM 2395 C CA . LYS A 1 290 ? 18.334 -5.035 -18.089 1.00 44.41 290 LYS A CA 1
ATOM 2396 C C . LYS A 1 290 ? 17.073 -5.655 -18.709 1.00 44.41 290 LYS A C 1
ATOM 2398 O O . LYS A 1 290 ? 17.193 -6.480 -19.607 1.00 44.41 290 LYS A O 1
ATOM 2403 N N . VAL A 1 291 ? 15.876 -5.271 -18.264 1.00 41.66 291 VAL A N 1
ATOM 2404 C CA . VAL A 1 291 ? 14.606 -5.775 -18.814 1.00 41.66 291 VAL A CA 1
ATOM 2405 C C . VAL A 1 291 ? 14.214 -5.034 -20.086 1.00 41.66 291 VAL A C 1
ATOM 2407 O O . VAL A 1 291 ? 13.752 -5.674 -21.029 1.00 41.66 291 VAL A O 1
ATOM 2410 N N . LEU A 1 292 ? 14.481 -3.725 -20.155 1.00 34.22 292 LEU A N 1
ATOM 2411 C CA . LEU A 1 292 ? 14.376 -2.965 -21.404 1.00 34.22 292 LEU A CA 1
ATOM 2412 C C . LEU A 1 292 ? 15.225 -3.639 -22.502 1.00 34.22 292 LEU A C 1
ATOM 2414 O O . LEU A 1 292 ? 14.760 -3.840 -23.618 1.00 34.22 292 LEU A O 1
ATOM 2418 N N . PHE A 1 293 ? 16.421 -4.118 -22.134 1.00 38.56 293 PHE A N 1
ATOM 2419 C CA . PHE A 1 293 ? 17.313 -4.888 -23.009 1.00 38.56 293 PHE A CA 1
ATOM 2420 C C . PHE A 1 293 ? 16.883 -6.343 -23.270 1.00 38.56 293 PHE A C 1
ATOM 2422 O O . PHE A 1 293 ? 17.413 -6.958 -24.185 1.00 38.56 293 PHE A O 1
ATOM 2429 N N . ARG A 1 294 ? 15.949 -6.917 -22.496 1.00 34.16 294 ARG A N 1
ATOM 2430 C CA . ARG A 1 294 ? 15.453 -8.297 -22.691 1.00 34.16 294 ARG A CA 1
ATOM 2431 C C . ARG A 1 294 ? 14.227 -8.350 -23.611 1.00 34.16 294 ARG A C 1
ATOM 2433 O O . ARG A 1 294 ? 13.995 -9.377 -24.242 1.00 34.16 294 ARG A O 1
ATOM 2440 N N . GLY A 1 295 ? 13.459 -7.256 -23.681 1.00 32.53 295 GLY A N 1
ATOM 2441 C CA . GLY A 1 295 ? 12.371 -7.056 -24.649 1.00 32.53 295 GLY A CA 1
ATOM 2442 C C . GLY A 1 295 ? 12.868 -6.644 -26.038 1.00 32.53 295 GLY A C 1
ATOM 2443 O O . GLY A 1 295 ? 12.267 -7.009 -27.047 1.00 32.53 295 GLY A O 1
ATOM 2444 N N . LEU A 1 296 ? 14.013 -5.964 -26.105 1.00 33.38 296 LEU A N 1
ATOM 2445 C CA . LEU A 1 296 ? 14.759 -5.775 -27.342 1.00 33.38 296 LEU A CA 1
ATOM 2446 C C . LEU A 1 296 ? 15.531 -7.073 -27.623 1.00 33.38 296 LEU A C 1
ATOM 2448 O O . LEU A 1 296 ? 16.461 -7.406 -26.897 1.00 33.38 296 LEU A O 1
ATOM 2452 N N . LYS A 1 297 ? 15.158 -7.839 -28.656 1.00 28.39 297 LYS A N 1
ATOM 2453 C CA . LYS A 1 297 ? 15.969 -8.961 -29.173 1.00 28.39 297 LYS A CA 1
ATOM 2454 C C . LYS A 1 297 ? 17.292 -8.419 -29.738 1.00 28.39 297 LYS A C 1
ATOM 2456 O O . LYS A 1 297 ? 17.492 -8.380 -30.948 1.00 28.39 297 LYS A O 1
ATOM 2461 N N . ILE A 1 298 ? 18.203 -7.979 -28.878 1.00 36.69 298 ILE A N 1
ATOM 2462 C CA . ILE A 1 298 ? 19.537 -7.551 -29.281 1.00 36.69 298 ILE A CA 1
ATOM 2463 C C . ILE A 1 298 ? 20.361 -8.821 -29.417 1.00 36.69 298 ILE A C 1
ATOM 2465 O O . ILE A 1 298 ? 20.785 -9.433 -28.440 1.00 36.69 298 ILE A O 1
ATOM 2469 N N . LYS A 1 299 ? 20.547 -9.233 -30.669 1.00 30.56 299 LYS A N 1
ATOM 2470 C CA . LYS A 1 299 ? 21.543 -10.219 -31.076 1.00 30.56 299 LYS A CA 1
ATOM 2471 C C . LYS A 1 299 ? 22.910 -9.570 -30.827 1.00 30.56 299 LYS A C 1
ATOM 2473 O O . LYS A 1 299 ? 23.442 -8.884 -31.695 1.00 30.56 299 LYS A O 1
ATOM 2478 N N . SER A 1 300 ? 23.399 -9.655 -29.592 1.00 33.81 300 SER A N 1
ATOM 2479 C CA . SER A 1 300 ? 24.661 -9.047 -29.182 1.00 33.81 300 SER A CA 1
ATOM 2480 C C . SER A 1 300 ? 25.799 -9.641 -30.003 1.00 33.81 300 SER A C 1
ATOM 2482 O O . SER A 1 300 ? 25.989 -10.855 -30.020 1.00 33.81 300 SER A O 1
ATOM 2484 N N . LEU A 1 301 ? 26.532 -8.765 -30.688 1.00 36.28 301 LEU A N 1
ATOM 2485 C CA . LEU A 1 301 ? 27.839 -9.055 -31.259 1.00 36.28 301 LEU A CA 1
ATOM 2486 C C . LEU A 1 301 ? 28.759 -9.543 -30.138 1.00 36.28 301 LEU A C 1
ATOM 2488 O O . LEU A 1 301 ? 29.089 -8.787 -29.225 1.00 36.28 301 LEU A O 1
ATOM 2492 N N . GLU A 1 302 ? 29.165 -10.803 -30.226 1.00 30.94 302 GLU A N 1
ATOM 2493 C CA . GLU A 1 302 ? 30.362 -11.304 -29.567 1.00 30.94 302 GLU A CA 1
ATOM 2494 C C . GLU A 1 302 ? 31.556 -10.551 -30.164 1.00 30.94 302 GLU A C 1
ATOM 2496 O O . GLU A 1 302 ? 31.942 -10.774 -31.311 1.00 30.94 302 GLU A O 1
ATOM 2501 N N . LEU A 1 303 ? 32.112 -9.606 -29.409 1.00 32.72 303 LEU A N 1
ATOM 2502 C CA . LEU A 1 303 ? 33.464 -9.115 -29.639 1.00 32.72 303 LEU A CA 1
ATOM 2503 C C . LEU A 1 303 ? 34.306 -9.558 -28.450 1.00 32.72 303 LEU A C 1
ATOM 2505 O O . LEU A 1 303 ? 34.264 -8.991 -27.363 1.00 32.72 303 LEU A O 1
ATOM 2509 N N . SER A 1 304 ? 35.009 -10.652 -28.699 1.00 30.38 304 SER A N 1
ATOM 2510 C CA . SER A 1 304 ? 36.093 -11.229 -27.922 1.00 30.38 304 SER A CA 1
ATOM 2511 C C . SER A 1 304 ? 37.271 -10.264 -27.758 1.00 30.38 304 SER A C 1
ATOM 2513 O O . SER A 1 304 ? 37.674 -9.628 -28.733 1.00 30.38 304 SER A O 1
ATOM 2515 N N . GLY A 1 305 ? 37.891 -10.275 -26.573 1.00 28.75 305 GLY A N 1
ATOM 2516 C CA . GLY A 1 305 ? 39.313 -9.960 -26.408 1.00 28.75 305 GLY A CA 1
ATOM 2517 C C . GLY A 1 305 ? 39.641 -8.868 -25.391 1.00 28.75 305 GLY A C 1
ATOM 2518 O O . GLY A 1 305 ? 39.633 -7.685 -25.717 1.00 28.75 305 GLY A O 1
ATOM 2519 N N . ASP A 1 306 ? 39.978 -9.316 -24.184 1.00 30.88 306 ASP A N 1
ATOM 2520 C CA . ASP A 1 306 ? 40.833 -8.707 -23.158 1.00 30.88 306 ASP A CA 1
ATOM 2521 C C . ASP A 1 306 ? 41.629 -7.457 -23.587 1.00 30.88 306 ASP A C 1
ATOM 2523 O O . ASP A 1 306 ? 42.640 -7.568 -24.275 1.00 30.88 306 ASP A O 1
ATOM 2527 N N . MET A 1 307 ? 41.226 -6.264 -23.127 1.00 34.09 307 MET A N 1
ATOM 2528 C CA . MET A 1 307 ? 42.113 -5.087 -23.000 1.00 34.09 307 MET A CA 1
ATOM 2529 C C . MET A 1 307 ? 41.481 -3.975 -22.128 1.00 34.09 307 MET A C 1
ATOM 2531 O O . MET A 1 307 ? 41.476 -2.790 -22.464 1.00 34.09 307 MET A O 1
ATOM 2535 N N . GLU A 1 308 ? 40.932 -4.350 -20.970 1.00 35.94 308 GLU A N 1
ATOM 2536 C CA . GLU A 1 308 ? 40.185 -3.463 -20.066 1.00 35.94 308 GLU A CA 1
ATOM 2537 C C . GLU A 1 308 ? 41.027 -3.059 -18.835 1.00 35.94 308 GLU A C 1
ATOM 2539 O O . GLU A 1 308 ? 40.960 -3.689 -17.786 1.00 35.94 308 GLU A O 1
ATOM 2544 N N . TYR A 1 309 ? 41.856 -2.006 -18.928 1.00 35.41 309 TYR A N 1
ATOM 2545 C CA . TYR A 1 309 ? 42.373 -1.342 -17.704 1.00 35.41 309 TYR A CA 1
ATOM 2546 C C . TYR A 1 309 ? 42.899 0.097 -17.881 1.00 35.41 309 TYR A C 1
ATOM 2548 O O . TYR A 1 309 ? 43.030 0.840 -16.909 1.00 35.41 309 TYR A O 1
ATOM 2556 N N . SER A 1 310 ? 43.204 0.541 -19.106 1.00 31.88 310 SER A N 1
ATOM 2557 C CA . SER A 1 310 ? 43.926 1.812 -19.317 1.00 31.88 310 SER A CA 1
ATOM 2558 C C . SER A 1 310 ? 43.019 3.056 -19.409 1.00 31.88 310 SER A C 1
ATOM 2560 O O . SER A 1 310 ? 43.359 4.121 -18.886 1.00 31.88 310 SER A O 1
ATOM 2562 N N . 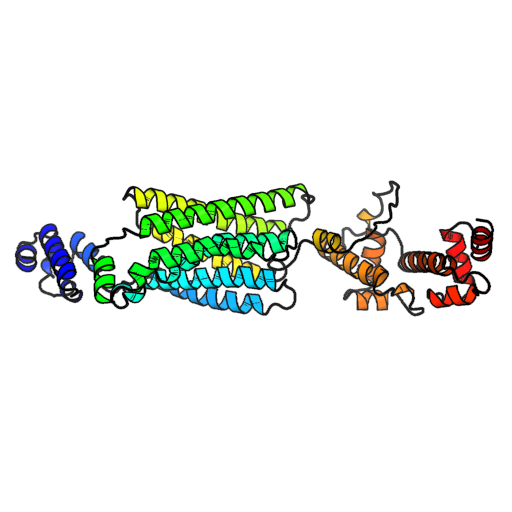SER A 1 311 ? 41.824 2.948 -20.002 1.00 38.59 311 SER A N 1
ATOM 2563 C CA . SER A 1 311 ? 40.964 4.108 -20.307 1.00 38.59 311 SER A CA 1
ATOM 2564 C C . SER A 1 311 ? 40.214 4.681 -19.091 1.00 38.59 311 SER A C 1
ATOM 2566 O O . SER A 1 311 ? 39.955 5.888 -19.039 1.00 38.59 311 SER A O 1
ATOM 2568 N N . PHE A 1 312 ? 39.953 3.865 -18.061 1.00 41.22 312 PHE A N 1
ATOM 2569 C CA . PHE A 1 312 ? 39.217 4.260 -16.849 1.00 41.22 312 PHE A CA 1
ATOM 2570 C C . PHE A 1 312 ? 39.924 5.327 -15.990 1.00 41.22 312 PHE A C 1
ATOM 2572 O O . PHE A 1 312 ? 39.273 6.035 -15.217 1.00 41.22 312 PHE A O 1
ATOM 2579 N N . LYS A 1 313 ? 41.250 5.507 -16.108 1.00 40.12 313 LYS A N 1
ATOM 2580 C CA . LYS A 1 313 ? 41.980 6.510 -15.305 1.00 40.12 313 LYS A CA 1
ATOM 2581 C C . LYS A 1 313 ? 41.813 7.950 -15.803 1.00 40.12 313 LYS A C 1
ATOM 2583 O O . LYS A 1 313 ? 41.979 8.870 -15.004 1.00 40.12 313 LYS A O 1
ATOM 2588 N N . LYS A 1 314 ? 41.457 8.176 -17.074 1.00 41.91 314 LYS A N 1
ATOM 2589 C CA . LYS A 1 314 ? 41.459 9.528 -17.669 1.00 41.91 314 LYS A CA 1
ATOM 2590 C C . LYS A 1 314 ? 40.263 10.398 -17.248 1.00 41.91 314 LYS A C 1
ATOM 2592 O O . LYS A 1 314 ? 40.379 11.619 -17.255 1.00 41.91 314 LYS A O 1
ATOM 2597 N N . TYR A 1 315 ? 39.150 9.796 -16.816 1.00 48.53 315 TYR A N 1
ATOM 2598 C CA . TYR A 1 315 ? 37.876 10.505 -16.591 1.00 48.53 315 TYR A CA 1
ATOM 2599 C C . TYR A 1 315 ? 37.351 10.476 -15.143 1.00 48.53 315 TYR A C 1
ATOM 2601 O O . TYR A 1 315 ? 36.225 10.905 -14.889 1.00 48.53 315 TYR A O 1
ATOM 2609 N N . LYS A 1 316 ? 38.186 10.081 -14.164 1.00 44.47 316 LYS A N 1
ATOM 2610 C CA . LYS A 1 316 ? 37.852 10.053 -12.719 1.00 44.47 316 LYS A CA 1
ATOM 2611 C C . LYS A 1 316 ? 37.426 11.404 -12.110 1.00 44.47 316 LYS A C 1
ATOM 2613 O O . LYS A 1 316 ? 36.924 11.423 -10.994 1.00 44.47 316 LYS A O 1
ATOM 2618 N N . LYS A 1 317 ? 37.628 12.522 -12.817 1.00 45.97 317 LYS A N 1
ATOM 2619 C CA . LYS A 1 317 ? 37.210 13.878 -12.405 1.00 45.97 317 LYS A CA 1
ATOM 2620 C C . LYS A 1 317 ? 36.024 14.433 -13.205 1.00 45.97 317 LYS A C 1
ATOM 2622 O O . LYS A 1 317 ? 35.685 15.601 -13.053 1.00 45.97 317 LYS A O 1
ATOM 2627 N N . SER A 1 318 ? 35.420 13.642 -14.091 1.00 58.34 318 SER A N 1
ATOM 2628 C CA . SER A 1 318 ? 34.245 14.093 -14.838 1.00 58.34 318 SER A CA 1
ATOM 2629 C C . SER A 1 318 ? 33.023 14.178 -13.915 1.00 58.34 318 SER A C 1
ATOM 2631 O O . SER A 1 318 ? 32.797 13.296 -13.092 1.00 58.34 318 SER A O 1
ATOM 2633 N N . GLY A 1 319 ? 32.205 15.225 -14.063 1.00 60.38 319 GLY A N 1
ATOM 2634 C CA . GLY A 1 319 ? 30.921 15.354 -13.355 1.00 60.38 319 GLY A CA 1
ATOM 2635 C C . GLY A 1 319 ? 29.837 14.385 -13.852 1.00 60.38 319 GLY A C 1
ATOM 2636 O O . GLY A 1 319 ? 28.665 14.540 -13.511 1.00 60.38 319 GLY A O 1
ATOM 2637 N N . LEU A 1 320 ? 30.200 13.417 -14.700 1.00 74.75 320 LEU A N 1
ATOM 2638 C CA . LEU A 1 320 ? 29.293 12.441 -15.281 1.00 74.75 320 LEU A CA 1
ATOM 2639 C C . LEU A 1 320 ? 29.157 11.255 -14.321 1.00 74.75 320 LEU A C 1
ATOM 2641 O O . LEU A 1 320 ? 30.081 10.462 -14.163 1.00 74.75 320 LEU A O 1
ATOM 2645 N N . THR A 1 321 ? 28.003 11.116 -13.668 1.00 76.75 321 THR A N 1
ATOM 2646 C CA . THR A 1 321 ? 27.748 9.929 -12.837 1.00 76.75 321 THR A CA 1
ATOM 2647 C C . THR A 1 321 ? 27.688 8.676 -13.715 1.00 76.75 321 THR A C 1
ATOM 2649 O O . THR A 1 321 ? 27.170 8.732 -14.832 1.00 76.75 321 THR A O 1
ATOM 2652 N N . GLN A 1 322 ? 28.127 7.519 -13.207 1.00 73.31 322 GLN A N 1
ATOM 2653 C CA . GLN A 1 322 ? 28.077 6.262 -13.973 1.00 73.31 322 GLN A CA 1
ATOM 2654 C C . GLN A 1 322 ? 26.656 5.931 -14.455 1.00 73.31 322 GLN A C 1
ATOM 2656 O O . GLN A 1 322 ? 26.458 5.445 -15.564 1.00 73.31 322 GLN A O 1
ATOM 2661 N N . SER A 1 323 ? 25.643 6.259 -13.646 1.00 60.31 323 SER A N 1
ATOM 2662 C CA . SER A 1 323 ? 24.237 6.057 -14.010 1.00 60.31 323 SER A CA 1
ATOM 2663 C C . SER A 1 323 ? 23.791 6.905 -15.204 1.00 60.31 323 SER A C 1
ATOM 2665 O O . SER A 1 323 ? 23.033 6.419 -16.042 1.00 60.31 323 SER A O 1
ATOM 2667 N N . TYR A 1 324 ? 24.293 8.140 -15.304 1.00 76.25 324 TYR A N 1
ATOM 2668 C CA . TYR A 1 324 ? 24.027 9.023 -16.433 1.00 76.25 324 TYR A CA 1
ATOM 2669 C C . TYR A 1 324 ? 24.868 8.621 -17.655 1.00 76.25 324 TYR A C 1
ATOM 2671 O O . TYR A 1 324 ? 24.360 8.622 -18.770 1.00 76.25 324 TYR A O 1
ATOM 2679 N N . SER A 1 325 ? 26.107 8.160 -17.445 1.00 81.00 325 SER A N 1
ATOM 2680 C CA . SER A 1 325 ? 26.963 7.564 -18.485 1.00 81.00 325 SER A CA 1
ATOM 2681 C C . SER A 1 325 ? 26.272 6.375 -19.172 1.00 81.00 325 SER A C 1
ATOM 2683 O O . SER A 1 325 ? 26.165 6.333 -20.398 1.00 81.00 325 SER A O 1
ATOM 2685 N N . LEU A 1 326 ? 25.696 5.455 -18.389 1.00 76.38 326 LEU A N 1
ATOM 2686 C CA . LEU A 1 326 ? 24.947 4.303 -18.903 1.00 76.38 326 LEU A CA 1
ATOM 2687 C C . LEU A 1 326 ? 23.622 4.690 -19.577 1.00 76.38 326 LEU A C 1
ATOM 2689 O O . LEU A 1 326 ? 23.245 4.074 -20.572 1.00 76.38 326 LEU A O 1
ATOM 2693 N N . GLU A 1 327 ? 22.914 5.705 -19.071 1.00 74.69 327 GLU A N 1
ATOM 2694 C CA . GLU A 1 327 ? 21.710 6.229 -19.730 1.00 74.69 327 GLU A CA 1
ATOM 2695 C C . GLU A 1 327 ? 22.041 6.814 -21.107 1.00 74.69 327 GLU A C 1
ATOM 2697 O O . GLU A 1 327 ? 21.379 6.497 -22.095 1.00 74.69 327 GLU A O 1
ATOM 2702 N N . LEU A 1 328 ? 23.092 7.633 -21.189 1.00 83.69 328 LEU A N 1
ATOM 2703 C CA . LEU A 1 328 ? 23.540 8.210 -22.450 1.00 83.69 328 LEU A CA 1
ATOM 2704 C C . LEU A 1 328 ? 24.040 7.133 -23.419 1.00 83.69 328 LEU A C 1
ATOM 2706 O O . LEU A 1 328 ? 23.752 7.227 -24.609 1.00 83.69 328 LEU A O 1
ATOM 2710 N N . LYS A 1 329 ? 24.716 6.082 -22.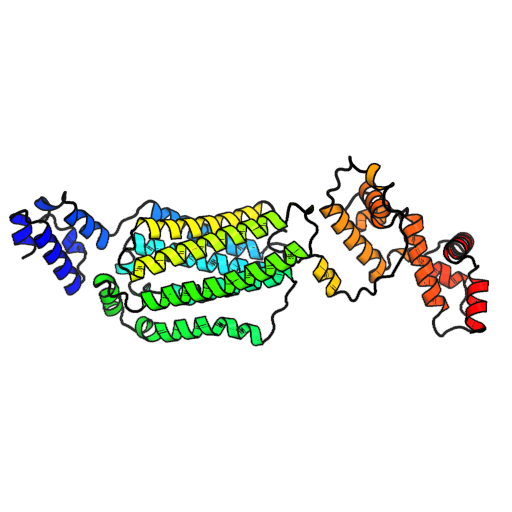930 1.00 89.31 329 LYS A N 1
ATOM 2711 C CA . LYS A 1 329 ? 25.078 4.908 -23.743 1.00 89.31 329 LYS A CA 1
ATOM 2712 C C . LYS A 1 329 ? 23.839 4.246 -24.348 1.00 89.31 329 LYS A C 1
ATOM 2714 O O . LYS A 1 329 ? 23.842 3.929 -25.532 1.00 89.31 329 LYS A O 1
ATOM 2719 N N . ALA A 1 330 ? 22.785 4.046 -23.556 1.00 76.38 330 ALA A N 1
ATOM 2720 C CA . ALA A 1 330 ? 21.555 3.422 -24.036 1.00 76.38 330 ALA A CA 1
ATOM 2721 C C . ALA A 1 330 ? 20.871 4.274 -25.117 1.00 76.38 330 ALA A C 1
ATOM 2723 O O . ALA A 1 330 ? 20.528 3.753 -26.174 1.00 76.38 330 ALA A O 1
ATOM 2724 N N . LYS A 1 331 ? 20.751 5.591 -24.897 1.00 83.75 331 LYS A N 1
ATOM 2725 C CA . LYS A 1 331 ? 20.234 6.517 -25.918 1.00 83.75 331 LYS A CA 1
ATOM 2726 C C . LYS A 1 331 ? 21.089 6.498 -27.184 1.00 83.75 331 LYS A C 1
ATOM 2728 O O . LYS A 1 331 ? 20.549 6.465 -28.280 1.00 83.75 331 LYS A O 1
ATOM 2733 N N . LEU A 1 332 ? 22.414 6.463 -27.039 1.00 93.12 332 LEU A N 1
ATOM 2734 C CA . LEU A 1 332 ? 23.337 6.393 -28.170 1.00 93.12 332 LEU A CA 1
ATOM 2735 C C . LEU A 1 332 ? 23.138 5.117 -28.995 1.00 93.12 332 LEU A C 1
ATOM 2737 O O . LEU A 1 332 ? 23.168 5.188 -30.218 1.00 93.12 332 LEU A O 1
ATOM 2741 N N . LEU A 1 333 ? 22.896 3.973 -28.353 1.00 88.25 333 LEU A N 1
ATOM 2742 C CA . LEU A 1 333 ? 22.591 2.729 -29.064 1.00 88.25 333 LEU A CA 1
ATOM 2743 C C . LEU A 1 333 ? 21.270 2.814 -29.838 1.00 88.25 333 LEU A C 1
ATOM 2745 O O . LEU A 1 333 ? 21.240 2.385 -30.983 1.00 88.25 333 LEU A O 1
ATOM 2749 N N . ILE A 1 334 ? 20.222 3.434 -29.282 1.00 83.69 334 ILE A N 1
ATOM 2750 C CA . ILE A 1 334 ? 18.949 3.654 -29.999 1.00 83.69 334 ILE A CA 1
ATOM 2751 C C . ILE A 1 334 ? 19.178 4.509 -31.253 1.00 83.69 334 ILE A C 1
ATOM 2753 O O . ILE A 1 334 ? 18.790 4.120 -32.355 1.00 83.69 334 ILE A O 1
ATOM 2757 N N . LEU A 1 335 ? 19.891 5.632 -31.107 1.00 91.31 335 LEU A N 1
ATOM 2758 C CA . LEU A 1 335 ? 20.231 6.500 -32.237 1.00 91.31 335 LEU A CA 1
ATOM 2759 C C . LEU A 1 335 ? 21.010 5.742 -33.328 1.00 91.31 335 LEU A C 1
ATOM 2761 O O . LEU A 1 335 ? 20.854 6.000 -34.522 1.00 91.31 335 LEU A O 1
ATOM 2765 N N . LEU A 1 336 ? 21.875 4.808 -32.933 1.00 90.81 336 LEU A N 1
ATOM 2766 C CA . LEU A 1 336 ? 22.732 4.079 -33.858 1.00 90.81 336 LEU A CA 1
ATOM 2767 C C . LEU A 1 336 ? 22.047 2.878 -34.515 1.00 90.81 336 LEU A C 1
ATOM 2769 O O . LEU A 1 336 ? 22.186 2.715 -35.723 1.00 90.81 336 LEU A O 1
ATOM 2773 N N . ASP A 1 337 ? 21.350 2.034 -33.760 1.00 85.19 337 ASP A N 1
ATOM 2774 C CA . ASP A 1 337 ? 20.786 0.778 -34.264 1.00 85.19 337 ASP A CA 1
ATOM 2775 C C . ASP A 1 337 ? 19.368 0.946 -34.832 1.00 85.19 337 ASP A C 1
ATOM 2777 O O . ASP A 1 337 ? 19.045 0.306 -35.834 1.00 85.19 337 ASP A O 1
ATOM 2781 N N . GLU A 1 338 ? 18.545 1.821 -34.245 1.00 84.81 338 GLU A N 1
ATOM 2782 C CA . GLU A 1 338 ? 17.157 2.040 -34.677 1.00 84.81 338 GLU A CA 1
ATOM 2783 C C . GLU A 1 338 ? 17.058 3.222 -35.644 1.00 84.81 338 GLU A C 1
ATOM 2785 O O . GLU A 1 338 ? 16.641 3.060 -36.791 1.00 84.81 338 GLU A O 1
ATOM 2790 N N . GLU A 1 339 ? 17.505 4.406 -35.220 1.00 87.50 339 GLU A N 1
ATOM 2791 C CA . GLU A 1 339 ? 17.388 5.628 -36.032 1.00 87.50 339 GLU A CA 1
ATOM 2792 C C . GLU A 1 339 ? 18.470 5.742 -37.115 1.00 87.50 339 GLU A C 1
ATOM 2794 O O . GLU A 1 339 ? 18.382 6.586 -38.009 1.00 87.50 339 GLU A O 1
ATOM 2799 N N . LYS A 1 340 ? 19.506 4.895 -37.047 1.00 93.50 340 LYS A N 1
ATOM 2800 C CA . LYS A 1 340 ? 20.633 4.851 -37.990 1.00 93.50 340 LYS A CA 1
ATOM 2801 C C . LYS A 1 340 ? 21.234 6.232 -38.278 1.00 93.50 340 LYS A C 1
ATOM 2803 O O . LYS A 1 340 ? 21.596 6.533 -39.418 1.00 93.50 340 LYS A O 1
ATOM 2808 N N . VAL A 1 341 ? 21.416 7.064 -37.246 1.00 95.75 341 VAL A N 1
ATOM 2809 C CA . VAL A 1 341 ? 21.911 8.454 -37.385 1.00 95.75 341 VAL A CA 1
ATOM 2810 C C . VAL A 1 341 ? 23.259 8.556 -38.102 1.00 95.75 341 VAL A C 1
ATOM 2812 O O . VAL A 1 341 ? 23.580 9.582 -38.697 1.00 95.75 341 VAL A O 1
ATOM 2815 N N . PHE A 1 342 ? 24.042 7.474 -38.109 1.00 94.69 342 PHE A N 1
ATOM 2816 C CA . PHE A 1 342 ? 25.296 7.381 -38.851 1.00 94.69 342 PHE A CA 1
ATOM 2817 C C . PHE A 1 342 ? 25.120 7.561 -40.372 1.00 94.69 342 PHE A C 1
ATOM 2819 O O . PHE A 1 342 ? 26.071 7.994 -41.025 1.00 94.69 342 PHE A O 1
ATOM 2826 N N . LYS A 1 343 ? 23.934 7.288 -40.942 1.00 94.81 343 LYS A N 1
ATOM 2827 C CA . LYS A 1 343 ? 23.635 7.520 -42.369 1.00 94.81 343 LYS A CA 1
ATOM 2828 C C . LYS A 1 343 ? 23.556 9.004 -42.732 1.00 94.81 343 LYS A C 1
ATOM 2830 O O . LYS A 1 343 ? 23.722 9.364 -43.892 1.00 94.81 343 LYS A O 1
ATOM 2835 N N . GLN A 1 344 ? 23.354 9.885 -41.753 1.00 94.19 344 GLN A N 1
ATOM 2836 C CA . GLN A 1 344 ? 23.339 11.324 -41.991 1.00 94.19 344 GLN A CA 1
ATOM 2837 C C . GLN A 1 344 ? 24.765 11.801 -42.299 1.00 94.19 344 GLN A C 1
ATOM 2839 O O . GLN A 1 344 ? 25.661 11.768 -41.454 1.00 94.19 344 GLN A O 1
ATOM 2844 N N . ASN A 1 345 ? 24.997 12.255 -43.528 1.00 89.94 345 ASN A N 1
ATOM 2845 C CA . ASN A 1 345 ? 26.317 12.679 -44.006 1.00 89.94 345 ASN A CA 1
ATOM 2846 C C . ASN A 1 345 ? 26.884 13.903 -43.247 1.00 89.94 345 ASN A C 1
ATOM 2848 O O . ASN A 1 345 ? 28.100 14.080 -43.133 1.00 89.94 345 ASN A O 1
ATOM 2852 N N . ASN A 1 346 ? 25.992 14.702 -42.662 1.00 92.12 346 ASN A N 1
ATOM 2853 C CA . ASN A 1 346 ? 26.276 15.909 -41.900 1.00 92.12 346 ASN A CA 1
ATOM 2854 C C . ASN A 1 346 ? 26.244 15.689 -40.372 1.00 92.12 346 ASN A C 1
ATOM 2856 O O . ASN A 1 346 ? 26.184 16.681 -39.632 1.00 92.12 346 ASN A O 1
ATOM 2860 N N . ILE A 1 347 ? 26.240 14.431 -39.900 1.00 95.50 347 ILE A N 1
ATOM 2861 C CA . ILE A 1 347 ? 26.298 14.104 -38.470 1.00 95.50 347 ILE A CA 1
ATOM 2862 C C . ILE A 1 347 ? 27.641 14.550 -37.889 1.00 95.50 347 ILE A C 1
ATOM 2864 O O . ILE A 1 347 ? 28.715 14.251 -38.415 1.00 95.50 347 ILE A O 1
ATOM 2868 N N . THR A 1 348 ? 27.584 15.279 -36.780 1.00 96.31 348 THR A N 1
ATOM 2869 C CA . THR A 1 348 ? 28.761 15.749 -36.043 1.00 96.31 348 THR A CA 1
ATOM 2870 C C . THR A 1 348 ? 28.608 15.399 -34.570 1.00 96.31 348 THR A C 1
ATOM 2872 O O . THR A 1 348 ? 27.496 15.164 -34.098 1.00 96.31 348 THR A O 1
ATOM 2875 N N . LEU A 1 349 ? 29.709 15.421 -33.813 1.00 95.75 349 LEU A N 1
ATOM 2876 C CA . LEU A 1 349 ? 29.662 15.207 -32.364 1.00 95.75 349 LEU A CA 1
ATOM 2877 C C . LEU A 1 349 ? 28.730 16.211 -31.655 1.00 95.75 349 LEU A C 1
ATOM 2879 O O . LEU A 1 349 ? 28.109 15.858 -30.659 1.00 95.75 349 LEU A O 1
ATOM 2883 N N . GLN A 1 350 ? 28.605 17.440 -32.179 1.00 95.81 350 GLN A N 1
ATOM 2884 C CA . GLN A 1 350 ? 27.654 18.440 -31.675 1.00 95.81 350 GLN A CA 1
ATOM 2885 C C . GLN A 1 350 ? 26.214 17.973 -31.840 1.00 95.81 350 GLN A C 1
ATOM 2887 O O . GLN A 1 350 ? 25.489 17.889 -30.855 1.00 95.81 350 GLN A O 1
ATOM 2892 N N . LYS A 1 351 ? 25.824 17.630 -33.071 1.00 96.19 351 LYS A N 1
ATOM 2893 C CA . LYS A 1 351 ? 24.465 17.167 -33.361 1.00 96.19 351 LYS A CA 1
ATOM 2894 C C . LYS A 1 351 ? 24.135 15.911 -32.568 1.00 96.19 351 LYS A C 1
ATOM 2896 O O . LYS A 1 351 ? 23.072 15.823 -31.974 1.00 96.19 351 LYS A O 1
ATOM 2901 N N . LEU A 1 352 ? 25.084 14.978 -32.472 1.00 96.69 352 LEU A N 1
ATOM 2902 C CA . LEU A 1 352 ? 24.909 13.785 -31.652 1.00 96.69 352 LEU A CA 1
ATOM 2903 C C . LEU A 1 352 ? 24.700 14.138 -30.170 1.00 96.69 352 LEU A C 1
ATOM 2905 O O . LEU A 1 352 ? 23.849 13.544 -29.519 1.00 96.69 352 LEU A O 1
ATOM 2909 N N . SER A 1 353 ? 25.431 15.123 -29.638 1.00 94.38 353 SER A N 1
ATOM 2910 C CA . SER A 1 353 ? 25.243 15.566 -28.252 1.00 94.38 353 SER A CA 1
ATOM 2911 C C . SER A 1 353 ? 23.877 16.216 -28.009 1.00 94.38 353 SER A C 1
ATOM 2913 O O . SER A 1 353 ? 23.251 15.940 -26.987 1.00 94.38 353 SER A O 1
ATOM 2915 N N . GLU A 1 354 ? 23.378 16.990 -28.976 1.00 94.44 354 GLU A N 1
ATOM 2916 C CA . GLU A 1 354 ? 22.037 17.586 -28.942 1.00 94.44 354 GLU A CA 1
ATOM 2917 C C . GLU A 1 354 ? 20.952 16.503 -28.952 1.00 94.44 354 GLU A C 1
ATOM 2919 O O . GLU A 1 354 ? 20.060 16.529 -28.106 1.00 94.44 354 GLU A O 1
ATOM 2924 N N . MET A 1 355 ? 21.080 15.494 -29.823 1.00 90.69 355 MET A N 1
ATOM 2925 C CA . MET A 1 355 ? 20.160 14.347 -29.884 1.00 90.69 355 MET A CA 1
ATOM 2926 C C . MET A 1 355 ? 20.167 13.519 -28.589 1.00 90.69 355 MET A C 1
ATOM 2928 O O . MET A 1 355 ? 19.136 13.002 -28.168 1.00 90.69 355 MET A O 1
ATOM 2932 N N . LEU A 1 356 ? 21.316 13.425 -27.916 1.00 91.12 356 LEU A N 1
ATOM 2933 C CA . LEU A 1 356 ? 21.447 12.751 -26.621 1.00 91.12 356 LEU A CA 1
ATOM 2934 C C . LEU A 1 356 ? 20.962 13.596 -25.431 1.00 91.12 356 LEU A C 1
ATOM 2936 O O . LEU A 1 356 ? 20.833 13.066 -24.323 1.00 91.12 356 LEU A O 1
ATOM 2940 N N . GLY A 1 357 ? 20.705 14.892 -25.634 1.00 87.56 357 GLY A N 1
ATOM 2941 C CA . GLY A 1 357 ? 20.341 15.830 -24.572 1.00 87.56 357 GLY A CA 1
ATOM 2942 C C . GLY A 1 357 ? 21.486 16.115 -23.592 1.00 87.56 357 GLY A C 1
ATOM 2943 O O . GLY A 1 357 ? 21.248 16.279 -22.397 1.00 87.56 357 GLY A O 1
ATOM 2944 N N . THR A 1 358 ? 22.737 16.126 -24.066 1.00 92.38 358 THR A N 1
ATOM 2945 C CA . THR A 1 358 ? 23.941 16.365 -23.250 1.00 92.38 358 THR A CA 1
ATOM 2946 C C . THR A 1 358 ? 24.962 17.227 -24.007 1.00 92.38 358 THR A C 1
ATOM 2948 O O . THR A 1 358 ? 24.691 17.722 -25.094 1.00 92.38 358 THR A O 1
ATOM 2951 N N . ASN A 1 359 ? 26.150 17.448 -23.441 1.00 90.62 359 ASN A N 1
ATOM 2952 C CA . ASN A 1 359 ? 27.207 18.238 -24.084 1.00 90.62 359 ASN A CA 1
ATOM 2953 C C . ASN A 1 359 ? 28.223 17.368 -24.861 1.00 90.62 359 ASN A C 1
ATOM 2955 O O . ASN A 1 359 ? 28.305 16.146 -24.679 1.00 90.62 359 ASN A O 1
ATOM 2959 N N . ARG A 1 360 ? 29.040 18.000 -25.723 1.00 94.44 360 ARG A N 1
ATOM 2960 C CA . ARG A 1 360 ? 30.078 17.303 -26.515 1.00 94.44 360 ARG A CA 1
ATOM 2961 C C . ARG A 1 360 ? 31.073 16.530 -25.657 1.00 94.44 360 ARG A C 1
ATOM 2963 O O . ARG A 1 360 ? 31.488 15.448 -26.060 1.00 94.44 360 ARG A O 1
ATOM 2970 N N . HIS A 1 361 ? 31.468 17.080 -24.509 1.00 90.44 361 HIS A N 1
ATOM 2971 C CA . HIS A 1 361 ? 32.453 16.453 -23.628 1.00 90.44 361 HIS A CA 1
ATOM 2972 C C . HIS A 1 361 ? 31.930 15.112 -23.109 1.00 90.44 361 HIS A C 1
ATOM 2974 O O . HIS A 1 361 ? 32.576 14.087 -23.297 1.00 90.44 361 HIS A O 1
ATOM 2980 N N . ASN A 1 362 ? 30.722 15.108 -22.548 1.00 89.75 362 ASN A N 1
ATOM 2981 C CA . ASN A 1 362 ? 30.046 13.912 -22.058 1.00 89.75 362 ASN A CA 1
ATOM 2982 C C . ASN A 1 362 ? 29.820 12.900 -23.183 1.00 89.75 362 ASN A C 1
ATOM 2984 O O . ASN A 1 362 ? 30.083 11.719 -23.003 1.00 89.75 362 ASN A O 1
ATOM 2988 N N . THR A 1 363 ? 29.406 13.365 -24.363 1.00 93.94 363 THR A N 1
ATOM 2989 C CA . THR A 1 363 ? 29.209 12.496 -25.534 1.00 93.94 363 THR A CA 1
ATOM 2990 C C . THR A 1 363 ? 30.521 11.854 -25.990 1.00 93.94 363 THR A C 1
ATOM 2992 O O . THR A 1 363 ? 30.579 10.659 -26.254 1.00 93.94 363 THR A O 1
ATOM 2995 N N . SER A 1 364 ? 31.613 12.617 -26.039 1.00 90.19 364 SER A N 1
ATOM 2996 C CA . SER A 1 364 ? 32.932 12.065 -26.349 1.00 90.19 364 SER A CA 1
ATOM 2997 C C . SER A 1 364 ? 33.389 11.091 -25.268 1.00 90.19 364 SER A C 1
ATOM 2999 O O . SER A 1 364 ? 33.951 10.046 -25.585 1.00 90.19 364 SER A O 1
ATOM 3001 N N . GLN A 1 365 ? 33.161 11.421 -23.997 1.00 87.62 365 GLN A N 1
ATOM 3002 C CA . GLN A 1 365 ? 33.539 10.582 -22.870 1.00 87.62 365 GLN A CA 1
ATOM 3003 C C . GLN A 1 365 ? 32.834 9.228 -22.933 1.00 87.62 365 GLN A C 1
ATOM 3005 O O . GLN A 1 365 ? 33.521 8.217 -22.898 1.00 87.62 365 GLN A O 1
ATOM 3010 N N . ILE A 1 366 ? 31.509 9.186 -23.115 1.00 93.56 366 ILE A N 1
ATOM 3011 C CA . ILE A 1 366 ? 30.779 7.911 -23.184 1.00 93.56 366 ILE A CA 1
ATOM 3012 C C . ILE A 1 366 ? 31.194 7.069 -24.395 1.00 93.56 366 ILE A C 1
ATOM 3014 O O . ILE A 1 366 ? 31.245 5.849 -24.287 1.00 93.56 366 ILE A O 1
ATOM 3018 N N . ILE A 1 367 ? 31.510 7.691 -25.539 1.00 88.31 367 ILE A N 1
ATOM 3019 C CA . ILE A 1 367 ? 31.949 6.964 -26.739 1.00 88.31 367 ILE A CA 1
ATOM 3020 C C . ILE A 1 367 ? 33.299 6.288 -26.462 1.00 88.31 367 ILE A C 1
ATOM 3022 O O . ILE A 1 367 ? 33.449 5.090 -26.697 1.00 88.31 367 ILE A O 1
ATOM 3026 N N . ASN A 1 368 ? 34.246 7.018 -25.872 1.00 84.19 368 ASN A N 1
ATOM 3027 C CA . ASN A 1 368 ? 35.544 6.449 -25.512 1.00 84.19 368 ASN A CA 1
ATOM 3028 C C . ASN A 1 368 ? 35.431 5.416 -24.378 1.00 84.19 368 ASN A C 1
ATOM 3030 O O . ASN A 1 368 ? 36.063 4.372 -24.446 1.00 84.19 368 ASN A O 1
ATOM 3034 N N . GLU A 1 369 ? 34.633 5.683 -23.346 1.00 81.25 369 GLU A N 1
ATOM 3035 C CA . GLU A 1 369 ? 34.514 4.819 -22.164 1.00 81.25 369 GLU A CA 1
ATOM 3036 C C . GLU A 1 369 ? 33.824 3.489 -22.490 1.00 81.25 369 GLU A C 1
ATOM 3038 O O . GLU A 1 369 ? 34.283 2.438 -22.059 1.00 81.25 369 GLU A O 1
ATOM 3043 N N . HIS A 1 370 ? 32.743 3.521 -23.275 1.00 80.81 370 HIS A N 1
ATOM 3044 C CA . HIS A 1 370 ? 31.889 2.346 -23.488 1.00 80.81 370 HIS A CA 1
ATOM 3045 C C . HIS A 1 370 ? 32.147 1.582 -24.775 1.00 80.81 370 HIS A C 1
ATOM 3047 O O . HIS A 1 370 ? 31.692 0.445 -24.890 1.00 80.81 370 HIS A O 1
ATOM 3053 N N . PHE A 1 371 ? 32.791 2.218 -25.751 1.00 77.94 371 PHE A N 1
ATOM 3054 C CA . PHE A 1 371 ? 33.062 1.620 -27.056 1.00 77.94 371 PHE A CA 1
ATOM 3055 C C . PHE A 1 371 ? 34.555 1.585 -27.370 1.00 77.94 371 PHE A C 1
ATOM 3057 O O . PHE A 1 371 ? 34.936 0.924 -28.328 1.00 77.94 371 PHE A O 1
ATOM 3064 N N . ASN A 1 372 ? 35.393 2.270 -26.581 1.00 76.19 372 ASN A N 1
ATOM 3065 C CA . ASN A 1 372 ? 36.829 2.411 -26.823 1.00 76.19 372 ASN A CA 1
ATOM 3066 C C . ASN A 1 372 ? 37.154 2.948 -28.229 1.00 76.19 372 ASN A C 1
ATOM 3068 O O . ASN A 1 372 ? 38.134 2.557 -28.858 1.00 76.19 372 ASN A O 1
ATOM 3072 N N . LEU A 1 373 ? 36.297 3.841 -28.731 1.00 78.62 373 LEU A N 1
ATOM 3073 C CA . LEU A 1 373 ? 36.414 4.483 -30.037 1.00 78.62 373 LEU A CA 1
ATOM 3074 C C . LEU A 1 373 ? 36.283 5.993 -29.871 1.00 78.62 373 LEU A C 1
ATOM 3076 O O . LEU A 1 373 ? 35.648 6.471 -28.931 1.00 78.62 373 LEU A O 1
ATOM 3080 N N . ASN A 1 374 ? 36.806 6.756 -30.829 1.00 85.94 374 ASN A N 1
ATOM 3081 C CA . ASN A 1 374 ? 36.386 8.146 -30.991 1.00 85.94 374 ASN A CA 1
ATOM 3082 C C . ASN A 1 374 ? 35.094 8.248 -31.830 1.00 85.94 374 ASN A C 1
ATOM 3084 O O . ASN A 1 374 ? 34.656 7.283 -32.455 1.00 85.94 374 ASN A O 1
ATOM 3088 N N . PHE A 1 375 ? 34.481 9.437 -31.874 1.00 92.62 375 PHE A N 1
ATOM 3089 C CA . PHE A 1 375 ? 33.237 9.675 -32.623 1.00 92.62 375 PHE A CA 1
ATOM 3090 C C . PHE A 1 375 ? 33.315 9.241 -34.096 1.00 92.62 375 PHE A C 1
ATOM 3092 O O . PHE A 1 375 ? 32.409 8.568 -34.584 1.00 92.62 375 PHE A O 1
ATOM 3099 N N . PHE A 1 376 ? 34.391 9.598 -34.804 1.00 88.69 376 PHE A N 1
ATOM 3100 C CA . PHE A 1 376 ? 34.536 9.268 -36.224 1.00 88.69 376 PHE A CA 1
ATOM 3101 C C . PHE A 1 376 ? 34.682 7.764 -36.440 1.00 88.69 376 PHE A C 1
ATOM 3103 O O . PHE A 1 376 ? 34.124 7.222 -37.393 1.00 88.69 376 PHE A O 1
ATOM 3110 N N . GLU A 1 377 ? 35.410 7.089 -35.554 1.00 84.31 377 GLU A N 1
ATOM 3111 C CA . GLU A 1 377 ? 35.568 5.639 -35.598 1.00 84.31 377 GLU A CA 1
ATOM 3112 C C . GLU A 1 377 ? 34.257 4.923 -35.302 1.00 84.31 377 GLU A C 1
ATOM 3114 O O . GLU A 1 377 ? 33.903 4.007 -36.037 1.00 84.31 377 GLU A O 1
ATOM 3119 N N . LEU A 1 378 ? 33.497 5.376 -34.302 1.00 90.44 378 LEU A N 1
ATOM 3120 C CA . LEU A 1 378 ? 32.186 4.812 -33.993 1.00 90.44 378 LEU A CA 1
ATOM 3121 C C . LEU A 1 378 ? 31.231 4.941 -35.184 1.00 90.44 378 LEU A C 1
ATOM 3123 O O . LEU A 1 378 ? 30.645 3.943 -35.602 1.00 90.44 378 LEU A O 1
ATOM 3127 N N . MET A 1 379 ? 31.114 6.135 -35.779 1.00 94.00 379 MET A N 1
ATOM 3128 C CA . MET A 1 379 ? 30.269 6.325 -36.961 1.00 94.00 379 MET A CA 1
ATOM 3129 C C . MET A 1 379 ? 30.728 5.422 -38.106 1.00 94.00 379 MET A C 1
ATOM 3131 O O . MET A 1 379 ? 29.925 4.677 -38.661 1.00 94.00 379 MET A O 1
ATOM 3135 N N . ASN A 1 380 ? 32.021 5.428 -38.438 1.00 89.00 380 ASN A N 1
ATOM 3136 C CA . ASN A 1 380 ? 32.535 4.639 -39.555 1.00 89.00 380 ASN A CA 1
ATOM 3137 C C . ASN A 1 380 ? 32.354 3.129 -39.343 1.00 89.00 380 ASN A C 1
ATOM 3139 O O . ASN A 1 380 ? 32.008 2.446 -40.302 1.00 89.00 380 ASN A O 1
ATOM 3143 N N . THR A 1 381 ? 32.499 2.609 -38.121 1.00 85.38 381 THR A N 1
ATOM 3144 C CA . THR A 1 381 ? 32.213 1.198 -37.809 1.00 85.38 381 THR A CA 1
ATOM 3145 C C . THR A 1 381 ? 30.779 0.825 -38.196 1.00 85.38 381 THR A C 1
ATOM 3147 O O . THR A 1 381 ? 30.562 -0.167 -38.895 1.00 85.38 381 THR A O 1
ATOM 3150 N N . TYR A 1 382 ? 29.796 1.646 -37.815 1.00 89.25 382 TYR A N 1
ATOM 3151 C CA . TYR A 1 382 ? 28.389 1.409 -38.154 1.00 89.25 382 TYR A CA 1
ATOM 3152 C C . TYR A 1 382 ? 28.118 1.550 -39.656 1.00 89.25 382 TYR A C 1
ATOM 3154 O O . TYR A 1 382 ? 27.447 0.697 -40.238 1.00 89.25 382 TYR A O 1
ATOM 3162 N N . ARG A 1 383 ? 28.704 2.563 -40.306 1.00 93.31 383 ARG A N 1
ATOM 3163 C CA . ARG A 1 383 ? 28.590 2.769 -41.759 1.00 93.31 383 ARG A CA 1
ATOM 3164 C C . ARG A 1 383 ? 29.133 1.590 -42.561 1.00 93.31 383 ARG A C 1
ATOM 3166 O O . ARG A 1 383 ? 28.493 1.144 -43.505 1.00 93.31 383 ARG A O 1
ATOM 3173 N N . ILE A 1 384 ? 30.303 1.069 -42.188 1.00 89.06 384 ILE A N 1
ATOM 3174 C CA . ILE A 1 384 ? 30.924 -0.072 -42.874 1.00 89.06 384 ILE A CA 1
ATOM 3175 C C . ILE A 1 384 ? 30.128 -1.357 -42.634 1.00 89.06 384 ILE A C 1
ATOM 3177 O O . ILE A 1 384 ? 29.960 -2.148 -43.563 1.00 89.06 384 ILE A O 1
ATOM 3181 N N . ARG A 1 385 ? 29.590 -1.555 -41.424 1.00 86.75 385 ARG A N 1
ATOM 3182 C CA . ARG A 1 385 ? 28.690 -2.677 -41.126 1.00 86.75 385 ARG A CA 1
ATOM 3183 C C . ARG A 1 385 ? 27.455 -2.651 -42.028 1.00 86.75 385 ARG A C 1
ATOM 3185 O O . ARG A 1 385 ? 27.157 -3.658 -42.660 1.00 86.75 385 ARG A O 1
ATOM 3192 N N . GLU A 1 386 ? 26.787 -1.505 -42.131 1.00 89.19 386 GLU A N 1
ATOM 3193 C CA . GLU A 1 386 ? 25.621 -1.331 -43.005 1.00 89.19 386 GLU A CA 1
ATOM 3194 C C . GLU A 1 386 ? 25.993 -1.503 -44.486 1.00 89.19 386 GLU A C 1
ATOM 3196 O O . GLU A 1 386 ? 25.290 -2.192 -45.218 1.00 89.19 386 GLU A O 1
ATOM 3201 N N . ALA A 1 387 ? 27.142 -0.973 -44.920 1.00 89.12 387 ALA A N 1
ATOM 3202 C CA . ALA A 1 387 ? 27.613 -1.134 -46.296 1.00 89.12 387 ALA A CA 1
ATOM 3203 C C . ALA A 1 387 ? 27.792 -2.612 -46.655 1.00 89.12 387 ALA A C 1
ATOM 3205 O O . ALA A 1 387 ? 27.400 -3.034 -47.736 1.00 89.12 387 ALA A O 1
ATOM 3206 N N . LYS A 1 388 ? 28.328 -3.431 -45.741 1.00 86.12 388 LYS A N 1
ATOM 3207 C CA . LYS A 1 388 ? 28.447 -4.882 -45.951 1.00 86.12 388 LYS A CA 1
ATOM 3208 C C . LYS A 1 388 ? 27.098 -5.582 -46.048 1.00 86.12 388 LYS A C 1
ATOM 3210 O O . LYS A 1 388 ? 27.030 -6.590 -46.739 1.00 86.12 388 LYS A O 1
ATOM 3215 N N . ILE A 1 389 ? 26.072 -5.095 -45.348 1.00 86.25 389 ILE A N 1
ATOM 3216 C CA . ILE A 1 389 ? 24.707 -5.632 -45.428 1.00 86.25 389 ILE A CA 1
ATOM 3217 C C . ILE A 1 389 ? 24.107 -5.301 -46.797 1.00 86.25 389 ILE A C 1
ATOM 3219 O O . ILE A 1 389 ? 23.630 -6.206 -47.473 1.00 86.25 389 ILE A O 1
ATOM 3223 N N . ILE A 1 390 ? 24.204 -4.042 -47.238 1.00 85.44 390 ILE A N 1
ATOM 3224 C CA . ILE A 1 390 ? 23.701 -3.594 -48.548 1.00 85.44 390 ILE A CA 1
ATOM 3225 C C . ILE A 1 390 ? 24.402 -4.359 -49.674 1.00 85.44 390 ILE A C 1
ATOM 3227 O O . ILE A 1 390 ? 23.743 -4.971 -50.511 1.00 85.44 390 ILE A O 1
ATOM 3231 N N . LEU A 1 391 ? 25.738 -4.422 -49.629 1.00 82.44 391 LEU A N 1
ATOM 3232 C CA . LEU A 1 391 ? 26.552 -5.173 -50.588 1.00 82.44 391 LEU A CA 1
ATOM 3233 C C . LEU A 1 391 ? 26.274 -6.681 -50.568 1.00 82.44 391 LEU A C 1
ATOM 3235 O O . LEU A 1 391 ? 26.680 -7.352 -51.508 1.00 82.44 391 LEU A O 1
ATOM 3239 N N . ARG A 1 392 ? 25.638 -7.213 -49.510 1.00 80.19 392 ARG A N 1
ATOM 3240 C CA . ARG A 1 392 ? 25.280 -8.632 -49.398 1.00 80.19 392 ARG A CA 1
ATOM 3241 C C . ARG A 1 392 ? 23.869 -8.982 -49.884 1.00 80.19 392 ARG A C 1
ATOM 3243 O O . ARG A 1 392 ? 23.538 -10.164 -49.976 1.00 80.19 392 ARG A O 1
ATOM 3250 N N . SER A 1 393 ? 23.022 -7.983 -50.112 1.00 76.19 393 SER A N 1
ATOM 3251 C CA . SER A 1 393 ? 21.619 -8.188 -50.485 1.00 76.19 393 SER A CA 1
ATOM 3252 C C . SER A 1 393 ? 21.479 -8.607 -51.958 1.00 76.19 393 SER A C 1
ATOM 3254 O O . SER A 1 393 ? 22.293 -8.212 -52.786 1.00 76.19 393 SER A O 1
ATOM 3256 N N . GLU A 1 394 ? 20.462 -9.416 -52.284 1.00 55.34 394 GLU A N 1
ATOM 3257 C CA . GLU A 1 394 ? 20.323 -10.226 -53.520 1.00 55.34 394 GLU A CA 1
ATOM 3258 C C . GLU A 1 394 ? 20.312 -9.464 -54.878 1.00 55.34 394 GLU A C 1
ATOM 3260 O O . GLU A 1 394 ? 20.196 -10.079 -55.935 1.00 55.34 394 GLU A O 1
ATOM 3265 N N . GLY A 1 395 ? 20.513 -8.141 -54.907 1.00 58.03 395 GLY A N 1
ATOM 3266 C CA . GLY A 1 395 ? 20.546 -7.293 -56.114 1.00 58.03 395 GLY A CA 1
ATOM 3267 C C . GLY A 1 395 ? 21.894 -7.227 -56.860 1.00 58.03 395 GLY A C 1
ATOM 3268 O O . GLY A 1 395 ? 22.216 -6.211 -57.475 1.00 58.03 395 GLY A O 1
ATOM 3269 N N . TYR A 1 396 ? 22.708 -8.282 -56.798 1.00 57.75 396 TYR A N 1
ATOM 3270 C CA . TYR A 1 396 ? 24.170 -8.265 -56.995 1.00 57.75 396 TYR A CA 1
ATOM 3271 C C . TYR A 1 396 ? 24.756 -7.836 -58.350 1.00 57.75 396 TYR A C 1
ATOM 3273 O O . TYR A 1 396 ? 25.971 -7.661 -58.428 1.00 57.75 396 TYR A O 1
ATOM 3281 N N . LYS A 1 397 ? 23.989 -7.665 -59.432 1.00 59.19 397 LYS A N 1
ATOM 3282 C CA . LYS A 1 397 ? 24.621 -7.493 -60.758 1.00 59.19 397 LYS A CA 1
ATOM 3283 C C . LYS A 1 397 ? 25.019 -6.062 -61.130 1.00 59.19 397 LYS A C 1
ATOM 3285 O O . LYS A 1 397 ? 25.889 -5.931 -61.977 1.00 59.19 397 LYS A O 1
ATOM 3290 N N . ASN A 1 398 ? 24.474 -5.019 -60.493 1.00 64.50 398 ASN A N 1
ATOM 3291 C CA . ASN A 1 398 ? 24.709 -3.620 -60.908 1.00 64.50 398 ASN A CA 1
ATOM 3292 C C . ASN A 1 398 ? 24.839 -2.605 -59.750 1.00 64.50 398 ASN A C 1
ATOM 3294 O O . ASN A 1 398 ? 24.660 -1.406 -59.962 1.00 64.50 398 ASN A O 1
ATOM 3298 N N . ILE A 1 399 ? 25.137 -3.038 -58.519 1.00 73.06 399 ILE A N 1
ATOM 3299 C CA . ILE A 1 399 ? 25.279 -2.096 -57.395 1.00 73.06 399 ILE A CA 1
ATOM 3300 C C . ILE A 1 399 ? 26.566 -1.283 -57.564 1.00 73.06 399 ILE A C 1
ATOM 3302 O O . ILE A 1 399 ? 27.678 -1.807 -57.514 1.00 73.06 399 ILE A O 1
ATOM 3306 N N . ASN A 1 400 ? 26.422 0.028 -57.722 1.00 85.00 400 ASN A N 1
ATOM 3307 C CA . ASN A 1 400 ? 27.547 0.946 -57.744 1.00 85.00 400 ASN A CA 1
ATOM 3308 C C . ASN A 1 400 ? 28.060 1.182 -56.312 1.00 85.00 400 ASN A C 1
ATOM 3310 O O . ASN A 1 400 ? 27.365 1.720 -55.453 1.00 85.00 400 ASN A O 1
ATOM 3314 N N . ILE A 1 401 ? 29.316 0.804 -56.058 1.00 86.25 401 ILE A N 1
ATOM 3315 C CA . ILE A 1 401 ? 29.990 0.940 -54.753 1.00 86.25 401 ILE A CA 1
ATOM 3316 C C . ILE A 1 401 ? 29.974 2.392 -54.243 1.00 86.25 401 ILE A C 1
ATOM 3318 O O . ILE A 1 401 ? 29.946 2.627 -53.034 1.00 86.25 401 ILE A O 1
ATOM 3322 N N . ILE A 1 402 ? 30.008 3.368 -55.155 1.00 88.12 402 ILE A N 1
ATOM 3323 C CA . ILE A 1 402 ? 29.955 4.791 -54.806 1.00 88.12 402 ILE A CA 1
ATOM 3324 C C . ILE A 1 402 ? 28.583 5.150 -54.226 1.00 88.12 402 ILE A C 1
ATOM 3326 O O . ILE A 1 402 ? 28.522 5.864 -53.228 1.00 88.12 402 ILE A O 1
ATOM 3330 N N . ASP A 1 403 ? 27.508 4.602 -54.787 1.00 89.06 403 ASP A N 1
ATOM 3331 C CA . ASP A 1 403 ? 26.147 4.873 -54.323 1.00 89.06 403 ASP A CA 1
ATOM 3332 C C . ASP A 1 403 ? 25.930 4.273 -52.929 1.00 89.06 403 ASP A C 1
ATOM 3334 O O . ASP A 1 403 ? 25.418 4.954 -52.044 1.00 89.06 403 ASP A O 1
ATOM 3338 N N . VAL A 1 404 ? 26.467 3.073 -52.669 1.00 90.06 404 VAL A N 1
ATOM 3339 C CA . VAL A 1 404 ? 26.477 2.476 -51.318 1.00 90.06 404 VAL A CA 1
ATOM 3340 C C . VAL A 1 404 ? 27.246 3.348 -50.327 1.00 90.06 404 VAL A C 1
ATOM 3342 O O . VAL A 1 404 ? 26.815 3.522 -49.187 1.00 90.06 404 VAL A O 1
ATOM 3345 N N . ALA A 1 405 ? 28.385 3.915 -50.736 1.00 89.94 405 ALA A N 1
ATOM 3346 C CA . ALA A 1 405 ? 29.164 4.800 -49.875 1.00 89.94 405 ALA A CA 1
ATOM 3347 C C . ALA A 1 405 ? 28.350 6.034 -49.451 1.00 89.94 405 ALA A C 1
ATOM 3349 O O . ALA A 1 405 ? 28.382 6.412 -48.276 1.00 89.94 405 ALA A O 1
ATOM 3350 N N . TYR A 1 406 ? 27.604 6.631 -50.384 1.00 91.25 406 TYR A N 1
ATOM 3351 C CA . TYR A 1 406 ? 26.721 7.758 -50.096 1.00 91.25 406 TYR A CA 1
ATOM 3352 C C . TYR A 1 406 ? 25.507 7.350 -49.257 1.00 91.25 406 TYR A C 1
ATOM 3354 O O . TYR A 1 406 ? 25.178 8.050 -48.301 1.00 91.25 406 TYR A O 1
ATOM 3362 N N . GLU A 1 407 ? 24.899 6.197 -49.537 1.00 90.81 407 GLU A N 1
ATOM 3363 C CA . GLU A 1 407 ? 23.730 5.689 -48.810 1.00 90.81 407 GLU A CA 1
ATOM 3364 C C . GLU A 1 407 ? 24.025 5.432 -47.326 1.00 90.81 407 GLU A C 1
ATOM 3366 O O . GLU A 1 407 ? 23.197 5.697 -46.451 1.00 90.81 407 GLU A O 1
ATOM 3371 N N . VAL A 1 408 ? 25.233 4.959 -47.008 1.00 92.75 408 VAL A N 1
ATOM 3372 C CA . VAL A 1 408 ? 25.655 4.777 -45.614 1.00 92.75 408 VAL A CA 1
ATOM 3373 C C . VAL A 1 408 ? 26.223 6.055 -44.989 1.00 92.75 408 VAL A C 1
ATOM 3375 O O . VAL A 1 408 ? 26.654 6.023 -43.842 1.00 92.75 408 VAL A O 1
ATOM 3378 N N . GLY A 1 409 ? 26.223 7.191 -45.691 1.00 92.88 409 GLY A N 1
ATOM 3379 C CA . GLY A 1 409 ? 26.552 8.501 -45.123 1.00 92.88 409 GLY A CA 1
ATOM 3380 C C . GLY A 1 409 ? 28.017 8.937 -45.233 1.00 92.88 409 GLY A C 1
ATOM 3381 O O . GLY A 1 409 ? 28.436 9.828 -44.489 1.00 92.88 409 GLY A O 1
ATOM 3382 N N . PHE A 1 410 ? 28.828 8.347 -46.121 1.00 92.12 410 PHE A N 1
ATOM 3383 C CA . PHE A 1 410 ? 30.144 8.916 -46.445 1.00 92.12 410 PHE A CA 1
ATOM 3384 C C . PHE A 1 410 ? 30.014 10.110 -47.391 1.00 92.12 410 PHE A C 1
ATOM 3386 O O . PHE A 1 410 ? 29.239 10.092 -48.336 1.00 92.12 410 PHE A O 1
ATOM 3393 N N . ASN A 1 411 ? 30.843 11.134 -47.181 1.00 88.19 411 ASN A N 1
ATOM 3394 C CA . ASN A 1 411 ? 30.864 12.326 -48.037 1.00 88.19 411 ASN A CA 1
ATOM 3395 C C . ASN A 1 411 ? 31.650 12.130 -49.344 1.00 88.19 411 ASN A C 1
ATOM 3397 O O . ASN A 1 411 ? 31.500 12.917 -50.272 1.00 88.19 411 ASN A O 1
ATOM 3401 N N . ASN A 1 412 ? 32.530 11.126 -49.422 1.00 88.38 412 ASN A N 1
ATOM 3402 C CA . ASN A 1 412 ? 33.309 10.843 -50.626 1.00 88.38 412 ASN A CA 1
ATOM 3403 C C . ASN A 1 412 ? 33.844 9.400 -50.661 1.00 88.38 412 ASN A C 1
ATOM 3405 O O . ASN A 1 412 ? 34.022 8.744 -49.628 1.00 88.38 412 ASN A O 1
ATOM 3409 N N . LYS A 1 413 ? 34.172 8.948 -51.878 1.00 89.00 413 LYS A N 1
ATOM 3410 C CA . LYS A 1 413 ? 34.702 7.609 -52.182 1.00 89.00 413 LYS A CA 1
ATOM 3411 C C . LYS A 1 413 ? 36.036 7.304 -51.491 1.00 89.00 413 LYS A C 1
ATOM 3413 O O . LYS A 1 413 ? 36.269 6.168 -51.086 1.00 89.00 413 LYS A O 1
ATOM 3418 N N . VAL A 1 414 ? 36.919 8.295 -51.350 1.00 88.31 414 VAL A N 1
ATOM 3419 C CA . VAL A 1 414 ? 38.269 8.100 -50.789 1.00 88.31 414 VAL A CA 1
ATOM 3420 C C . VAL A 1 414 ? 38.188 7.712 -49.312 1.00 88.31 414 VAL A C 1
ATOM 3422 O O . VAL A 1 414 ? 38.787 6.716 -48.900 1.00 88.31 414 VAL A O 1
ATOM 3425 N N . THR A 1 415 ? 37.394 8.439 -48.522 1.00 86.25 415 THR A N 1
ATOM 3426 C CA . THR A 1 415 ? 37.175 8.151 -47.099 1.00 86.25 415 THR A CA 1
ATOM 3427 C C . THR A 1 415 ? 36.467 6.815 -46.901 1.00 86.25 415 THR A C 1
ATOM 3429 O O . THR A 1 415 ? 36.851 6.057 -46.011 1.00 86.25 415 THR A O 1
ATOM 3432 N N . PHE A 1 416 ? 35.484 6.490 -47.748 1.00 92.31 416 PHE A N 1
ATOM 3433 C CA . PHE A 1 416 ? 34.823 5.185 -47.718 1.00 92.31 416 PHE A CA 1
ATOM 3434 C C . PHE A 1 416 ? 35.813 4.041 -47.951 1.00 92.31 416 PHE A C 1
ATOM 3436 O O . PHE A 1 416 ? 35.923 3.154 -47.108 1.00 92.31 416 PHE A O 1
ATOM 3443 N N . ASN A 1 417 ? 36.595 4.092 -49.034 1.00 86.94 417 ASN A N 1
ATOM 3444 C CA . ASN A 1 417 ? 37.572 3.053 -49.368 1.00 86.94 417 ASN A CA 1
ATOM 3445 C C . ASN A 1 417 ? 38.618 2.867 -48.262 1.00 86.94 417 ASN A C 1
ATOM 3447 O O . ASN A 1 417 ? 38.940 1.733 -47.900 1.00 86.94 417 ASN A O 1
ATOM 3451 N N . LYS A 1 418 ? 39.126 3.971 -47.696 1.00 85.81 418 LYS A N 1
ATOM 3452 C CA . LYS 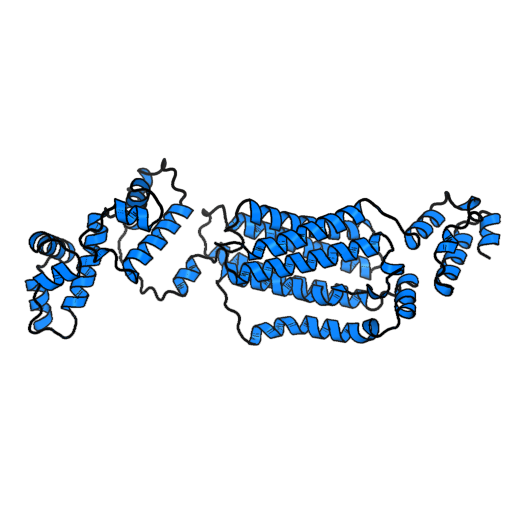A 1 418 ? 40.099 3.936 -46.596 1.00 85.81 418 LYS A CA 1
ATOM 3453 C C . LYS A 1 418 ? 39.506 3.288 -45.345 1.00 85.81 418 LYS A C 1
ATOM 3455 O O . LYS A 1 418 ? 40.149 2.423 -44.756 1.00 85.81 418 LYS A O 1
ATOM 3460 N N . SER A 1 419 ? 38.287 3.670 -44.959 1.00 86.12 419 SER A N 1
ATOM 3461 C CA . SER A 1 419 ? 37.596 3.071 -43.814 1.00 86.12 419 SER A CA 1
ATOM 3462 C C . SER A 1 419 ? 37.288 1.596 -44.066 1.00 86.12 419 SER A C 1
ATOM 3464 O O . SER A 1 419 ? 37.638 0.757 -43.245 1.00 86.12 419 SER A O 1
ATOM 3466 N N . PHE A 1 420 ? 36.721 1.240 -45.219 1.00 86.31 420 PHE A N 1
ATOM 3467 C CA . PHE A 1 420 ? 36.361 -0.143 -45.536 1.00 86.31 420 PHE A CA 1
ATOM 3468 C C . PHE A 1 420 ? 37.576 -1.076 -45.487 1.00 86.31 420 PHE A C 1
ATOM 3470 O O . PHE A 1 420 ? 37.503 -2.124 -44.842 1.00 86.31 420 PHE A O 1
ATOM 3477 N N . LYS A 1 421 ? 38.708 -0.651 -46.072 1.00 84.31 421 LYS A N 1
ATOM 3478 C CA . LYS A 1 421 ? 39.980 -1.384 -46.005 1.00 84.31 421 LYS A CA 1
ATOM 3479 C C . LYS A 1 421 ? 40.551 -1.440 -44.587 1.00 84.31 421 LYS A C 1
ATOM 3481 O O . LYS A 1 421 ? 4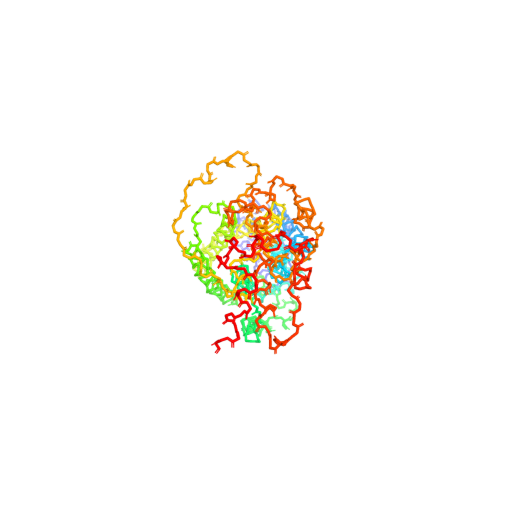1.052 -2.487 -44.197 1.00 84.31 421 LYS A O 1
ATOM 3486 N N . LYS A 1 422 ? 40.445 -0.364 -43.794 1.00 79.75 422 LYS A N 1
ATOM 3487 C CA . LYS A 1 422 ? 40.875 -0.355 -42.381 1.00 79.75 422 LYS A CA 1
ATOM 3488 C C . LYS A 1 422 ? 40.129 -1.409 -41.553 1.00 79.75 422 LYS A C 1
ATOM 3490 O O . LYS A 1 422 ? 40.762 -2.087 -40.758 1.00 79.75 422 LYS A O 1
ATOM 3495 N N . TYR A 1 423 ? 38.814 -1.539 -41.733 1.00 76.31 423 TYR A N 1
ATOM 3496 C CA . TYR A 1 423 ? 37.982 -2.430 -40.911 1.00 76.31 423 TYR A CA 1
ATOM 3497 C C . TYR A 1 423 ? 37.880 -3.871 -41.432 1.00 76.31 423 TYR A C 1
ATOM 3499 O O . TYR A 1 423 ? 37.575 -4.763 -40.650 1.00 76.31 423 TYR A O 1
ATOM 3507 N N . ASN A 1 424 ? 38.093 -4.116 -42.730 1.00 76.69 424 ASN A N 1
ATOM 3508 C CA . ASN A 1 424 ? 37.938 -5.451 -43.331 1.00 76.69 424 ASN A CA 1
ATOM 3509 C C . ASN A 1 424 ? 39.229 -6.015 -43.938 1.00 76.69 424 ASN A C 1
ATOM 3511 O O . ASN A 1 424 ? 39.195 -7.105 -44.495 1.00 76.69 424 ASN A O 1
ATOM 3515 N N . HIS A 1 425 ? 40.339 -5.273 -43.894 1.00 81.69 425 HIS A N 1
ATOM 3516 C CA . HIS A 1 425 ? 41.632 -5.602 -44.518 1.00 81.69 425 HIS A CA 1
ATOM 3517 C C . HIS A 1 425 ? 41.633 -5.735 -46.054 1.00 81.69 425 HIS A C 1
ATOM 3519 O O . HIS A 1 425 ? 42.702 -5.830 -46.653 1.00 81.69 425 HIS A O 1
ATOM 3525 N N . ILE A 1 426 ? 40.472 -5.628 -46.701 1.00 83.62 426 ILE A N 1
ATOM 3526 C CA . ILE A 1 426 ? 40.285 -5.658 -48.158 1.00 83.62 426 ILE A CA 1
ATOM 3527 C C . ILE A 1 426 ? 39.464 -4.458 -48.633 1.00 83.62 426 ILE A C 1
ATOM 3529 O O . ILE A 1 426 ? 38.719 -3.839 -47.869 1.00 83.62 426 ILE A O 1
ATOM 3533 N N . THR A 1 427 ? 39.609 -4.097 -49.902 1.00 86.50 427 THR A N 1
ATOM 3534 C CA . THR A 1 427 ? 38.844 -3.015 -50.531 1.00 86.50 427 THR A CA 1
ATOM 3535 C C . THR A 1 427 ? 37.382 -3.421 -50.766 1.00 86.50 427 THR A C 1
ATOM 3537 O O . THR A 1 427 ? 37.082 -4.611 -50.880 1.00 86.50 427 THR A O 1
ATOM 3540 N N . PRO A 1 428 ? 36.448 -2.456 -50.898 1.00 85.19 428 PRO A N 1
ATOM 3541 C CA . PRO A 1 428 ? 35.057 -2.763 -51.241 1.00 85.19 428 PRO A CA 1
ATOM 3542 C C . PRO A 1 428 ? 34.914 -3.595 -52.524 1.00 85.19 428 PRO A C 1
ATOM 3544 O O . PRO A 1 428 ? 34.082 -4.494 -52.581 1.00 85.19 428 PRO A O 1
ATOM 3547 N N . SER A 1 429 ? 35.748 -3.329 -53.538 1.00 85.62 429 SER A N 1
ATOM 3548 C CA . SER A 1 429 ? 35.740 -4.066 -54.808 1.00 85.62 429 SER A CA 1
ATOM 3549 C C . SER A 1 429 ? 36.212 -5.512 -54.649 1.00 85.62 429 SER A C 1
ATOM 3551 O O . SER A 1 429 ? 35.633 -6.412 -55.250 1.00 85.62 429 SER A O 1
ATOM 3553 N N . GLU A 1 430 ? 37.249 -5.751 -53.841 1.00 85.00 430 GLU A N 1
ATOM 3554 C CA . GLU A 1 430 ? 37.718 -7.107 -53.516 1.00 85.00 430 GLU A CA 1
ATOM 3555 C C . GLU A 1 430 ? 36.665 -7.876 -52.712 1.00 85.00 430 GLU A C 1
ATOM 3557 O O . GLU A 1 430 ? 36.388 -9.031 -53.021 1.00 85.00 430 GLU A O 1
ATOM 3562 N N . TYR A 1 431 ? 36.018 -7.216 -51.747 1.00 85.94 431 TYR A N 1
ATOM 3563 C CA . TYR A 1 431 ? 34.918 -7.796 -50.975 1.00 85.94 431 TYR A CA 1
ATOM 3564 C C . TYR A 1 431 ? 33.713 -8.155 -51.854 1.00 85.94 431 TYR A C 1
ATOM 3566 O O . TYR A 1 431 ? 33.122 -9.215 -51.687 1.00 85.94 431 TYR A O 1
ATOM 3574 N N . MET A 1 432 ? 33.359 -7.309 -52.826 1.00 80.56 432 MET A N 1
ATOM 3575 C CA . MET A 1 432 ? 32.291 -7.617 -53.781 1.00 80.56 432 MET A CA 1
ATOM 3576 C C . MET A 1 432 ? 32.661 -8.816 -54.665 1.00 80.56 432 MET A C 1
ATOM 3578 O O . MET A 1 432 ? 31.839 -9.708 -54.845 1.00 80.56 432 MET A O 1
ATOM 3582 N N . LYS A 1 433 ? 33.905 -8.891 -55.162 1.00 81.56 433 LYS A N 1
ATOM 3583 C CA . LYS A 1 433 ? 34.380 -10.058 -55.925 1.00 81.56 433 LYS A CA 1
ATOM 3584 C C . LYS A 1 433 ? 34.310 -11.347 -55.106 1.00 81.56 433 LYS A C 1
ATOM 3586 O O . LYS A 1 433 ? 33.901 -12.368 -55.645 1.00 81.56 433 LYS A O 1
ATOM 3591 N N . SER A 1 434 ? 34.655 -11.310 -53.816 1.00 79.94 434 SER A N 1
ATOM 3592 C CA . SER A 1 434 ? 34.593 -12.508 -52.970 1.00 79.94 434 SER A CA 1
ATOM 3593 C C . SER A 1 434 ? 33.165 -12.982 -52.680 1.00 79.94 434 SER A C 1
ATOM 3595 O O . SER A 1 434 ? 32.992 -14.133 -52.306 1.00 79.94 434 SER A O 1
ATOM 3597 N N . LEU A 1 435 ? 32.148 -12.126 -52.840 1.00 73.94 435 LEU A N 1
ATOM 3598 C CA . LEU A 1 435 ? 30.734 -12.510 -52.717 1.00 73.94 435 LEU A CA 1
ATOM 3599 C C . LEU A 1 435 ? 30.166 -13.169 -53.984 1.00 73.94 435 LEU A C 1
ATOM 3601 O O . LEU A 1 435 ? 29.108 -13.772 -53.909 1.00 73.94 435 LEU A O 1
ATOM 3605 N N . VAL A 1 436 ? 30.841 -13.046 -55.131 1.00 66.06 436 VAL A N 1
ATOM 3606 C CA . VAL A 1 436 ? 30.416 -13.645 -56.415 1.00 66.06 436 VAL A CA 1
ATOM 3607 C C . VAL A 1 436 ? 31.032 -15.038 -56.628 1.00 66.06 436 VAL A C 1
ATOM 3609 O O . VAL A 1 436 ? 30.574 -15.794 -57.478 1.00 66.06 436 VAL A O 1
ATOM 3612 N N . VAL A 1 437 ? 32.086 -15.371 -55.874 1.00 53.91 437 VAL A N 1
ATOM 3613 C CA . VAL A 1 437 ? 32.835 -16.643 -55.968 1.00 53.91 437 VAL A CA 1
ATOM 3614 C C . VAL A 1 437 ? 32.388 -17.669 -54.906 1.00 53.91 437 VAL A C 1
ATOM 3616 O O . VAL A 1 437 ? 32.796 -18.826 -54.973 1.00 53.91 437 VAL A O 1
ATOM 3619 N N . ALA A 1 438 ? 31.554 -17.259 -53.947 1.00 46.22 438 ALA A N 1
ATOM 3620 C CA . ALA A 1 438 ? 30.899 -18.118 -52.954 1.00 46.22 438 ALA A CA 1
ATOM 3621 C C . ALA A 1 438 ? 29.445 -18.365 -53.363 1.00 46.22 438 ALA A C 1
ATOM 3623 O O . ALA A 1 438 ? 28.952 -19.482 -53.091 1.00 46.22 438 ALA A O 1
#

pLDDT: mean 84.88, std 16.27, range [28.39, 98.25]

Radius of gyration: 33.86 Å; Cα contacts (8 Å, |Δi|>4): 422; chains: 1; bounding box: 74×37×108 Å

Sequence (438 aa):
MALYYANKENELLACKYIDNYIKYSSDFSFVSNDTFSKIKTSTAFKKLEKLYLKKIDIWALLCLYIGFVGMFIAIVLNFRKKSDKIASFLISVLVFLYSIYSIEIALVITNYNLEYPNSLYFSAWSSMLYGPLFYFYFKRIIIGYEFRKYDILHGVPVIVCILFLLPIYSLPSQDKLQILITNEWSHATILFISKWVSLSIYGGMVLRLFNKEEKEVDKDLNGLGKWKRNIIFIWGGHIIFYGIYVILFINNLAEEILFYGLIVSIICFIVYIGYIAYVNPDALGRINSKVLFRGLKIKSLELSGDMEYSSFKKYKKSGLTQSYSLELKAKLLILLDEEKVFKQNNITLQKLSEMLGTNRHNTSQIINEHFNLNFFELMNTYRIREAKIILRSEGYKNINIIDVAYEVGFNNKVTFNKSFKKYNHITPSEYMKSLVVA